Protein AF-A0A2D4YDV5-F1 (afdb_monomer_lite)

Structure (mmCIF, N/CA/C/O backbone):
data_AF-A0A2D4YDV5-F1
#
_entry.id   AF-A0A2D4YDV5-F1
#
loop_
_atom_site.group_PDB
_atom_site.id
_atom_site.type_symbol
_atom_site.label_atom_id
_atom_site.label_alt_id
_atom_site.label_comp_id
_atom_site.label_asym_id
_atom_site.label_entity_id
_atom_site.label_seq_id
_atom_site.pdbx_PDB_ins_code
_atom_site.Cartn_x
_atom_site.Cartn_y
_atom_site.Cartn_z
_atom_site.occupancy
_atom_site.B_iso_or_equiv
_atom_site.auth_seq_id
_atom_site.auth_comp_id
_atom_site.auth_asym_id
_atom_site.auth_atom_id
_atom_site.pdbx_PDB_model_num
ATOM 1 N N . MET A 1 1 ? -32.578 -22.324 31.054 1.00 43.78 1 MET A N 1
ATOM 2 C CA . MET A 1 1 ? -33.499 -21.439 31.799 1.00 43.78 1 MET A CA 1
ATOM 3 C C . MET A 1 1 ? -32.667 -20.318 32.400 1.00 43.78 1 MET A C 1
ATOM 5 O O . MET A 1 1 ? -31.998 -20.534 33.400 1.00 43.78 1 MET A O 1
ATOM 9 N N . TYR A 1 2 ? -32.593 -19.170 31.729 1.00 44.31 2 TYR A N 1
ATOM 10 C CA . TYR A 1 2 ? -31.848 -18.022 32.245 1.00 44.31 2 TYR A CA 1
ATOM 11 C C . TYR A 1 2 ? -32.750 -17.286 33.237 1.00 44.31 2 TYR A C 1
ATOM 13 O O . TYR A 1 2 ? -33.765 -16.715 32.847 1.00 44.31 2 TYR A O 1
ATOM 21 N N . PHE A 1 3 ? -32.418 -17.356 34.528 1.00 60.69 3 PHE A N 1
ATOM 22 C CA . PHE A 1 3 ? -33.075 -16.550 35.550 1.00 60.69 3 PHE A CA 1
ATOM 23 C C . PHE A 1 3 ? -32.698 -15.090 35.322 1.00 60.69 3 PHE A C 1
ATOM 25 O O . PHE A 1 3 ? -31.585 -14.657 35.616 1.00 60.69 3 PHE A O 1
ATOM 32 N N . VAL A 1 4 ? -33.633 -14.323 34.783 1.00 53.03 4 VAL A N 1
ATOM 33 C CA . VAL A 1 4 ? -33.529 -12.872 34.771 1.00 53.03 4 VAL A CA 1
ATOM 34 C C . VAL A 1 4 ? -33.969 -12.388 36.156 1.00 53.03 4 VAL A C 1
ATOM 36 O O . VAL A 1 4 ? -35.156 -12.362 36.458 1.00 53.03 4 VAL A O 1
ATOM 39 N N . ILE A 1 5 ? -33.010 -12.079 37.035 1.00 76.69 5 ILE A N 1
ATOM 40 C CA . ILE A 1 5 ? -33.262 -11.679 38.433 1.00 76.69 5 ILE A CA 1
ATOM 41 C C . ILE A 1 5 ? -33.090 -10.154 38.555 1.00 76.69 5 ILE A C 1
ATOM 43 O O . ILE A 1 5 ? -32.149 -9.674 39.184 1.00 76.69 5 ILE A O 1
ATOM 47 N N . PHE A 1 6 ? -33.948 -9.361 37.911 1.00 90.56 6 PHE A N 1
ATOM 48 C CA . PHE A 1 6 ? -34.054 -7.929 38.227 1.00 90.56 6 PHE A CA 1
ATOM 49 C C . PHE A 1 6 ? -35.304 -7.660 39.059 1.00 90.56 6 PHE A C 1
ATOM 51 O O . PHE A 1 6 ? -36.301 -8.370 38.942 1.00 90.56 6 PHE A O 1
ATOM 58 N N . GLY A 1 7 ? -35.258 -6.642 39.912 1.00 92.06 7 GLY A N 1
ATOM 59 C CA . GLY A 1 7 ? -36.384 -6.321 40.781 1.00 92.06 7 GLY A CA 1
ATOM 60 C C . GLY A 1 7 ? -36.075 -5.230 41.793 1.00 92.06 7 GLY A C 1
ATOM 61 O O . GLY A 1 7 ? -35.000 -4.629 41.790 1.00 92.06 7 GLY A O 1
ATOM 62 N N . VAL A 1 8 ? -37.046 -4.969 42.664 1.00 94.12 8 VAL A N 1
ATOM 63 C CA . VAL A 1 8 ? -36.885 -4.088 43.821 1.00 94.12 8 VAL A CA 1
ATOM 64 C C . VAL A 1 8 ? -36.701 -4.954 45.055 1.00 94.12 8 VAL A C 1
ATOM 66 O O . VAL A 1 8 ? -37.497 -5.856 45.307 1.00 94.12 8 VAL A O 1
ATOM 69 N N . ARG A 1 9 ? -35.655 -4.674 45.831 1.00 92.56 9 ARG A N 1
ATOM 70 C CA . ARG A 1 9 ? -35.383 -5.360 47.092 1.00 92.56 9 ARG A CA 1
ATOM 71 C C . ARG A 1 9 ? -35.180 -4.358 48.210 1.00 92.56 9 ARG A C 1
ATOM 73 O O . ARG A 1 9 ? -34.666 -3.260 48.007 1.00 92.56 9 ARG A O 1
ATOM 80 N N . ASP A 1 10 ? -35.548 -4.789 49.405 1.00 94.31 10 ASP A N 1
ATOM 81 C CA . ASP A 1 10 ? -35.408 -4.021 50.625 1.00 94.31 10 ASP A CA 1
ATOM 82 C C . ASP A 1 10 ? -34.201 -4.481 51.443 1.00 94.31 10 ASP A C 1
ATOM 84 O O . ASP A 1 10 ? -33.944 -5.674 51.626 1.00 94.31 10 ASP A O 1
ATOM 88 N N . SER A 1 11 ? -33.455 -3.512 51.968 1.00 92.88 11 SER A N 1
ATOM 89 C CA . SER A 1 11 ? -32.411 -3.724 52.972 1.00 92.88 11 SER A CA 1
ATOM 90 C C . SER A 1 11 ? -32.833 -3.104 54.296 1.00 92.88 11 SER A C 1
ATOM 92 O O . SER A 1 11 ? -33.281 -1.955 54.353 1.00 92.88 11 SER A O 1
ATOM 94 N N . LYS A 1 12 ? -32.667 -3.859 55.383 1.00 95.62 12 LYS A N 1
ATOM 95 C CA . LYS A 1 12 ? -32.884 -3.339 56.734 1.00 95.62 12 LYS A CA 1
ATOM 96 C C . LYS A 1 12 ? -31.719 -2.425 57.109 1.00 95.62 12 LYS A C 1
ATOM 98 O O . LYS A 1 12 ? -30.560 -2.834 57.082 1.00 95.62 12 LYS A O 1
ATOM 103 N N . LEU A 1 13 ? -32.029 -1.187 57.473 1.00 95.19 13 LEU A N 1
ATOM 104 C CA . LEU A 1 13 ? -31.080 -0.254 58.068 1.00 95.19 13 LEU A CA 1
ATOM 105 C C . LEU A 1 13 ? -30.858 -0.621 59.541 1.00 95.19 13 LEU A C 1
ATOM 107 O O . LEU A 1 13 ? -31.752 -1.145 60.205 1.00 95.19 13 LEU A O 1
ATOM 111 N N . LYS A 1 14 ? -29.666 -0.324 60.070 1.00 93.44 14 LYS A N 1
ATOM 112 C CA . LYS A 1 14 ? -29.325 -0.594 61.475 1.00 93.44 14 LYS A CA 1
ATOM 113 C C . LYS A 1 14 ? -30.295 0.148 62.405 1.00 93.44 14 LYS A C 1
ATOM 115 O O . LYS A 1 14 ? -30.303 1.377 62.402 1.00 93.44 14 LYS A O 1
ATOM 120 N N . SER A 1 15 ? -31.078 -0.600 63.185 1.00 94.88 15 SER A N 1
ATOM 121 C CA . SER A 1 15 ? -31.997 -0.048 64.190 1.00 94.88 15 SER A CA 1
ATOM 122 C C . SER A 1 15 ? -31.229 0.729 65.259 1.00 94.88 15 SER A C 1
ATOM 124 O O . SER A 1 15 ? -30.109 0.345 65.615 1.00 94.88 15 SER A O 1
ATOM 126 N N . LYS A 1 16 ? -31.814 1.815 65.767 1.00 94.56 16 LYS A N 1
ATOM 127 C CA . LYS A 1 16 ? -31.230 2.623 66.847 1.00 94.56 16 LYS A CA 1
ATOM 128 C C . LYS A 1 16 ? -32.310 3.097 67.822 1.00 94.56 16 LYS A C 1
ATOM 130 O O . LYS A 1 16 ? -33.402 3.425 67.363 1.00 94.56 16 LYS A O 1
ATOM 135 N N . PRO A 1 17 ? -32.012 3.208 69.126 1.00 94.25 17 PRO A N 1
ATOM 136 C CA . PRO A 1 17 ? -32.917 3.865 70.059 1.00 94.25 17 PRO A CA 1
ATOM 137 C C . PRO A 1 17 ? -33.034 5.355 69.718 1.00 94.25 17 PRO A C 1
ATOM 139 O O . PRO A 1 17 ? -32.053 5.995 69.327 1.00 94.25 17 PRO A O 1
ATOM 142 N N . VAL A 1 18 ? -34.234 5.913 69.858 1.00 91.94 18 VAL A N 1
ATOM 143 C CA . VAL A 1 18 ? -34.476 7.347 69.675 1.00 91.94 18 VAL A CA 1
ATOM 144 C C . VAL A 1 18 ? -34.142 8.075 70.974 1.00 91.94 18 VAL A C 1
ATOM 146 O O . V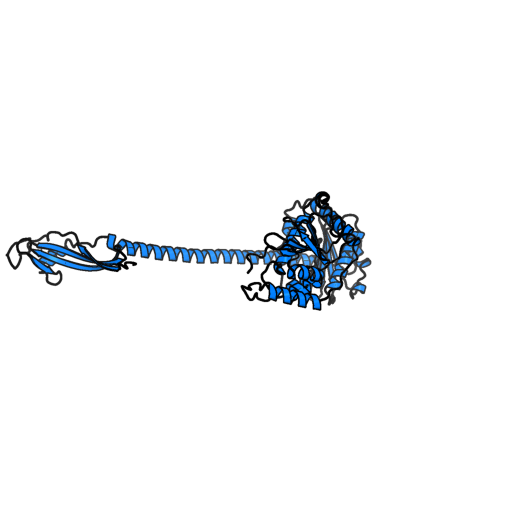AL A 1 18 ? -34.756 7.823 72.008 1.00 91.94 18 VAL A O 1
ATOM 149 N N . ALA A 1 19 ? -33.173 8.988 70.928 1.00 80.50 19 ALA A N 1
ATOM 150 C CA . ALA A 1 19 ? -32.785 9.784 72.088 1.00 80.50 19 ALA A CA 1
ATOM 151 C C . ALA A 1 19 ? -33.844 10.859 72.392 1.00 80.50 19 ALA A C 1
ATOM 153 O O . ALA A 1 19 ? -34.105 11.719 71.554 1.00 80.50 19 ALA A O 1
ATOM 154 N N . GLY A 1 20 ? -34.451 10.839 73.582 1.00 78.81 20 GLY A N 1
ATOM 155 C CA . GLY A 1 20 ? -35.326 11.917 74.062 1.00 78.81 20 GLY A CA 1
ATOM 156 C C . GLY A 1 20 ? -36.478 11.466 74.964 1.00 78.81 20 GLY A C 1
ATOM 157 O O . GLY A 1 20 ? -36.806 10.285 75.046 1.00 78.81 20 GLY A O 1
ATOM 158 N N . ASN A 1 21 ? -37.147 12.438 75.592 1.00 86.00 21 ASN A N 1
ATOM 159 C CA . ASN A 1 21 ? -38.252 12.230 76.540 1.00 86.00 21 ASN A CA 1
ATOM 160 C C . ASN A 1 21 ? -39.617 12.088 75.843 1.00 86.00 21 ASN A C 1
ATOM 162 O O . ASN A 1 21 ? -40.619 12.648 76.285 1.00 86.00 21 ASN A O 1
ATOM 166 N N . THR A 1 22 ? -39.673 11.373 74.717 1.00 88.25 22 THR A N 1
ATOM 167 C CA . THR A 1 22 ? -40.958 11.140 74.043 1.00 88.25 22 THR A CA 1
ATOM 168 C C . THR A 1 22 ? -41.736 10.062 74.791 1.00 88.25 22 THR A C 1
ATOM 170 O O . THR A 1 22 ? -41.231 8.956 74.995 1.00 88.25 22 THR A O 1
ATOM 173 N N . THR A 1 23 ? -42.970 10.384 75.170 1.00 93.00 23 THR A N 1
ATOM 174 C CA . THR A 1 23 ? -43.885 9.471 75.863 1.00 93.00 23 THR A CA 1
ATOM 175 C C . THR A 1 23 ? -44.745 8.724 74.847 1.00 93.00 23 THR A C 1
ATOM 177 O O . THR A 1 23 ? -45.310 9.328 73.934 1.00 93.00 23 THR A O 1
ATOM 180 N N . CYS A 1 24 ? -44.834 7.399 74.968 1.00 94.25 24 CYS A N 1
ATOM 181 C CA . CYS A 1 24 ? -45.680 6.582 74.100 1.00 94.25 24 CYS A CA 1
ATOM 182 C C . CYS A 1 24 ? -47.164 6.790 74.428 1.00 94.25 24 CYS A C 1
ATOM 184 O O . CYS A 1 24 ? -47.596 6.475 75.531 1.00 94.25 24 CYS A O 1
ATOM 186 N N . SER A 1 25 ? -47.956 7.232 73.447 1.00 93.69 25 SER A N 1
ATOM 187 C CA . SER A 1 25 ? -49.397 7.490 73.622 1.00 93.69 25 SER A CA 1
ATOM 188 C C . SER A 1 25 ? -50.230 6.270 74.045 1.00 93.69 25 SER A C 1
ATOM 190 O O . SER A 1 25 ? -51.303 6.439 74.608 1.00 93.69 25 SER A O 1
ATOM 192 N N . LYS A 1 26 ? -49.754 5.045 73.778 1.00 96.12 26 LYS A N 1
ATOM 193 C CA . LYS A 1 26 ? -50.478 3.804 74.095 1.00 96.12 26 LYS A CA 1
ATOM 194 C C . LYS A 1 26 ? -50.196 3.263 75.500 1.00 96.12 26 LYS A C 1
ATOM 196 O O . LYS A 1 26 ? -51.077 2.658 76.095 1.00 96.12 26 LYS A O 1
ATOM 201 N N . CYS A 1 27 ? -48.971 3.413 76.011 1.00 95.38 27 CYS A N 1
ATOM 202 C CA . CYS A 1 27 ? -48.549 2.768 77.267 1.00 95.38 27 CYS A CA 1
ATOM 203 C C . CYS A 1 27 ? -47.793 3.683 78.237 1.00 95.38 27 CYS A C 1
ATOM 205 O O . CYS A 1 27 ? -47.295 3.210 79.253 1.00 95.38 27 CYS A O 1
ATOM 207 N N . ASN A 1 28 ? -47.666 4.973 77.918 1.00 94.88 28 ASN A N 1
ATOM 208 C CA . ASN A 1 28 ? -47.009 6.001 78.729 1.00 94.88 28 ASN A CA 1
ATOM 209 C C . ASN A 1 28 ? -45.525 5.759 79.061 1.00 94.88 28 ASN A C 1
ATOM 211 O O . ASN A 1 28 ? -44.936 6.495 79.846 1.00 94.88 28 ASN A O 1
ATOM 215 N N . SER A 1 29 ? -44.873 4.782 78.426 1.00 93.44 29 SER A N 1
ATOM 216 C CA . SER A 1 29 ? -43.431 4.577 78.569 1.00 93.44 29 SER A CA 1
ATOM 217 C C . SER A 1 29 ? -42.651 5.744 77.945 1.00 93.44 29 SER A C 1
ATOM 219 O O . SER A 1 29 ? -42.880 6.078 76.774 1.00 93.44 29 SER A O 1
ATOM 221 N N . VAL A 1 30 ? -41.709 6.325 78.686 1.00 92.69 30 VAL A N 1
ATOM 222 C CA . VAL A 1 30 ? -40.835 7.422 78.232 1.00 92.69 30 VAL A CA 1
ATOM 223 C C . VAL A 1 30 ? -39.586 6.854 77.547 1.00 92.69 30 VAL A C 1
ATOM 225 O O . VAL A 1 30 ? -39.075 5.810 77.953 1.00 92.69 30 VAL A O 1
ATOM 228 N N . GLY A 1 31 ? -39.109 7.486 76.468 1.00 89.25 31 GLY A N 1
ATOM 229 C CA . GLY A 1 31 ? -37.828 7.138 75.820 1.00 89.25 31 GLY A CA 1
ATOM 230 C C . GLY A 1 31 ? -37.760 5.707 75.264 1.00 89.25 31 GLY A C 1
ATOM 231 O O . GLY A 1 31 ? -36.692 5.118 75.087 1.00 89.25 31 GLY A O 1
ATOM 232 N N . SER A 1 32 ? -38.920 5.106 75.013 1.00 93.81 32 SER A N 1
ATOM 233 C CA . SER A 1 32 ? -39.034 3.679 74.721 1.00 93.81 32 SER A CA 1
ATOM 234 C C . SER A 1 32 ? -39.160 3.374 73.22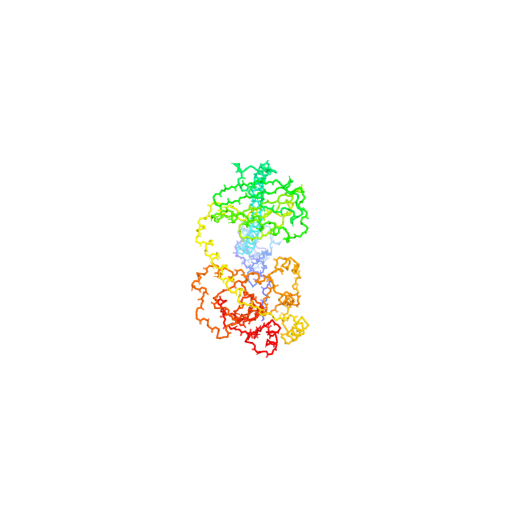8 1.00 93.81 32 SER A C 1
ATOM 236 O O . SER A 1 32 ? -39.568 2.276 72.889 1.00 93.81 32 SER A O 1
ATOM 238 N N . PHE A 1 33 ? -38.821 4.294 72.322 1.00 96.69 33 PHE A N 1
ATOM 239 C CA . PHE A 1 33 ? -38.922 4.067 70.874 1.00 96.69 33 PHE A CA 1
ATOM 240 C C . PHE A 1 33 ? -37.585 3.665 70.246 1.00 96.69 33 PHE A C 1
ATOM 242 O O . PHE A 1 33 ? -36.571 4.328 70.462 1.00 96.69 33 PHE A O 1
ATOM 249 N N . ASP A 1 34 ? -37.617 2.639 69.402 1.00 97.06 34 ASP A N 1
ATOM 250 C CA . ASP A 1 34 ? -36.562 2.330 68.440 1.00 97.06 34 ASP A CA 1
ATOM 251 C C . ASP A 1 34 ? -36.955 2.858 67.062 1.00 97.06 34 ASP A C 1
ATOM 253 O O . ASP A 1 34 ? -38.109 2.732 66.647 1.00 97.06 34 ASP A O 1
ATOM 257 N N . VAL A 1 35 ? -35.998 3.421 66.326 1.00 96.75 35 VAL A N 1
ATOM 258 C CA . VAL A 1 35 ? -36.179 3.750 64.914 1.00 96.75 35 VAL A CA 1
ATOM 259 C C . VAL A 1 35 ? -35.633 2.619 64.053 1.00 96.75 35 VAL A C 1
ATOM 261 O O . VAL A 1 35 ? -34.451 2.267 64.122 1.00 96.75 35 VAL A O 1
ATOM 264 N N . LYS A 1 36 ? -36.502 2.059 63.216 1.00 97.06 36 LYS A N 1
ATOM 265 C CA . LYS A 1 36 ? -36.150 1.082 62.188 1.00 97.06 36 LYS A CA 1
ATOM 266 C C . LYS A 1 36 ? -36.299 1.746 60.827 1.00 97.06 36 LYS A C 1
ATOM 268 O O . LYS A 1 36 ? -37.101 2.660 60.634 1.00 97.06 36 LYS A O 1
ATOM 273 N N . GLY A 1 37 ? -35.477 1.324 59.879 1.00 96.44 37 GLY A N 1
ATOM 274 C CA . GLY A 1 37 ? -35.547 1.844 58.525 1.00 96.44 37 GLY A CA 1
ATOM 275 C C . GLY A 1 37 ? -35.388 0.738 57.508 1.00 96.44 37 GLY A C 1
ATOM 276 O O . GLY A 1 37 ? -34.611 -0.192 57.715 1.00 96.44 37 GLY A O 1
ATOM 277 N N . THR A 1 38 ? -36.084 0.892 56.395 1.00 96.50 38 THR A N 1
ATOM 278 C CA . THR A 1 38 ? -35.998 0.003 55.242 1.00 96.50 38 THR A CA 1
ATOM 279 C C . THR A 1 38 ? -35.570 0.844 54.050 1.00 96.50 38 THR A C 1
ATOM 281 O O . THR A 1 38 ? -36.135 1.907 53.795 1.00 96.50 38 THR A O 1
ATOM 284 N N . ALA A 1 39 ? -34.515 0.435 53.354 1.00 95.94 39 ALA A N 1
ATOM 285 C CA . ALA A 1 39 ? -34.063 1.094 52.136 1.00 95.94 39 ALA A CA 1
ATOM 286 C C . ALA A 1 39 ? -34.279 0.167 50.943 1.00 95.94 39 ALA A C 1
ATOM 288 O O . ALA A 1 39 ? -33.626 -0.876 50.849 1.00 95.94 39 ALA A O 1
ATOM 289 N N . SER A 1 40 ? -35.155 0.594 50.038 1.00 94.94 40 SER A N 1
ATOM 290 C CA . SER A 1 40 ? -35.460 -0.099 48.792 1.00 94.94 40 SER A CA 1
ATOM 291 C C . SER A 1 40 ? -34.456 0.297 47.714 1.00 94.94 40 SER A C 1
ATOM 293 O O . SER A 1 40 ? -34.067 1.467 47.601 1.00 94.94 40 SER A O 1
ATOM 295 N N . TYR A 1 41 ? -34.040 -0.663 46.902 1.00 93.69 41 TYR A N 1
ATOM 296 C CA . TYR A 1 41 ? -33.156 -0.453 45.763 1.00 93.69 41 TYR A CA 1
ATOM 297 C C . TYR A 1 41 ? -33.566 -1.352 44.601 1.00 93.69 41 TYR A C 1
ATOM 299 O O . TYR A 1 41 ? -34.024 -2.477 44.797 1.00 93.69 41 TYR A O 1
ATOM 307 N N . PHE A 1 42 ? -33.383 -0.850 43.387 1.00 94.12 42 PHE A N 1
ATOM 308 C CA . PHE A 1 42 ? -33.428 -1.674 42.193 1.00 94.12 42 PHE A CA 1
ATOM 309 C C . PHE A 1 42 ? -32.145 -2.499 42.118 1.00 94.12 42 PHE A C 1
ATOM 311 O O . PHE A 1 42 ? -31.055 -1.953 42.320 1.00 94.12 42 PHE A O 1
ATOM 318 N N . HIS A 1 43 ? -32.259 -3.791 41.830 1.00 90.25 43 HIS A N 1
ATOM 319 C CA . HIS A 1 43 ? -31.117 -4.678 41.645 1.00 90.25 43 HIS A CA 1
ATOM 320 C C . HIS A 1 43 ? -31.166 -5.405 40.307 1.00 90.25 43 HIS A C 1
ATOM 322 O O . HIS A 1 43 ? -32.238 -5.675 39.766 1.00 90.25 43 HIS A O 1
ATOM 328 N N . LEU A 1 44 ? -29.984 -5.795 39.836 1.00 90.25 44 LEU A N 1
ATOM 329 C CA . LEU A 1 44 ? -29.793 -6.800 38.795 1.00 90.25 44 LEU A CA 1
ATOM 330 C C . LEU A 1 44 ? -28.985 -7.950 39.401 1.00 90.25 44 LEU A C 1
ATOM 332 O O . LEU A 1 44 ? -27.958 -7.728 40.048 1.00 90.25 44 LEU A O 1
ATOM 336 N N . PHE A 1 45 ? -29.486 -9.169 39.243 1.00 84.19 45 PHE A N 1
ATOM 337 C CA . PHE A 1 45 ? -29.055 -10.395 39.918 1.00 84.19 45 PHE A CA 1
ATOM 338 C C . PHE A 1 45 ? -29.247 -10.357 41.444 1.00 84.19 45 PHE A C 1
ATOM 340 O O . PHE A 1 45 ? -30.143 -10.996 41.985 1.00 84.19 45 PHE A O 1
ATOM 347 N N . TRP A 1 46 ? -28.476 -9.538 42.144 1.00 84.75 46 TRP A N 1
ATOM 348 C CA . TRP A 1 46 ? -28.597 -9.233 43.582 1.00 84.75 46 TRP A CA 1
ATOM 349 C C . TRP A 1 46 ? -27.818 -7.962 43.954 1.00 84.75 46 TRP A C 1
ATOM 351 O O . TRP A 1 46 ? -27.721 -7.607 45.128 1.00 84.75 46 TRP A O 1
ATOM 361 N N . ILE A 1 47 ? -27.236 -7.284 42.960 1.00 87.75 47 ILE A N 1
ATOM 362 C CA . ILE A 1 47 ? -26.380 -6.117 43.138 1.00 87.75 47 ILE A CA 1
ATOM 363 C C . ILE A 1 47 ? -27.276 -4.873 43.069 1.00 87.75 47 ILE A C 1
ATOM 365 O O . ILE A 1 47 ? -27.950 -4.688 42.053 1.00 87.75 47 ILE A O 1
ATOM 369 N N . PRO A 1 48 ? -27.313 -4.015 44.104 1.00 88.12 48 PRO A N 1
ATOM 370 C CA . PRO A 1 48 ? -28.047 -2.757 44.051 1.00 88.12 48 PRO A CA 1
ATOM 371 C C . PRO A 1 48 ? -27.465 -1.842 42.988 1.00 88.12 48 PRO A C 1
ATOM 373 O O . PRO A 1 48 ? -26.282 -1.511 43.029 1.00 88.12 48 PRO A O 1
ATOM 376 N N . ILE A 1 49 ? -28.317 -1.395 42.078 1.00 90.19 49 ILE A N 1
ATOM 377 C CA . ILE A 1 49 ? -27.949 -0.456 41.023 1.00 90.19 49 ILE A CA 1
ATOM 378 C C . ILE A 1 49 ? -28.429 0.943 41.388 1.00 90.19 49 ILE A C 1
ATOM 380 O O . ILE A 1 49 ? -27.649 1.888 41.348 1.00 90.19 49 ILE A O 1
ATOM 384 N N . ILE A 1 50 ? -29.708 1.081 41.751 1.00 92.75 50 ILE A N 1
ATOM 385 C CA . ILE A 1 50 ? -30.341 2.388 41.954 1.00 92.75 50 ILE A CA 1
ATOM 386 C C . ILE A 1 50 ? -31.056 2.391 43.304 1.00 92.75 50 ILE A C 1
ATOM 388 O O . ILE A 1 50 ? -31.995 1.615 43.498 1.00 92.75 50 ILE A O 1
ATOM 392 N N . PRO A 1 51 ? -30.663 3.248 44.257 1.00 92.88 51 PRO A N 1
ATOM 393 C CA . PRO A 1 51 ? -31.401 3.384 45.499 1.00 92.88 51 PRO A CA 1
ATOM 394 C C . PRO A 1 51 ? -32.726 4.114 45.229 1.00 92.88 51 PRO A C 1
ATOM 396 O O . PRO A 1 51 ? -32.728 5.253 44.772 1.00 92.88 51 PRO A O 1
ATOM 399 N N . LEU A 1 52 ? -33.851 3.472 45.544 1.00 94.19 52 LEU A N 1
ATOM 400 C CA . LEU A 1 52 ? -35.193 3.974 45.243 1.00 94.19 52 LEU A CA 1
ATOM 401 C C . LEU A 1 52 ? -35.747 4.750 46.443 1.00 94.19 52 LEU A C 1
ATOM 403 O O . LEU A 1 52 ? -35.454 5.932 46.633 1.00 94.19 52 LEU A O 1
ATOM 407 N N . MET A 1 53 ? -36.470 4.070 47.333 1.00 94.88 53 MET A N 1
ATOM 408 C CA . MET A 1 53 ? -37.149 4.680 48.476 1.00 94.88 53 MET A CA 1
ATOM 409 C C . MET A 1 53 ? -36.451 4.365 49.805 1.00 94.88 53 MET A C 1
ATOM 411 O O . MET A 1 53 ? -35.566 3.512 49.899 1.00 94.88 53 MET A O 1
ATOM 415 N N . LYS A 1 54 ? -36.733 5.161 50.836 1.00 95.12 54 LYS A N 1
ATOM 416 C CA . LYS A 1 54 ? -36.314 4.890 52.210 1.00 95.12 54 LYS A CA 1
ATOM 417 C C . LYS A 1 54 ? -37.505 5.121 53.125 1.00 95.12 54 LYS A C 1
ATOM 419 O O . LYS A 1 54 ? -37.967 6.254 53.259 1.00 95.12 54 LYS A O 1
ATOM 424 N N . GLU A 1 55 ? -37.938 4.063 53.783 1.00 96.62 55 GLU A N 1
ATOM 425 C CA . GLU A 1 55 ? -38.994 4.091 54.781 1.00 96.62 55 GLU A CA 1
ATOM 426 C C . GLU A 1 55 ? -38.393 4.102 56.181 1.00 96.62 55 GLU A C 1
ATOM 428 O O . GLU A 1 55 ? -37.335 3.523 56.434 1.00 96.62 55 GLU A O 1
ATOM 433 N N . ILE A 1 56 ? -39.051 4.820 57.084 1.00 97.44 56 ILE A N 1
ATOM 434 C CA . ILE A 1 56 ? -38.648 4.952 58.479 1.00 97.44 56 ILE A CA 1
ATOM 435 C C . ILE A 1 56 ? -39.886 4.730 59.335 1.00 97.44 56 ILE A C 1
ATOM 437 O O . ILE A 1 56 ? -40.901 5.411 59.146 1.00 97.44 56 ILE A O 1
ATOM 441 N N . GLU A 1 57 ? -39.768 3.807 60.279 1.00 97.31 57 GLU A N 1
ATOM 442 C CA . GLU A 1 57 ? -40.775 3.511 61.287 1.00 97.31 57 GLU A CA 1
ATOM 443 C C . GLU A 1 57 ? -40.180 3.669 62.691 1.00 97.31 57 GLU A C 1
ATOM 445 O O . GLU A 1 57 ? -38.996 3.426 62.932 1.00 97.31 57 GLU A O 1
ATOM 450 N N . PHE A 1 58 ? -41.020 4.077 63.627 1.00 97.12 58 PHE A N 1
ATOM 451 C CA . PHE A 1 58 ? -40.715 4.163 65.043 1.00 97.12 58 PHE A CA 1
ATOM 452 C C . PHE A 1 58 ? -41.532 3.113 65.774 1.00 97.12 58 PHE A C 1
ATOM 454 O O . PHE A 1 58 ? -42.753 3.112 65.645 1.00 97.12 58 PHE A O 1
ATOM 461 N N . VAL A 1 59 ? -40.882 2.252 66.551 1.00 97.31 59 VAL A N 1
ATOM 462 C CA . VAL A 1 59 ? -41.529 1.142 67.257 1.00 97.31 59 VAL A CA 1
ATOM 463 C C . VAL A 1 59 ? -41.282 1.280 68.751 1.00 97.31 59 VAL A C 1
ATOM 465 O O . VAL A 1 59 ? -40.136 1.329 69.193 1.00 97.31 59 VAL A O 1
ATOM 468 N N . CYS A 1 60 ? -42.346 1.350 69.546 1.00 96.56 60 CYS A N 1
ATOM 469 C CA . CYS A 1 60 ? -42.227 1.335 71.001 1.00 96.56 60 CYS A CA 1
ATOM 470 C C . CYS A 1 60 ? -41.766 -0.052 71.480 1.00 96.56 60 CYS A C 1
ATOM 472 O O . CYS A 1 60 ? -42.452 -1.045 71.249 1.00 96.56 60 CYS A O 1
ATOM 474 N N . ARG A 1 61 ? -40.645 -0.113 72.200 1.00 96.06 61 ARG A N 1
ATOM 475 C CA . ARG A 1 61 ? -40.071 -1.318 72.816 1.00 96.06 61 ARG A CA 1
ATOM 476 C C . ARG A 1 61 ? -40.995 -1.969 73.845 1.00 96.06 61 ARG A C 1
ATOM 478 O O . ARG A 1 61 ? -40.928 -3.176 74.016 1.00 96.06 61 ARG A O 1
ATOM 485 N N . ASN A 1 62 ? -41.848 -1.182 74.508 1.00 96.62 62 ASN A N 1
ATOM 486 C CA . ASN A 1 62 ? -42.721 -1.677 75.573 1.00 96.62 62 ASN A CA 1
ATOM 487 C C . ASN A 1 62 ? -44.033 -2.279 75.038 1.00 96.62 62 ASN A C 1
ATOM 489 O O . ASN A 1 62 ? -44.401 -3.387 75.401 1.00 96.62 62 ASN A O 1
ATOM 493 N N . CYS A 1 63 ? -44.749 -1.558 74.164 1.00 95.94 63 CYS A N 1
ATOM 494 C CA . CYS A 1 63 ? -46.097 -1.955 73.720 1.00 95.94 63 CYS A CA 1
ATOM 495 C C . CYS A 1 63 ? -46.235 -2.240 72.216 1.00 95.94 63 CYS A C 1
ATOM 497 O O . CYS A 1 63 ? -47.348 -2.497 71.742 1.00 95.94 63 CYS A O 1
ATOM 499 N N . GLY A 1 64 ? -45.146 -2.110 71.452 1.00 96.00 64 GLY A N 1
ATOM 500 C CA . GLY A 1 64 ? -45.131 -2.332 70.007 1.00 96.00 64 GLY A CA 1
ATOM 501 C C . GLY A 1 64 ? -45.886 -1.286 69.185 1.00 96.00 64 GLY A C 1
ATOM 502 O O . GLY A 1 64 ? -46.218 -1.562 68.045 1.00 96.00 64 GLY A O 1
ATOM 503 N N . GLN A 1 65 ? -46.217 -0.101 69.717 1.00 96.19 65 GLN A N 1
ATOM 504 C CA . GLN A 1 65 ? -46.862 0.950 68.913 1.00 96.19 65 GLN A CA 1
ATOM 505 C C . GLN A 1 65 ? -45.936 1.409 67.772 1.00 96.19 65 GLN A C 1
ATOM 507 O O . GLN A 1 65 ? -44.791 1.781 68.036 1.00 96.19 65 GLN A O 1
ATOM 512 N N . HIS A 1 66 ? -46.453 1.419 66.536 1.00 96.94 66 HIS A N 1
ATOM 513 C CA . HIS A 1 66 ? -45.741 1.864 65.336 1.00 96.94 66 HIS A CA 1
ATOM 514 C C . HIS A 1 66 ? -46.169 3.280 64.924 1.00 96.94 66 HIS A C 1
ATOM 516 O O . HIS A 1 66 ? -47.360 3.585 64.870 1.00 96.94 66 HIS A O 1
ATOM 522 N N . HIS A 1 67 ? -45.203 4.124 64.564 1.00 96.25 67 HIS A N 1
ATOM 523 C CA . HIS A 1 67 ? -45.440 5.375 63.842 1.00 96.25 67 HIS A CA 1
ATOM 524 C C . HIS A 1 67 ? -44.560 5.425 62.595 1.00 96.25 67 HIS A C 1
ATOM 526 O O . HIS A 1 67 ? -43.352 5.219 62.680 1.00 96.25 67 HIS A O 1
ATOM 532 N N . TYR A 1 68 ? -45.126 5.757 61.439 1.00 96.88 68 TYR A N 1
ATOM 533 C CA . TYR A 1 68 ? -44.332 6.029 60.240 1.00 96.88 68 TYR A CA 1
ATOM 534 C C . TYR A 1 68 ? -43.785 7.452 60.294 1.00 96.88 68 TYR A C 1
ATOM 536 O O . TYR A 1 68 ? -44.397 8.329 60.900 1.00 96.88 68 TYR A O 1
ATOM 544 N N . LYS A 1 69 ? -42.673 7.741 59.607 1.00 95.50 69 LYS A N 1
ATOM 545 C CA . LYS A 1 69 ? -42.091 9.100 59.586 1.00 95.50 69 LYS A CA 1
ATOM 546 C C . LYS A 1 69 ? -43.105 10.204 59.255 1.00 95.50 69 LYS A C 1
ATOM 548 O O . LYS A 1 69 ? -43.017 11.286 59.818 1.00 95.50 69 LYS A O 1
ATOM 553 N N . LYS A 1 70 ? -44.068 9.941 58.366 1.00 94.50 70 LYS A N 1
ATOM 554 C CA . LYS A 1 70 ? -45.109 10.913 57.985 1.00 94.50 70 LYS A CA 1
ATOM 555 C C . LYS A 1 70 ? -46.155 11.160 59.085 1.00 94.50 70 LYS A C 1
ATOM 557 O O . LYS A 1 70 ? -46.767 12.217 59.090 1.00 94.50 70 LYS A O 1
ATOM 562 N N . THR A 1 71 ? -46.358 10.204 59.993 1.00 95.44 71 THR A N 1
ATOM 563 C CA . THR A 1 71 ? -47.389 10.232 61.050 1.00 95.44 71 THR A CA 1
ATOM 564 C C . THR A 1 71 ? -46.804 10.300 62.465 1.00 95.44 71 THR A C 1
ATOM 566 O O . THR A 1 71 ? -47.537 10.243 63.452 1.00 95.44 71 THR A O 1
ATOM 569 N N . ALA A 1 72 ? -45.480 10.405 62.585 1.00 94.56 72 ALA A N 1
ATOM 570 C CA . ALA A 1 72 ? -44.784 10.448 63.859 1.00 94.56 72 ALA A CA 1
ATOM 571 C C . ALA A 1 72 ? -45.014 11.786 64.592 1.00 94.56 72 ALA A C 1
ATOM 573 O O . ALA A 1 72 ? -44.982 12.846 63.960 1.00 94.56 72 ALA A O 1
ATOM 574 N N . PRO A 1 73 ? -45.191 11.773 65.929 1.00 93.62 73 PRO A N 1
ATOM 575 C CA . PRO A 1 73 ? -45.291 12.995 66.722 1.00 93.62 73 PRO A CA 1
ATOM 576 C C . PRO A 1 73 ? -44.071 13.910 66.539 1.00 93.62 73 PRO A C 1
ATOM 578 O O . PRO A 1 73 ? -42.938 13.432 66.453 1.00 93.62 73 PRO A O 1
ATOM 581 N N . LYS A 1 74 ? -44.281 15.235 66.550 1.00 94.12 74 LYS A N 1
ATOM 582 C CA . LYS A 1 74 ? -43.204 16.235 66.387 1.00 94.12 74 LYS A CA 1
ATOM 583 C C . LYS A 1 74 ? -41.994 16.008 67.318 1.00 94.12 74 LYS A C 1
ATOM 585 O O . LYS A 1 74 ? -40.877 16.089 66.809 1.00 94.12 74 LYS A O 1
ATOM 590 N N . PRO A 1 75 ? -42.160 15.669 68.616 1.00 92.00 75 PRO A N 1
ATOM 591 C CA . PRO A 1 75 ? -41.021 15.385 69.497 1.00 92.00 75 PRO A CA 1
ATOM 592 C C . PRO A 1 75 ? -40.182 14.189 69.027 1.00 92.00 75 PRO A C 1
ATOM 594 O O . PRO A 1 75 ? -38.956 14.242 69.047 1.00 92.00 75 PRO A O 1
ATOM 597 N N . LEU A 1 76 ? -40.837 13.143 68.515 1.00 93.25 76 LEU A N 1
ATOM 598 C CA . LEU A 1 76 ? -40.178 11.939 68.012 1.00 93.25 76 LEU A CA 1
ATOM 599 C C . LEU A 1 76 ? -39.390 12.222 66.725 1.00 93.25 76 LEU A C 1
ATOM 601 O O . LEU A 1 76 ? -38.269 11.741 66.551 1.00 93.25 76 LEU A O 1
ATOM 605 N N . LEU A 1 77 ? -39.954 13.049 65.838 1.00 94.56 77 LEU A N 1
ATOM 606 C CA . LEU A 1 77 ? -39.277 13.516 64.626 1.00 94.56 77 LEU A CA 1
ATOM 607 C C . LEU A 1 77 ? -38.075 14.410 64.941 1.00 94.56 77 LEU A C 1
ATOM 609 O O . LEU A 1 77 ? -37.028 14.251 64.312 1.00 94.56 77 LEU A O 1
ATOM 613 N N . ALA A 1 78 ? -38.203 15.314 65.915 1.00 93.81 78 ALA A N 1
ATOM 614 C CA . ALA A 1 78 ? -37.102 16.160 66.369 1.00 93.81 78 ALA A CA 1
ATOM 615 C C . ALA A 1 78 ? -35.935 15.307 66.889 1.00 93.81 78 ALA A C 1
ATOM 617 O O . ALA A 1 78 ? -34.803 15.477 66.438 1.00 93.81 78 ALA A O 1
ATOM 618 N N . SER A 1 79 ? -36.229 14.316 67.735 1.00 91.88 79 SER A N 1
ATOM 619 C CA . SER A 1 79 ? -35.246 13.348 68.227 1.00 91.88 79 SER A CA 1
ATOM 620 C C . SER A 1 79 ? -34.601 12.503 67.123 1.00 91.88 79 SER A C 1
ATOM 622 O O . SER A 1 79 ? -33.413 12.211 67.195 1.00 91.88 79 SER A O 1
ATOM 624 N N . TYR A 1 80 ? -35.339 12.114 66.080 1.00 94.38 80 TYR A N 1
ATOM 625 C CA . TYR A 1 80 ? -34.772 11.387 64.935 1.00 94.38 80 TYR A CA 1
ATOM 626 C C . TYR A 1 80 ? -33.811 12.240 64.098 1.00 94.38 80 TYR A C 1
ATOM 628 O O . TYR A 1 80 ? -32.794 11.740 63.614 1.00 94.38 80 TYR A O 1
ATOM 636 N N . ASN A 1 81 ? -34.129 13.520 63.904 1.00 94.00 81 ASN A N 1
ATOM 637 C CA . ASN A 1 81 ? -33.360 14.400 63.026 1.00 94.00 81 ASN A CA 1
ATOM 638 C C . ASN A 1 81 ? -31.953 14.717 63.563 1.00 94.00 81 ASN A C 1
ATOM 640 O O . ASN A 1 81 ? -31.094 15.097 62.771 1.00 94.00 81 ASN A O 1
ATOM 644 N N . THR A 1 82 ? -31.684 14.509 64.857 1.00 92.56 82 THR A N 1
ATOM 645 C CA . THR A 1 82 ? -30.333 14.654 65.433 1.00 92.56 82 THR A CA 1
ATOM 646 C C . THR A 1 82 ? -29.395 13.515 65.021 1.00 92.56 82 THR A C 1
ATOM 648 O O . THR A 1 82 ? -28.192 13.725 64.876 1.00 92.56 82 THR A O 1
ATOM 651 N N . MET A 1 83 ? -29.927 12.312 64.773 1.00 89.31 83 MET A N 1
ATOM 652 C CA . MET A 1 83 ? -29.153 11.163 64.299 1.00 89.31 83 MET A CA 1
ATOM 653 C C . MET A 1 83 ? -29.955 10.321 63.289 1.00 89.31 83 MET A C 1
ATOM 655 O O . MET A 1 83 ? -30.377 9.198 63.592 1.00 89.31 83 MET A O 1
ATOM 659 N N . PRO A 1 84 ? -30.141 10.808 62.049 1.00 93.31 84 PRO A N 1
ATOM 660 C CA . PRO A 1 84 ? -30.914 10.092 61.047 1.00 93.31 84 PRO A CA 1
ATOM 661 C C . PRO A 1 84 ? -30.224 8.783 60.640 1.00 93.31 84 PRO A C 1
ATOM 663 O O . PRO A 1 84 ? -28.995 8.690 60.550 1.00 93.31 84 PRO A O 1
ATOM 666 N N . LEU A 1 85 ? -31.017 7.758 60.317 1.00 94.75 85 LEU A N 1
ATOM 667 C CA . LEU A 1 85 ? -30.477 6.530 59.727 1.00 94.75 85 LEU A CA 1
ATOM 668 C C . LEU A 1 85 ? -29.842 6.854 58.364 1.00 94.75 85 LEU A C 1
ATOM 670 O O . LEU A 1 85 ? -30.479 7.479 57.520 1.00 94.75 85 LEU A O 1
ATOM 674 N N . LYS A 1 86 ? -28.600 6.441 58.110 1.00 93.44 86 LYS A N 1
ATOM 675 C CA . LYS A 1 86 ? -27.949 6.640 56.802 1.00 93.44 86 LYS A CA 1
ATOM 676 C C . LYS A 1 86 ? -28.209 5.433 55.898 1.00 93.44 86 LYS A C 1
ATOM 678 O O . LYS A 1 86 ? -28.302 4.309 56.389 1.00 93.44 86 LYS A O 1
ATOM 683 N N . ARG A 1 87 ? -28.342 5.665 54.586 1.00 92.31 87 ARG A N 1
ATOM 684 C CA . ARG A 1 87 ? -28.295 4.569 53.605 1.00 92.31 87 ARG A CA 1
ATOM 685 C C . ARG A 1 87 ? -26.877 3.984 53.602 1.00 92.31 87 ARG A C 1
ATOM 687 O O . ARG A 1 87 ? -25.927 4.753 53.772 1.00 92.31 87 ARG A O 1
ATOM 694 N N . PRO A 1 88 ? -26.709 2.668 53.421 1.00 89.69 88 PRO A N 1
ATOM 695 C CA . PRO A 1 88 ? -25.384 2.097 53.274 1.00 89.69 88 PRO A CA 1
ATOM 696 C C . PRO A 1 88 ? -24.703 2.643 52.016 1.00 89.69 88 PRO A C 1
ATOM 698 O O . PRO A 1 88 ? -25.332 2.755 50.965 1.00 89.69 88 PRO A O 1
ATOM 701 N N . TRP A 1 89 ? -23.419 2.981 52.115 1.00 90.69 89 TRP A N 1
ATOM 702 C CA . TRP A 1 89 ? -22.668 3.587 51.011 1.00 90.69 89 TRP A CA 1
ATOM 703 C C . TRP A 1 89 ? -22.544 2.653 49.792 1.00 90.69 89 TRP A C 1
ATOM 705 O O . TRP A 1 89 ? -22.501 3.127 48.660 1.00 90.69 89 TRP A O 1
ATOM 715 N N . TRP A 1 90 ? -22.590 1.330 49.999 1.00 85.88 90 TRP A N 1
ATOM 716 C CA . TRP A 1 90 ? -22.529 0.331 48.926 1.00 85.88 90 TRP A CA 1
ATOM 717 C C . TRP A 1 90 ? -23.728 0.373 47.967 1.00 85.88 90 TRP A C 1
ATOM 719 O O . TRP A 1 90 ? -23.621 -0.130 46.854 1.00 85.88 90 TRP A O 1
ATOM 729 N N . HIS A 1 91 ? -24.832 1.043 48.327 1.00 85.75 91 HIS A N 1
ATOM 730 C CA . HIS A 1 91 ? -25.944 1.297 47.399 1.00 85.75 91 HIS A CA 1
ATOM 731 C C . HIS A 1 91 ? -25.559 2.223 46.230 1.00 85.75 91 HIS A C 1
ATOM 733 O O . HIS A 1 91 ? -26.311 2.315 45.265 1.00 85.75 91 HIS A O 1
ATOM 739 N N . PHE A 1 92 ? -24.426 2.926 46.319 1.00 89.44 92 PHE A N 1
ATOM 740 C CA . PHE A 1 92 ? -23.954 3.859 45.292 1.00 89.44 92 PHE A CA 1
ATOM 741 C C . PHE A 1 92 ? -22.772 3.320 44.476 1.00 89.44 92 PHE A C 1
ATOM 743 O O . PHE A 1 92 ? -22.334 3.992 43.547 1.00 89.44 92 PHE A O 1
ATOM 750 N N . LEU A 1 93 ? -22.264 2.118 44.783 1.00 90.12 93 LEU A N 1
ATOM 751 C CA . LEU A 1 93 ? -21.087 1.551 44.112 1.00 90.12 93 LEU A CA 1
ATOM 752 C C . LEU A 1 93 ? -21.286 1.402 42.601 1.00 90.12 93 LEU A C 1
ATOM 754 O O . LEU A 1 93 ? -20.401 1.761 41.830 1.00 90.12 93 LEU A O 1
ATOM 758 N N . VAL A 1 94 ? -22.456 0.926 42.170 1.00 89.06 94 VAL A N 1
ATOM 759 C CA . VAL A 1 94 ? -22.744 0.745 40.740 1.00 89.06 94 VAL A CA 1
ATOM 760 C C . VAL A 1 94 ? -22.874 2.084 40.018 1.00 89.06 94 VAL A C 1
ATOM 762 O O . VAL A 1 94 ? -22.338 2.230 38.925 1.00 89.06 94 VAL A O 1
ATOM 765 N N . LEU A 1 95 ? -23.517 3.084 40.631 1.00 88.44 95 LEU A N 1
ATOM 766 C CA . LEU A 1 95 ? -23.607 4.432 40.055 1.00 88.44 95 LEU A CA 1
ATOM 767 C C . LEU A 1 95 ? -22.231 5.091 39.941 1.00 88.44 95 LEU A C 1
ATOM 769 O O . LEU 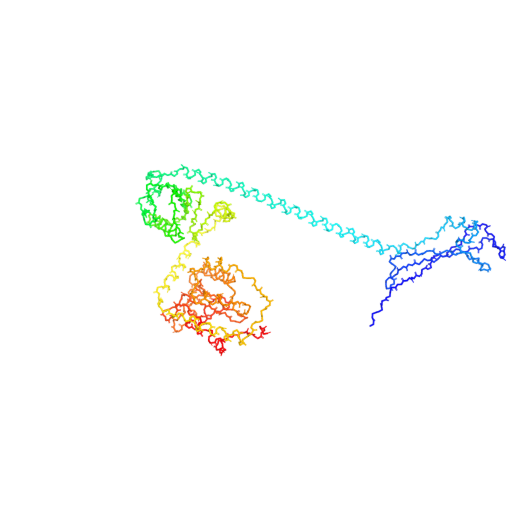A 1 95 ? -21.929 5.692 38.915 1.00 88.44 95 LEU A O 1
ATOM 773 N N . ALA A 1 96 ? -21.383 4.943 40.961 1.00 91.56 96 ALA A N 1
ATOM 774 C CA . ALA A 1 96 ? -20.013 5.442 40.928 1.00 91.56 96 ALA A CA 1
ATOM 775 C C . ALA A 1 96 ? -19.193 4.759 39.822 1.00 91.56 96 ALA A C 1
ATOM 777 O O . ALA A 1 96 ? -18.496 5.434 39.068 1.00 91.56 96 ALA A O 1
ATOM 778 N N . PHE A 1 97 ? -19.321 3.437 39.674 1.00 92.94 97 PHE A N 1
ATOM 779 C CA . PHE A 1 97 ? -18.666 2.696 38.597 1.00 92.94 97 PHE A CA 1
ATOM 780 C C . PHE A 1 97 ? -19.175 3.109 37.209 1.00 92.94 97 PHE A C 1
ATOM 782 O O . PHE A 1 97 ? -18.378 3.274 36.288 1.00 92.94 97 PHE A O 1
ATOM 789 N N . LEU A 1 98 ? -20.484 3.322 37.054 1.00 92.75 98 LEU A N 1
ATOM 790 C CA . LEU A 1 98 ? -21.073 3.795 35.803 1.00 92.75 98 LEU A CA 1
ATOM 791 C C . LEU A 1 98 ? -20.569 5.199 35.447 1.00 92.75 98 LEU A C 1
ATOM 793 O O . LEU A 1 98 ? -20.143 5.421 34.317 1.00 92.75 98 LEU A O 1
ATOM 797 N N . ALA A 1 99 ? -20.549 6.121 36.413 1.00 95.75 99 ALA A N 1
ATOM 798 C CA . ALA A 1 99 ? -19.994 7.459 36.227 1.00 95.75 99 ALA A CA 1
ATOM 799 C C . ALA A 1 99 ? -18.513 7.397 35.826 1.00 95.75 99 ALA A C 1
ATOM 801 O O . ALA A 1 99 ? -18.110 8.049 34.866 1.00 95.75 99 ALA A O 1
ATOM 802 N N . TYR A 1 100 ? -17.724 6.549 36.490 1.00 97.06 100 TYR A N 1
ATOM 803 C CA . TYR A 1 100 ? -16.333 6.295 36.117 1.00 97.06 100 TYR A CA 1
ATOM 804 C C . TYR A 1 100 ? -16.203 5.796 34.672 1.00 97.06 100 TYR A C 1
ATOM 806 O O . TYR A 1 100 ? -15.362 6.298 33.930 1.00 97.06 100 TYR A O 1
ATOM 814 N N . LYS A 1 101 ? -17.046 4.851 34.235 1.00 97.31 101 LYS A N 1
ATOM 815 C CA . LYS A 1 101 ? -17.020 4.343 32.855 1.00 97.31 101 LYS A CA 1
ATOM 816 C C . LYS A 1 101 ? -17.390 5.405 31.827 1.00 97.31 101 LYS A C 1
ATOM 818 O O . LYS A 1 101 ? -16.738 5.469 30.792 1.00 97.31 101 LYS A O 1
ATOM 823 N N . ILE A 1 102 ? -18.375 6.250 32.121 1.00 97.69 102 ILE A N 1
ATOM 824 C CA . ILE A 1 102 ? -18.755 7.366 31.247 1.00 97.69 102 ILE A CA 1
ATOM 825 C C . ILE A 1 102 ? -17.599 8.364 31.131 1.00 97.69 102 ILE A C 1
ATOM 827 O O . ILE A 1 102 ? -17.200 8.704 30.024 1.00 97.69 102 ILE A O 1
ATOM 831 N N . VAL A 1 103 ? -17.008 8.781 32.254 1.00 98.31 103 VAL A N 1
ATOM 832 C CA . VAL A 1 103 ? -15.861 9.705 32.252 1.00 98.31 103 VAL A CA 1
ATOM 833 C C . VAL A 1 103 ? -14.666 9.096 31.516 1.00 98.31 103 VAL A C 1
ATOM 835 O O . VAL A 1 103 ? -14.065 9.756 30.675 1.00 98.31 103 VAL A O 1
ATOM 838 N N . SER A 1 104 ? -14.353 7.824 31.768 1.00 97.19 104 SER A N 1
ATOM 839 C CA . SER A 1 104 ? -13.283 7.110 31.066 1.00 97.19 104 SER A CA 1
ATOM 840 C C . SER A 1 104 ? -13.527 7.044 29.559 1.00 97.19 104 SER A C 1
ATOM 842 O O . SER A 1 104 ? -12.577 7.202 28.799 1.00 97.19 104 SER A O 1
ATOM 844 N N . LEU A 1 105 ? -14.770 6.823 29.121 1.00 97.69 105 LEU A N 1
ATOM 845 C CA . LEU A 1 105 ? -15.122 6.816 27.703 1.00 97.69 105 LEU A CA 1
ATOM 846 C C . LEU A 1 105 ? -14.921 8.200 27.077 1.00 97.69 105 LEU A C 1
ATOM 848 O O . LEU A 1 105 ? -14.322 8.297 26.014 1.00 97.69 105 LEU A O 1
ATOM 852 N N . LEU A 1 106 ? -15.365 9.266 27.748 1.00 98.19 106 LEU A N 1
ATOM 853 C CA . LEU A 1 106 ? -15.182 10.638 27.267 1.00 98.19 106 LEU A CA 1
ATOM 854 C C . LEU A 1 106 ? -13.700 11.010 27.130 1.00 98.19 106 LEU A C 1
ATOM 856 O O . LEU A 1 106 ? -13.325 11.637 26.146 1.00 98.19 106 LEU A O 1
ATOM 860 N N . ILE A 1 107 ? -12.850 10.577 28.068 1.00 98.38 107 ILE A N 1
ATOM 861 C CA . ILE A 1 107 ? -11.394 10.783 27.988 1.00 98.38 107 ILE A CA 1
ATOM 862 C C . ILE A 1 107 ? -10.805 10.069 26.767 1.00 98.38 107 ILE A C 1
ATOM 864 O O . ILE A 1 107 ? -9.992 10.651 26.055 1.00 98.38 107 ILE A O 1
ATOM 868 N N . VAL A 1 108 ? -11.223 8.828 26.503 1.00 97.81 108 VAL A N 1
ATOM 869 C CA . VAL A 1 108 ? -10.760 8.068 25.332 1.00 97.81 108 VAL A CA 1
ATOM 870 C C . VAL A 1 108 ? -11.200 8.742 24.030 1.00 97.81 108 VAL A C 1
ATOM 872 O O . VAL A 1 108 ? -10.396 8.864 23.112 1.00 97.81 108 VAL A O 1
ATOM 875 N N . LEU A 1 109 ? -12.443 9.224 23.949 1.00 97.31 109 LEU A N 1
ATOM 876 C CA . LEU A 1 109 ? -12.933 9.949 22.772 1.00 97.31 109 LEU A CA 1
ATOM 877 C C . LEU A 1 109 ? -12.155 11.252 22.539 1.00 97.31 109 LEU A C 1
ATOM 879 O O . LEU A 1 109 ? -11.705 11.494 21.424 1.00 97.31 109 LEU A O 1
ATOM 883 N N . ALA A 1 110 ? -11.917 12.038 23.593 1.00 97.75 110 ALA A N 1
ATOM 884 C CA . ALA A 1 110 ? -11.108 13.253 23.505 1.00 97.75 110 ALA A CA 1
ATOM 885 C C . ALA A 1 110 ? -9.660 12.960 23.073 1.00 97.75 110 ALA A C 1
ATOM 887 O O . ALA A 1 110 ? -9.082 13.709 22.291 1.00 97.75 110 ALA A O 1
ATOM 888 N N . TYR A 1 111 ? -9.081 11.850 23.543 1.00 97.81 111 TYR A N 1
ATOM 889 C CA . TYR A 1 111 ? -7.751 11.413 23.120 1.00 97.81 111 TYR A CA 1
ATOM 890 C C . TYR A 1 111 ? -7.695 11.122 21.612 1.00 97.81 111 TYR A C 1
ATOM 892 O O . TYR A 1 111 ? -6.773 11.589 20.947 1.00 97.81 111 TYR A O 1
ATOM 900 N N . TYR A 1 112 ? -8.695 10.427 21.056 1.00 96.88 112 TYR A N 1
ATOM 901 C CA . TYR A 1 112 ? -8.767 10.171 19.612 1.00 96.88 112 TYR A CA 1
ATOM 902 C C . TYR A 1 112 ? -8.907 11.455 18.783 1.00 96.88 112 TYR A C 1
ATOM 904 O O . TYR A 1 112 ? -8.301 11.558 17.717 1.00 96.88 112 TYR A O 1
ATOM 912 N N . GLU A 1 113 ? -9.668 12.445 19.258 1.00 96.06 113 GLU A N 1
ATOM 913 C CA . GLU A 1 113 ? -9.780 13.739 18.571 1.00 96.06 113 GLU A CA 1
ATOM 914 C C . GLU A 1 113 ? -8.435 14.475 18.537 1.00 96.06 113 GLU A C 1
ATOM 916 O O . GLU A 1 113 ? -8.012 14.921 17.470 1.00 96.06 113 GLU A O 1
ATOM 921 N N . VAL A 1 114 ? -7.724 14.540 19.667 1.00 96.88 114 VAL A N 1
ATOM 922 C CA . VAL A 1 114 ? -6.398 15.176 19.746 1.00 96.88 114 VAL A CA 1
ATOM 923 C C . VAL A 1 114 ? -5.381 14.466 18.850 1.00 96.88 114 VAL A C 1
ATOM 925 O O . VAL A 1 114 ? -4.671 15.134 18.102 1.00 96.88 114 VAL A O 1
ATOM 928 N N . ASP A 1 115 ? -5.338 13.132 18.868 1.00 93.94 115 ASP A N 1
ATOM 929 C CA . ASP A 1 115 ? -4.444 12.348 18.005 1.00 93.94 115 ASP A CA 1
ATOM 930 C C . ASP A 1 115 ? -4.716 12.616 16.515 1.00 93.94 115 ASP A C 1
ATOM 932 O O . ASP A 1 115 ? -3.794 12.875 15.741 1.00 93.94 115 ASP A O 1
ATOM 936 N N . SER A 1 116 ? -5.993 12.680 16.121 1.00 94.50 116 SER A N 1
ATOM 937 C CA . SER A 1 116 ? -6.374 13.000 14.740 1.00 94.50 116 SER A CA 1
ATOM 938 C C . SER A 1 116 ? -5.932 14.406 14.304 1.00 94.50 116 SER A C 1
ATOM 940 O O . SER A 1 116 ? -5.532 14.601 13.154 1.00 94.50 116 SER A O 1
ATOM 942 N N . MET A 1 117 ? -5.953 15.384 15.219 1.00 95.06 117 MET A N 1
ATOM 943 C CA . MET A 1 117 ? -5.473 16.745 14.955 1.00 95.06 117 MET A CA 1
ATOM 944 C C . MET A 1 117 ? -3.950 16.788 14.802 1.00 95.06 117 MET A C 1
ATOM 946 O O . MET A 1 117 ? -3.457 17.464 13.899 1.00 95.06 117 MET A O 1
ATOM 950 N N . ILE A 1 118 ? -3.214 16.041 15.633 1.00 95.19 118 ILE A N 1
ATOM 951 C CA . ILE A 1 118 ? -1.752 15.929 15.540 1.00 95.19 118 ILE A CA 1
ATOM 952 C C . ILE A 1 118 ? -1.368 15.330 14.186 1.00 95.19 118 ILE A C 1
ATOM 954 O O . ILE A 1 118 ? -0.636 15.970 13.431 1.00 95.19 118 ILE A O 1
ATOM 958 N N . GLN A 1 119 ? -1.949 14.185 13.816 1.00 92.75 119 GLN A N 1
ATOM 959 C CA . GLN A 1 119 ? -1.675 13.543 12.525 1.00 92.75 119 GLN A CA 1
ATOM 960 C C . GLN A 1 119 ? -2.016 14.450 11.338 1.00 92.75 119 GLN A C 1
ATOM 962 O O . GLN A 1 119 ? -1.284 14.494 10.348 1.00 92.75 119 GLN A O 1
ATOM 967 N N . LYS A 1 120 ? -3.118 15.206 11.422 1.00 94.94 120 LYS A N 1
ATOM 968 C CA . LYS A 1 120 ? -3.476 16.184 10.389 1.00 94.94 120 LYS A CA 1
ATOM 969 C C . LYS A 1 120 ? -2.413 17.283 10.264 1.00 94.94 120 LYS A C 1
ATOM 971 O O . LYS A 1 120 ? -1.989 17.566 9.148 1.00 94.94 120 LYS A O 1
ATOM 976 N N . SER A 1 121 ? -1.945 17.842 11.380 1.00 95.38 121 SER A N 1
ATOM 977 C CA . SER A 1 121 ? -0.918 18.895 11.384 1.00 95.38 121 SER A CA 1
ATOM 978 C C . SER A 1 121 ? 0.447 18.415 10.871 1.00 95.38 121 SER A C 1
ATOM 980 O O . SER A 1 121 ? 1.121 19.133 10.128 1.00 95.38 121 SER A O 1
ATOM 982 N N . GLU A 1 122 ? 0.838 17.178 11.191 1.00 94.00 122 GLU A N 1
ATOM 983 C CA . GLU A 1 122 ? 2.068 16.562 10.683 1.00 94.00 122 GLU A CA 1
ATOM 984 C C . GLU A 1 122 ? 1.993 16.345 9.168 1.00 94.00 122 GLU A C 1
ATOM 986 O O . GLU A 1 122 ? 2.948 16.640 8.447 1.00 94.00 122 GLU A O 1
ATOM 991 N N . ASN A 1 123 ? 0.841 15.888 8.667 1.00 89.81 123 ASN A N 1
ATOM 992 C CA . ASN A 1 123 ? 0.615 15.716 7.235 1.00 89.81 123 ASN A CA 1
ATOM 993 C C . ASN A 1 123 ? 0.620 17.056 6.486 1.00 89.81 123 ASN A C 1
ATOM 995 O O . ASN A 1 123 ? 1.243 17.147 5.430 1.00 89.81 123 ASN A O 1
ATOM 999 N N . GLU A 1 124 ? -0.020 18.096 7.025 1.00 93.44 124 GLU A N 1
ATOM 1000 C CA . GLU A 1 124 ? 0.002 19.449 6.447 1.00 93.44 124 GLU A CA 1
ATOM 1001 C C . GLU A 1 124 ? 1.432 20.006 6.385 1.00 93.44 124 GLU A C 1
ATOM 1003 O O . GLU A 1 124 ? 1.870 20.449 5.324 1.00 93.44 124 GLU A O 1
ATOM 1008 N N . THR A 1 125 ? 2.201 19.870 7.469 1.00 94.38 125 THR A N 1
ATOM 1009 C CA . THR A 1 125 ? 3.619 20.273 7.519 1.00 94.38 125 THR A CA 1
ATOM 1010 C C . THR A 1 125 ? 4.462 19.501 6.501 1.00 94.38 125 THR A C 1
ATOM 1012 O O . THR A 1 125 ? 5.308 20.071 5.811 1.00 94.38 125 THR A O 1
ATOM 1015 N N . LYS A 1 126 ? 4.229 18.190 6.362 1.00 90.94 126 LYS A N 1
ATOM 1016 C CA . LYS A 1 126 ? 4.921 17.360 5.370 1.00 90.94 126 LYS A CA 1
ATOM 1017 C C . LYS A 1 126 ? 4.603 17.815 3.945 1.00 90.94 126 LYS A C 1
ATOM 1019 O O . LYS A 1 126 ? 5.524 17.931 3.144 1.00 90.94 126 LYS A O 1
ATOM 1024 N N . ILE A 1 127 ? 3.336 18.099 3.641 1.00 87.69 127 ILE A N 1
ATOM 1025 C CA . ILE A 1 127 ? 2.904 18.606 2.330 1.00 87.69 127 ILE A CA 1
ATOM 1026 C C . ILE A 1 127 ? 3.546 19.967 2.040 1.00 87.69 127 ILE A C 1
ATOM 1028 O O . ILE A 1 127 ? 4.029 20.190 0.931 1.00 87.69 127 ILE A O 1
ATOM 1032 N N . GLU A 1 128 ? 3.588 20.868 3.021 1.00 93.81 128 GLU A N 1
ATOM 1033 C CA . GLU A 1 128 ? 4.217 22.181 2.867 1.00 93.81 128 GLU A CA 1
ATOM 1034 C C . GLU A 1 128 ? 5.717 22.062 2.574 1.00 93.81 128 GLU A C 1
ATOM 1036 O O . GLU A 1 128 ? 6.188 22.620 1.582 1.00 93.81 128 GLU A O 1
ATOM 1041 N N . ASN A 1 129 ? 6.448 21.263 3.355 1.00 90.56 129 ASN A N 1
ATOM 1042 C CA . ASN A 1 129 ? 7.875 21.017 3.132 1.00 90.56 129 ASN A CA 1
ATOM 1043 C C . ASN A 1 129 ? 8.139 20.410 1.745 1.00 90.56 129 ASN A C 1
ATOM 1045 O O . ASN A 1 129 ? 9.045 20.845 1.037 1.00 90.56 129 ASN A O 1
ATOM 1049 N N . GLN A 1 130 ? 7.312 19.450 1.320 1.00 86.81 130 GLN A N 1
ATOM 1050 C CA . GLN A 1 130 ? 7.402 18.848 -0.013 1.00 86.81 130 GLN A CA 1
ATOM 1051 C C . GLN A 1 130 ? 7.126 19.857 -1.134 1.00 86.81 130 GLN A C 1
ATOM 1053 O O . GLN A 1 130 ? 7.745 19.790 -2.196 1.00 86.81 130 GLN A O 1
ATOM 1058 N N . ASN A 1 131 ? 6.203 20.797 -0.924 1.00 85.06 131 ASN A N 1
ATOM 1059 C CA . ASN A 1 131 ? 5.925 21.860 -1.885 1.00 85.06 131 ASN A CA 1
ATOM 1060 C C . ASN A 1 131 ? 7.071 22.876 -1.954 1.00 85.06 131 ASN A C 1
ATOM 1062 O O . ASN A 1 131 ? 7.415 23.307 -3.052 1.00 85.06 131 ASN A O 1
ATOM 1066 N N . GLN A 1 132 ? 7.684 23.231 -0.824 1.00 90.50 132 GLN A N 1
ATOM 1067 C CA . GLN A 1 132 ? 8.858 24.109 -0.792 1.00 90.50 132 GLN A CA 1
ATOM 1068 C C . GLN A 1 132 ? 10.061 23.466 -1.497 1.00 90.50 132 GLN A C 1
ATOM 1070 O O . GLN A 1 132 ? 10.672 24.096 -2.359 1.00 90.50 132 GLN A O 1
ATOM 1075 N N . GLU A 1 133 ? 10.354 22.194 -1.205 1.00 83.56 133 GLU A N 1
ATOM 1076 C CA . GLU A 1 133 ? 11.411 21.426 -1.882 1.00 83.56 133 GLU A CA 1
ATOM 1077 C C . GLU A 1 133 ? 11.147 21.336 -3.391 1.00 83.56 133 GLU A C 1
ATOM 1079 O O . GLU A 1 133 ? 12.043 21.557 -4.206 1.00 83.56 133 GLU A O 1
ATOM 1084 N N . ARG A 1 134 ? 9.888 21.117 -3.786 1.00 77.75 134 ARG A N 1
ATOM 1085 C CA . ARG A 1 134 ? 9.487 21.139 -5.196 1.00 77.75 134 ARG A CA 1
ATOM 1086 C C . ARG A 1 134 ? 9.755 22.489 -5.851 1.00 77.75 134 ARG A C 1
ATOM 1088 O O . ARG A 1 134 ? 10.333 22.509 -6.930 1.00 77.75 134 ARG A O 1
ATOM 1095 N N . GLN A 1 135 ? 9.332 23.594 -5.239 1.00 85.19 135 GLN A N 1
ATOM 1096 C CA . GLN A 1 135 ? 9.553 24.930 -5.805 1.00 85.19 135 GLN A CA 1
ATOM 1097 C C . GLN A 1 135 ? 11.045 25.209 -5.988 1.00 85.19 135 GLN A C 1
ATOM 1099 O O . GLN A 1 135 ? 11.458 25.615 -7.070 1.00 85.19 135 GLN A O 1
ATOM 1104 N N . PHE A 1 136 ? 11.861 24.868 -4.991 1.00 87.56 136 PHE A N 1
ATOM 1105 C CA . PHE A 1 136 ? 13.313 24.985 -5.078 1.00 87.56 136 PHE A CA 1
ATOM 1106 C C . PHE A 1 136 ? 13.900 24.200 -6.267 1.00 87.56 136 PHE A C 1
ATOM 1108 O O . PHE A 1 136 ? 14.704 24.731 -7.034 1.00 87.56 136 PHE A O 1
ATOM 1115 N N . HIS A 1 137 ? 13.473 22.953 -6.478 1.00 82.19 137 HIS A N 1
ATOM 1116 C CA . HIS A 1 137 ? 13.935 22.159 -7.620 1.00 82.19 137 HIS A CA 1
ATOM 1117 C C . HIS A 1 137 ? 13.445 22.693 -8.968 1.00 82.19 137 HIS A C 1
ATOM 1119 O O . HIS A 1 137 ? 14.182 22.633 -9.952 1.00 82.19 137 HIS A O 1
ATOM 1125 N N . LEU A 1 138 ? 12.229 23.237 -9.026 1.00 82.75 138 LEU A N 1
ATOM 1126 C CA . LEU A 1 138 ? 11.707 23.870 -10.236 1.00 82.75 138 LEU A CA 1
ATOM 1127 C C . LEU A 1 138 ? 12.486 25.132 -10.603 1.00 82.75 138 LEU A C 1
ATOM 1129 O O . LEU A 1 138 ? 12.754 25.361 -11.781 1.00 82.75 138 LEU A O 1
ATOM 1133 N N . GLU A 1 139 ? 12.872 25.934 -9.616 1.00 88.56 139 GLU A N 1
ATOM 1134 C CA . GLU A 1 139 ? 13.726 27.103 -9.822 1.00 88.56 139 GLU A CA 1
ATOM 1135 C C . GLU A 1 139 ? 15.095 26.700 -10.380 1.00 88.56 139 GLU A C 1
ATOM 1137 O O . GLU A 1 139 ? 15.539 27.280 -11.372 1.00 88.56 139 GLU A O 1
ATOM 1142 N N . GLN A 1 140 ? 15.724 25.659 -9.821 1.00 87.50 140 GLN A N 1
ATOM 1143 C CA . GLN A 1 140 ? 16.988 25.120 -10.338 1.00 87.50 140 GLN A CA 1
ATOM 1144 C C . GLN A 1 140 ? 16.856 24.606 -11.773 1.00 87.50 140 GLN A C 1
ATOM 1146 O O . GLN A 1 140 ? 17.643 24.979 -12.637 1.00 87.50 140 GLN A O 1
ATOM 1151 N N . LEU A 1 141 ? 15.827 23.805 -12.051 1.00 86.31 141 LEU A N 1
ATOM 1152 C CA . LEU A 1 141 ? 15.586 23.269 -13.387 1.00 86.31 141 LEU A CA 1
ATOM 1153 C C . LEU A 1 141 ? 15.337 24.385 -14.412 1.00 86.31 141 LEU A C 1
ATOM 1155 O O . LEU A 1 141 ? 15.841 24.331 -15.531 1.00 86.31 141 LEU A O 1
ATOM 1159 N N . ASN A 1 142 ? 14.570 25.414 -14.045 1.00 88.25 142 ASN A N 1
ATOM 1160 C CA . ASN A 1 142 ? 14.341 26.564 -14.917 1.00 88.25 142 ASN A CA 1
ATOM 1161 C C . ASN A 1 142 ? 15.624 27.371 -15.153 1.00 88.25 142 ASN A C 1
ATOM 1163 O O . ASN A 1 142 ? 15.822 27.857 -16.266 1.00 88.25 142 ASN A O 1
ATOM 1167 N N . ALA A 1 143 ? 16.502 27.485 -14.153 1.00 90.88 143 ALA A N 1
ATOM 1168 C CA . ALA A 1 143 ? 17.821 28.083 -14.328 1.00 90.88 143 ALA A CA 1
ATOM 1169 C C . ALA A 1 143 ? 18.698 27.255 -15.285 1.00 90.88 143 ALA A C 1
ATOM 1171 O O . ALA A 1 143 ? 19.358 27.824 -16.153 1.00 90.88 143 ALA A O 1
ATOM 1172 N N . ASP A 1 144 ? 18.647 25.924 -15.204 1.00 90.62 144 ASP A N 1
ATOM 1173 C CA . ASP A 1 144 ? 19.360 25.045 -16.135 1.00 90.62 144 ASP A CA 1
ATOM 1174 C C . ASP A 1 144 ? 18.804 25.144 -17.565 1.00 90.62 144 ASP A C 1
ATOM 1176 O O . ASP A 1 144 ? 19.581 25.180 -18.521 1.00 90.62 144 ASP A O 1
ATOM 1180 N N . PHE A 1 145 ? 17.483 25.257 -17.739 1.00 91.56 145 PHE A N 1
ATOM 1181 C CA . PHE A 1 145 ? 16.878 25.530 -19.050 1.00 91.56 145 PHE A CA 1
ATOM 1182 C C . PHE A 1 145 ? 17.253 26.910 -19.595 1.00 91.56 145 PHE A C 1
ATOM 1184 O O . PHE A 1 145 ? 17.435 27.054 -20.802 1.00 91.56 145 PHE A O 1
ATOM 1191 N N . ALA A 1 146 ? 17.415 27.921 -18.737 1.00 93.25 146 ALA A N 1
ATOM 1192 C CA . ALA A 1 146 ? 17.858 29.248 -19.164 1.00 93.25 146 ALA A CA 1
ATOM 1193 C C . ALA A 1 146 ? 19.279 29.238 -19.761 1.00 93.25 146 ALA A C 1
ATOM 1195 O O . ALA A 1 146 ? 19.610 30.118 -20.554 1.00 93.25 146 ALA A O 1
ATOM 1196 N N . ASN A 1 147 ? 20.092 28.230 -19.424 1.00 94.31 147 ASN A N 1
ATOM 1197 C CA . ASN A 1 147 ? 21.427 28.025 -19.986 1.00 94.31 147 ASN A CA 1
ATOM 1198 C C . ASN A 1 147 ? 21.433 27.198 -21.288 1.00 94.31 147 ASN A C 1
ATOM 1200 O O . ASN A 1 147 ? 22.493 27.038 -21.893 1.00 94.31 147 ASN A O 1
ATOM 1204 N N . ALA A 1 148 ? 20.286 26.678 -21.739 1.00 95.38 148 ALA A N 1
ATOM 1205 C CA . ALA A 1 148 ? 20.203 25.892 -22.967 1.00 95.38 148 ALA A CA 1
ATOM 1206 C C . ALA A 1 148 ? 20.440 26.746 -24.220 1.00 95.38 148 ALA A C 1
ATOM 1208 O O . ALA A 1 148 ? 19.927 27.860 -24.350 1.00 95.38 148 ALA A O 1
ATOM 1209 N N . SER A 1 149 ? 21.192 26.194 -25.173 1.00 95.94 149 SER A N 1
ATOM 1210 C CA . SER A 1 149 ? 21.577 26.870 -26.416 1.00 95.94 149 SER A CA 1
ATOM 1211 C C . SER A 1 149 ? 21.131 26.068 -27.635 1.00 95.94 149 SER A C 1
ATOM 1213 O O . SER A 1 149 ? 21.234 24.844 -27.636 1.00 95.94 149 SER A O 1
ATOM 1215 N N . ASN A 1 150 ? 20.682 26.759 -28.684 1.00 95.81 150 ASN A N 1
ATOM 1216 C CA . ASN A 1 150 ? 20.433 26.187 -30.017 1.00 95.81 150 ASN A CA 1
ATOM 1217 C C . ASN A 1 150 ? 21.706 26.117 -30.880 1.00 95.81 150 ASN A C 1
ATOM 1219 O O . ASN A 1 150 ? 21.673 25.803 -32.060 1.00 95.81 150 ASN A O 1
ATOM 1223 N N . SER A 1 151 ? 22.849 26.503 -30.323 1.00 95.12 151 SER A N 1
ATOM 1224 C CA . SER A 1 151 ? 24.158 26.383 -30.959 1.00 95.12 151 SER A CA 1
ATOM 1225 C C . SER A 1 151 ? 25.191 26.123 -29.864 1.00 95.12 151 SER A C 1
ATOM 1227 O O . SER A 1 151 ? 25.983 27.012 -29.527 1.00 95.12 151 SER A O 1
ATOM 1229 N N . PRO A 1 152 ? 25.127 24.954 -29.195 1.00 94.19 152 PRO A N 1
ATOM 1230 C CA . PRO A 1 152 ? 26.109 24.592 -28.180 1.00 94.19 152 PRO A CA 1
ATOM 1231 C C . PRO A 1 152 ? 27.511 24.591 -28.799 1.00 94.19 152 PRO A C 1
ATOM 1233 O O . PRO A 1 152 ? 27.694 24.187 -29.942 1.00 94.19 152 PRO A O 1
ATOM 1236 N N . LEU A 1 153 ? 28.507 25.066 -28.051 1.00 94.12 153 LEU A N 1
ATOM 1237 C CA . LEU A 1 153 ? 29.912 25.043 -28.467 1.00 94.12 153 LEU A CA 1
ATOM 1238 C C . LEU A 1 153 ? 30.602 23.861 -27.795 1.00 94.12 153 LEU A C 1
ATOM 1240 O O . LEU A 1 153 ? 30.432 23.672 -26.589 1.00 94.12 153 LEU A O 1
ATOM 1244 N N . PHE A 1 154 ? 31.406 23.105 -28.545 1.00 93.44 154 PHE A N 1
ATOM 1245 C CA . PHE A 1 154 ? 32.079 21.907 -28.037 1.00 93.44 154 PHE A CA 1
ATOM 1246 C C . PHE A 1 154 ? 32.931 22.192 -26.789 1.00 93.44 154 PHE A C 1
ATOM 1248 O O . PHE A 1 154 ? 32.944 21.395 -25.853 1.00 93.44 154 PHE A O 1
ATOM 1255 N N . GLU A 1 155 ? 33.591 23.351 -26.741 1.00 92.38 155 GLU A N 1
ATOM 1256 C CA . GLU A 1 155 ? 34.463 23.766 -25.637 1.00 92.38 155 GLU A CA 1
ATOM 1257 C C . GLU A 1 155 ? 33.694 24.094 -24.353 1.00 92.38 155 GLU A C 1
ATOM 1259 O O . GLU A 1 155 ? 34.261 24.020 -23.264 1.00 92.38 155 GLU A O 1
ATOM 1264 N N . LYS A 1 156 ? 32.420 24.487 -24.471 1.00 92.56 156 LYS A N 1
ATOM 1265 C CA . LYS A 1 156 ? 31.565 24.830 -23.325 1.00 92.56 156 LYS A CA 1
ATOM 1266 C C . LYS A 1 156 ? 30.744 23.638 -22.856 1.00 92.56 156 LYS A C 1
ATOM 1268 O O . LYS A 1 156 ? 30.613 23.430 -21.656 1.00 92.56 156 LYS A O 1
ATOM 1273 N N . ASP A 1 157 ? 30.198 22.881 -23.801 1.00 96.00 157 ASP A N 1
ATOM 1274 C CA . ASP A 1 157 ? 29.315 21.754 -23.537 1.00 96.00 157 ASP A CA 1
ATOM 1275 C C . ASP A 1 157 ? 29.441 20.712 -24.660 1.00 96.00 157 ASP A C 1
ATOM 1277 O O . ASP A 1 157 ? 28.696 20.699 -25.644 1.00 96.00 157 ASP A O 1
ATOM 1281 N N . SER A 1 158 ? 30.438 19.836 -24.512 1.00 95.69 158 SER A N 1
ATOM 1282 C CA . SER A 1 158 ? 30.758 18.807 -25.508 1.00 95.69 158 SER A CA 1
ATOM 1283 C C . SER A 1 158 ? 29.631 17.792 -25.731 1.00 95.69 158 SER A C 1
ATOM 1285 O O . SER A 1 158 ? 29.488 17.297 -26.848 1.00 95.69 158 SER A O 1
ATOM 1287 N N . ILE A 1 159 ? 28.810 17.506 -24.713 1.00 95.75 159 ILE A N 1
ATOM 1288 C CA . ILE A 1 159 ? 27.687 16.564 -24.820 1.00 95.75 159 ILE A CA 1
ATOM 1289 C C . ILE A 1 159 ? 26.535 17.224 -25.575 1.00 95.75 159 ILE A C 1
ATOM 1291 O O . ILE A 1 159 ? 26.019 16.623 -26.515 1.00 95.75 159 ILE A O 1
ATOM 1295 N N . SER A 1 160 ? 26.149 18.458 -25.231 1.00 97.19 160 SER A N 1
ATOM 1296 C CA . SER A 1 160 ? 25.106 19.169 -25.984 1.00 97.19 160 SER A CA 1
ATOM 1297 C C . SER A 1 160 ? 25.521 19.386 -27.434 1.00 97.19 160 SER A C 1
ATOM 1299 O O . SER A 1 160 ? 24.709 19.178 -28.330 1.00 97.19 160 SER A O 1
ATOM 1301 N N . TYR A 1 161 ? 26.792 19.719 -27.687 1.00 96.81 161 TYR A N 1
ATOM 1302 C CA . TYR A 1 161 ? 27.343 19.797 -29.044 1.00 96.81 161 TYR A CA 1
ATOM 1303 C C . TYR A 1 161 ? 27.241 18.463 -29.793 1.00 96.81 161 TYR A C 1
ATOM 1305 O O . TYR A 1 161 ? 26.774 18.410 -30.933 1.00 96.81 161 TYR A O 1
ATOM 1313 N N . LEU A 1 162 ? 27.648 17.363 -29.157 1.00 96.75 162 LEU A N 1
ATOM 1314 C CA . LEU A 1 162 ? 27.552 16.022 -29.731 1.00 96.75 162 LEU A CA 1
ATOM 1315 C C . LEU A 1 162 ? 26.102 15.661 -30.076 1.00 96.75 162 LEU A C 1
ATOM 1317 O O . LEU A 1 162 ? 25.835 15.140 -31.155 1.00 96.75 162 LEU A O 1
ATOM 1321 N N . LEU A 1 163 ? 25.164 15.929 -29.171 1.00 96.81 163 LEU A N 1
ATOM 1322 C CA . LEU A 1 163 ? 23.753 15.620 -29.380 1.00 96.81 163 LEU A CA 1
ATOM 1323 C C . LEU A 1 163 ? 23.151 16.481 -30.486 1.00 96.81 163 LEU A C 1
ATOM 1325 O O . LEU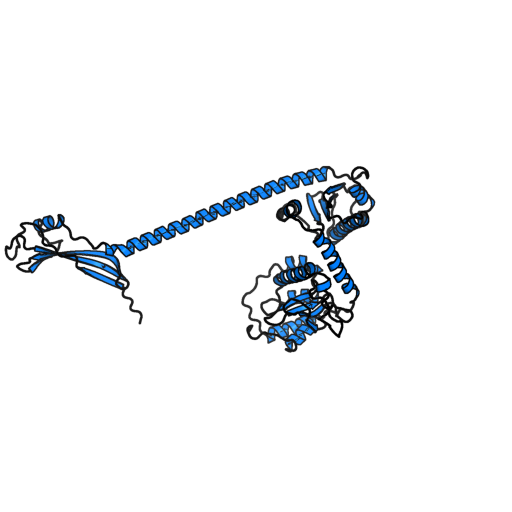 A 1 163 ? 22.491 15.945 -31.367 1.00 96.81 163 LEU A O 1
ATOM 1329 N N . HIS A 1 164 ? 23.456 17.777 -30.501 1.00 96.69 164 HIS A N 1
ATOM 1330 C CA . HIS A 1 164 ? 23.019 18.686 -31.558 1.00 96.69 164 HIS A CA 1
ATOM 1331 C C . HIS A 1 164 ? 23.530 18.263 -32.945 1.00 96.69 164 HIS A C 1
ATOM 1333 O O . HIS A 1 164 ? 22.870 18.496 -33.950 1.00 96.69 164 HIS A O 1
ATOM 1339 N N . THR A 1 165 ? 24.714 17.650 -33.021 1.00 96.06 165 THR A N 1
ATOM 1340 C CA . THR A 1 165 ? 25.322 17.233 -34.297 1.00 96.06 165 THR A CA 1
ATOM 1341 C C . THR A 1 165 ? 24.930 15.828 -34.742 1.00 96.06 165 THR A C 1
ATOM 1343 O O . THR A 1 165 ? 24.953 15.553 -35.941 1.00 96.06 165 THR A O 1
ATOM 1346 N N . LYS A 1 166 ? 24.617 14.921 -33.809 1.00 96.94 166 LYS A N 1
ATOM 1347 C CA . LYS A 1 166 ? 24.386 13.500 -34.117 1.00 96.94 166 LYS A CA 1
ATOM 1348 C C . LYS A 1 166 ? 22.942 13.035 -34.010 1.00 96.94 166 LYS A C 1
ATOM 1350 O O . LYS A 1 166 ? 22.637 11.979 -34.561 1.00 96.94 166 LYS A O 1
ATOM 1355 N N . VAL A 1 167 ? 22.080 13.749 -33.292 1.00 96.00 167 VAL A N 1
ATOM 1356 C CA . VAL A 1 167 ? 20.655 13.413 -33.240 1.00 96.00 167 VAL A CA 1
ATOM 1357 C C . VAL A 1 167 ? 20.005 13.880 -34.540 1.00 96.00 167 VAL A C 1
ATOM 1359 O O . VAL A 1 167 ? 20.052 15.059 -34.879 1.00 96.00 167 VAL A O 1
ATOM 1362 N N . ASP A 1 168 ? 19.385 12.953 -35.265 1.00 95.38 168 ASP A N 1
ATOM 1363 C CA . ASP A 1 168 ? 18.598 13.275 -36.453 1.00 95.38 168 ASP A CA 1
ATOM 1364 C C . ASP A 1 168 ? 17.189 13.707 -36.032 1.00 95.38 168 ASP A C 1
ATOM 1366 O O . ASP A 1 168 ? 16.254 12.907 -35.977 1.00 95.38 168 ASP A O 1
ATOM 1370 N N . PHE A 1 169 ? 17.056 14.986 -35.674 1.00 94.00 169 PHE A N 1
ATOM 1371 C CA . PHE A 1 169 ? 15.789 15.579 -35.237 1.00 94.00 169 PHE A CA 1
ATOM 1372 C C . PHE A 1 169 ? 14.678 15.464 -36.297 1.00 94.00 169 PHE A C 1
ATOM 1374 O O . PHE A 1 169 ? 13.501 15.399 -35.939 1.00 94.00 169 PHE A O 1
ATOM 1381 N N . GLY A 1 170 ? 15.041 15.355 -37.582 1.00 92.44 170 GLY A N 1
ATOM 1382 C CA . GLY A 1 170 ? 14.094 15.200 -38.684 1.00 92.44 170 GLY A CA 1
ATOM 1383 C C . GLY A 1 170 ? 13.279 13.907 -38.607 1.00 92.44 170 GLY A C 1
ATOM 1384 O O . GLY A 1 170 ? 12.094 13.927 -38.934 1.00 92.44 170 GLY A O 1
ATOM 1385 N N . ASN A 1 171 ? 13.860 12.818 -38.085 1.00 91.94 171 ASN A N 1
ATOM 1386 C CA . ASN A 1 171 ? 13.153 11.541 -37.882 1.00 91.94 171 ASN A CA 1
ATOM 1387 C C . ASN A 1 171 ? 12.023 11.623 -36.848 1.00 91.94 171 ASN A C 1
ATOM 1389 O O . ASN A 1 171 ? 11.193 10.722 -36.776 1.00 91.94 171 ASN A O 1
ATOM 1393 N N . TYR A 1 172 ? 12.002 12.693 -36.054 1.00 89.62 172 TYR A N 1
ATOM 1394 C CA . TYR A 1 172 ? 11.042 12.928 -34.980 1.00 89.62 172 TYR A CA 1
ATOM 1395 C C . TYR A 1 172 ? 10.115 14.111 -35.270 1.00 89.62 172 TYR A C 1
ATOM 1397 O O . TYR A 1 172 ? 9.436 14.585 -34.363 1.00 89.62 172 TYR A O 1
ATOM 1405 N N . GLU A 1 173 ? 10.121 14.621 -36.508 1.00 90.69 173 GLU A N 1
ATOM 1406 C CA . GLU A 1 173 ? 9.389 15.828 -36.920 1.00 90.69 173 GLU A CA 1
ATOM 1407 C C . GLU A 1 173 ? 9.780 17.089 -36.118 1.00 90.69 173 GLU A C 1
ATOM 1409 O O . GLU A 1 173 ? 8.992 18.025 -35.965 1.00 90.69 173 GLU A O 1
ATOM 1414 N N . ILE A 1 174 ? 11.018 17.140 -35.614 1.00 91.56 174 ILE A N 1
ATOM 1415 C CA . ILE A 1 174 ? 11.551 18.259 -34.831 1.00 91.56 174 ILE A CA 1
ATOM 1416 C C . ILE A 1 174 ? 12.498 19.085 -35.707 1.00 91.56 174 ILE A C 1
ATOM 1418 O O . ILE A 1 174 ? 13.422 18.554 -36.323 1.00 91.56 174 ILE A O 1
ATOM 1422 N N . ASN A 1 175 ? 12.312 20.408 -35.730 1.00 93.50 175 ASN A N 1
ATOM 1423 C CA . ASN A 1 175 ? 13.268 21.312 -36.364 1.00 93.50 175 ASN A CA 1
ATOM 1424 C C . ASN A 1 175 ? 14.527 21.438 -35.488 1.00 93.50 175 ASN A C 1
ATOM 1426 O O . ASN A 1 175 ? 14.488 22.103 -34.455 1.00 93.50 175 ASN A O 1
ATOM 1430 N N . GLY A 1 176 ? 15.633 20.810 -35.899 1.00 93.00 176 GLY A N 1
ATOM 1431 C CA . GLY A 1 176 ? 16.892 20.803 -35.143 1.00 93.00 176 GLY A CA 1
ATOM 1432 C C . GLY A 1 176 ? 17.424 22.199 -34.795 1.00 93.00 176 GLY A C 1
ATOM 1433 O O . GLY A 1 176 ? 17.933 22.384 -33.695 1.00 93.00 176 GLY A O 1
ATOM 1434 N N . ASP A 1 177 ? 17.213 23.195 -35.663 1.00 94.75 177 ASP A N 1
ATOM 1435 C CA . ASP A 1 177 ? 17.675 24.579 -35.451 1.00 94.75 177 ASP A CA 1
ATOM 1436 C C . ASP A 1 177 ? 16.925 25.306 -34.312 1.00 94.75 177 ASP A C 1
ATOM 1438 O O . ASP A 1 177 ? 17.383 26.326 -33.784 1.00 94.75 177 ASP A O 1
ATOM 1442 N N . GLU A 1 178 ? 15.756 24.789 -33.925 1.00 94.12 178 GLU A N 1
ATOM 1443 C CA . GLU A 1 178 ? 14.926 25.314 -32.835 1.00 94.12 178 GLU A CA 1
ATOM 1444 C C . GLU A 1 178 ? 15.181 24.588 -31.503 1.00 94.12 178 GLU A C 1
ATOM 1446 O O . GLU A 1 178 ? 14.721 25.044 -30.454 1.00 94.12 178 GLU A O 1
ATOM 1451 N N . VAL A 1 179 ? 15.925 23.477 -31.509 1.00 95.38 179 VAL A N 1
ATOM 1452 C CA . VAL A 1 179 ? 16.180 22.680 -30.305 1.00 95.38 179 VAL A CA 1
ATOM 1453 C C . VAL A 1 179 ? 17.280 23.324 -29.476 1.00 95.38 179 VAL A C 1
ATOM 1455 O O . VAL A 1 179 ? 18.438 23.383 -29.886 1.00 95.38 179 VAL A O 1
ATOM 1458 N N . LYS A 1 180 ? 16.949 23.743 -28.252 1.00 97.12 180 LYS A N 1
ATOM 1459 C CA . LYS A 1 180 ? 17.969 24.174 -27.288 1.00 97.12 180 LYS A CA 1
ATOM 1460 C C . LYS A 1 180 ? 18.376 23.005 -26.413 1.00 97.12 180 LYS A C 1
ATOM 1462 O O . LYS A 1 180 ? 17.514 22.326 -25.858 1.00 97.12 180 LYS A O 1
ATOM 1467 N N . ILE A 1 181 ? 19.678 22.805 -26.256 1.00 97.19 181 ILE A N 1
ATOM 1468 C CA . ILE A 1 181 ? 20.235 21.724 -25.443 1.00 97.19 181 ILE A CA 1
ATOM 1469 C C . ILE A 1 181 ? 21.136 22.329 -24.366 1.00 97.19 181 ILE A C 1
ATOM 1471 O O . ILE A 1 181 ? 21.909 23.251 -24.637 1.00 97.19 181 ILE A O 1
ATOM 1475 N N . ASN A 1 182 ? 21.007 21.828 -23.142 1.00 97.12 182 ASN A N 1
ATOM 1476 C CA . ASN A 1 182 ? 21.971 22.029 -22.065 1.00 97.12 182 ASN A CA 1
ATOM 1477 C C . ASN A 1 182 ? 22.344 20.671 -21.480 1.00 97.12 182 ASN A C 1
ATOM 1479 O O . ASN A 1 182 ? 21.476 19.803 -21.342 1.00 97.12 182 ASN A O 1
ATOM 1483 N N . SER A 1 183 ? 23.595 20.488 -21.079 1.00 96.38 183 SER A N 1
ATOM 1484 C CA . SER A 1 183 ? 23.999 19.289 -20.373 1.00 96.38 183 SER A CA 1
ATOM 1485 C C . SER A 1 183 ? 24.925 19.577 -19.199 1.00 96.38 183 SER A C 1
ATOM 1487 O O . SER A 1 183 ? 25.763 20.477 -19.222 1.00 96.38 183 SER A O 1
ATOM 1489 N N . THR A 1 184 ? 24.781 18.758 -18.161 1.00 94.06 184 THR A N 1
ATOM 1490 C CA . THR A 1 184 ? 25.572 18.855 -16.938 1.00 94.06 184 THR A CA 1
ATOM 1491 C C . THR A 1 184 ? 26.073 17.474 -16.547 1.00 94.06 184 THR A C 1
ATOM 1493 O O . THR A 1 184 ? 25.301 16.518 -16.462 1.00 94.06 184 THR A O 1
ATOM 1496 N N . VAL A 1 185 ? 27.370 17.371 -16.255 1.00 92.31 185 VAL A N 1
ATOM 1497 C CA . VAL A 1 185 ? 27.997 16.138 -15.763 1.00 92.31 185 VAL A CA 1
ATOM 1498 C C . VAL A 1 185 ? 28.312 16.278 -14.281 1.00 92.31 185 VAL A C 1
ATOM 1500 O O . VAL A 1 185 ? 29.006 17.209 -13.873 1.00 92.31 185 VAL A O 1
ATOM 1503 N N . LYS A 1 186 ? 27.841 15.339 -13.457 1.00 91.44 186 LYS A N 1
ATOM 1504 C CA . LYS A 1 186 ? 28.165 15.291 -12.024 1.00 91.44 186 LYS A CA 1
ATOM 1505 C C . LYS A 1 186 ? 28.203 13.852 -11.533 1.00 91.44 186 LYS A C 1
ATOM 1507 O O . LYS A 1 186 ? 27.240 13.122 -11.714 1.00 91.44 186 LYS A O 1
ATOM 1512 N N . ASN A 1 187 ? 29.288 13.445 -10.874 1.00 89.44 187 ASN A N 1
ATOM 1513 C CA . ASN A 1 187 ? 29.411 12.135 -10.214 1.00 89.44 187 ASN A CA 1
ATOM 1514 C C . ASN A 1 187 ? 28.985 10.940 -11.102 1.00 89.44 187 ASN A C 1
ATOM 1516 O O . ASN A 1 187 ? 28.157 10.130 -10.695 1.00 89.44 187 ASN A O 1
ATOM 1520 N N . ASN A 1 188 ? 29.525 10.843 -12.325 1.00 89.12 188 ASN A N 1
ATOM 1521 C CA . ASN A 1 188 ? 29.178 9.798 -13.306 1.00 89.12 188 ASN A CA 1
ATOM 1522 C C . ASN A 1 188 ? 27.700 9.800 -13.766 1.00 89.12 188 ASN A C 1
ATOM 1524 O O . ASN A 1 188 ? 27.189 8.814 -14.302 1.00 89.12 188 ASN A O 1
ATOM 1528 N N . MET A 1 189 ? 27.002 10.919 -13.578 1.00 90.44 189 MET A N 1
ATOM 1529 C CA . MET A 1 189 ? 25.681 11.175 -14.140 1.00 90.44 189 MET A CA 1
ATOM 1530 C C . MET A 1 189 ? 25.778 12.263 -15.198 1.00 90.44 189 MET A C 1
ATOM 1532 O O . MET A 1 189 ? 26.521 13.232 -15.027 1.00 90.44 189 MET A O 1
ATOM 1536 N N . ILE A 1 190 ? 24.999 12.100 -16.260 1.00 93.38 190 ILE A N 1
ATOM 1537 C CA . ILE A 1 190 ? 24.789 13.112 -17.291 1.00 93.38 190 ILE A CA 1
ATOM 1538 C C . ILE A 1 190 ? 23.327 13.525 -17.200 1.00 93.38 190 ILE A C 1
ATOM 1540 O O . ILE A 1 190 ? 22.452 12.674 -17.333 1.00 93.38 190 ILE A O 1
ATOM 1544 N N . LEU A 1 191 ? 23.064 14.808 -16.971 1.00 94.00 191 LEU A N 1
ATOM 1545 C CA . LEU A 1 191 ? 21.756 15.413 -17.186 1.00 94.00 191 LEU A CA 1
ATOM 1546 C C . LEU A 1 191 ? 21.783 16.112 -18.539 1.00 94.00 191 LEU A C 1
ATOM 1548 O O . LEU A 1 191 ? 22.648 16.950 -18.766 1.00 94.00 191 LEU A O 1
ATOM 1552 N N . THR A 1 192 ? 20.839 15.794 -19.411 1.00 95.94 192 THR A N 1
ATOM 1553 C CA . THR A 1 192 ? 20.640 16.482 -20.685 1.00 95.94 192 THR A CA 1
ATOM 1554 C C . THR A 1 192 ? 19.238 17.062 -20.719 1.00 95.94 192 THR A C 1
ATOM 1556 O O . THR A 1 192 ? 18.264 16.340 -20.526 1.00 95.94 192 THR A O 1
ATOM 1559 N N . LEU A 1 193 ? 19.128 18.359 -20.971 1.00 95.88 193 LEU A N 1
ATOM 1560 C CA . LEU A 1 193 ? 17.874 19.091 -21.053 1.00 95.88 193 LEU A CA 1
ATOM 1561 C C . LEU A 1 193 ? 17.659 19.572 -22.485 1.00 95.88 193 LEU A C 1
ATOM 1563 O O . LEU A 1 193 ? 18.492 20.295 -23.023 1.00 95.88 193 LEU A O 1
ATOM 1567 N N . PHE A 1 194 ? 16.532 19.194 -23.074 1.00 95.88 194 PHE A N 1
ATOM 1568 C CA . PHE A 1 194 ? 16.067 19.649 -24.377 1.00 95.88 194 PHE A CA 1
ATOM 1569 C C . PHE A 1 194 ? 14.905 20.614 -24.182 1.00 95.88 194 PHE A C 1
ATOM 1571 O O . PHE A 1 194 ? 13.945 20.283 -23.491 1.00 95.88 194 PHE A O 1
ATOM 1578 N N . GLN A 1 195 ? 14.954 21.784 -24.803 1.00 95.44 195 GLN A N 1
ATOM 1579 C CA . GLN A 1 195 ? 13.798 22.663 -24.945 1.00 95.44 195 GLN A CA 1
ATOM 1580 C C . GLN A 1 195 ? 13.377 22.667 -26.413 1.00 95.44 195 GLN A C 1
ATOM 1582 O O . GLN A 1 195 ? 14.173 23.031 -27.280 1.00 95.44 195 GLN A O 1
ATOM 1587 N N . ILE A 1 196 ? 12.144 22.227 -26.674 1.00 93.19 196 ILE A N 1
ATOM 1588 C CA . ILE A 1 196 ? 11.631 21.984 -28.025 1.00 93.19 196 ILE A CA 1
ATOM 1589 C C . ILE A 1 196 ? 10.279 22.677 -28.174 1.00 93.19 196 ILE A C 1
ATOM 1591 O O . ILE A 1 196 ? 9.301 22.300 -27.530 1.00 93.19 196 ILE A O 1
ATOM 1595 N N . ASP A 1 197 ? 10.209 23.692 -29.033 1.00 85.69 197 ASP A N 1
ATOM 1596 C CA . ASP A 1 197 ? 9.024 24.547 -29.119 1.00 85.69 197 ASP A CA 1
ATOM 1597 C C . ASP A 1 197 ? 7.786 23.795 -29.625 1.00 85.69 197 ASP A C 1
ATOM 1599 O O . ASP A 1 197 ? 6.680 24.018 -29.141 1.00 85.69 197 ASP A O 1
ATOM 1603 N N . LYS A 1 198 ? 7.950 22.850 -30.552 1.00 81.31 198 LYS A N 1
ATOM 1604 C CA . LYS A 1 198 ? 6.866 21.984 -31.033 1.00 81.31 198 LYS A CA 1
ATOM 1605 C C . LYS A 1 198 ? 7.244 20.527 -30.857 1.00 81.31 198 LYS A C 1
ATOM 1607 O O . LYS A 1 198 ? 7.568 19.838 -31.816 1.00 81.31 198 LYS A O 1
ATOM 1612 N N . PHE A 1 199 ? 7.183 20.046 -29.622 1.00 74.31 199 PHE A N 1
ATOM 1613 C CA . PHE A 1 199 ? 7.292 18.615 -29.351 1.00 74.31 199 PHE A CA 1
ATOM 1614 C C . PHE A 1 199 ? 5.930 17.939 -29.567 1.00 74.31 199 PHE A C 1
ATOM 1616 O O . PHE A 1 199 ? 5.303 17.435 -28.642 1.00 74.31 199 PHE A O 1
ATOM 1623 N N . ASN A 1 200 ? 5.447 17.985 -30.810 1.00 65.19 200 ASN A N 1
ATOM 1624 C CA . ASN A 1 200 ? 4.152 17.449 -31.238 1.00 65.19 200 ASN A CA 1
ATOM 1625 C C . ASN A 1 200 ? 4.227 15.946 -31.539 1.00 65.19 200 ASN A C 1
ATOM 1627 O O . ASN A 1 200 ? 3.545 15.450 -32.429 1.00 65.19 200 ASN A O 1
ATOM 1631 N N . ILE A 1 201 ? 5.057 15.206 -30.805 1.00 61.78 201 ILE A N 1
ATOM 1632 C CA . ILE A 1 201 ? 5.071 13.757 -30.932 1.00 61.78 201 ILE A CA 1
ATOM 1633 C C . ILE A 1 201 ? 3.788 13.232 -30.280 1.00 61.78 201 ILE A C 1
ATOM 1635 O O . ILE A 1 201 ? 3.696 13.107 -29.057 1.00 61.78 201 ILE A O 1
ATOM 1639 N N . VAL A 1 202 ? 2.788 12.973 -31.124 1.00 53.38 202 VAL A N 1
ATOM 1640 C CA . VAL A 1 202 ? 1.437 12.527 -30.754 1.00 53.38 202 VAL A CA 1
ATOM 1641 C C . VAL A 1 202 ? 1.453 11.112 -30.150 1.00 53.38 202 VAL A C 1
ATOM 1643 O O . VAL A 1 202 ? 0.529 10.752 -29.421 1.00 53.38 202 VAL A O 1
ATOM 1646 N N . GLU A 1 203 ? 2.511 10.322 -30.378 1.00 62.06 203 GLU A N 1
ATOM 1647 C CA . GLU A 1 203 ? 2.609 8.933 -29.919 1.00 62.06 203 GLU A CA 1
ATOM 1648 C C . GLU A 1 203 ? 3.777 8.685 -28.949 1.00 62.06 203 GLU A C 1
ATOM 1650 O O . GLU A 1 203 ? 4.932 9.030 -29.191 1.00 62.06 203 GLU A O 1
ATOM 1655 N N . THR A 1 204 ? 3.506 7.978 -27.848 1.00 68.31 204 THR A N 1
ATOM 1656 C CA . THR A 1 204 ? 4.514 7.559 -26.851 1.00 68.31 204 THR A CA 1
ATOM 1657 C C . THR A 1 204 ? 5.695 6.776 -27.448 1.00 68.31 204 THR A C 1
ATOM 1659 O O . THR A 1 204 ? 6.736 6.648 -26.802 1.00 68.31 204 THR A O 1
ATOM 1662 N N . ALA A 1 205 ? 5.539 6.231 -28.660 1.00 70.69 205 ALA A N 1
ATOM 1663 C CA . ALA A 1 205 ? 6.558 5.464 -29.364 1.00 70.69 205 ALA A CA 1
ATOM 1664 C C . ALA A 1 205 ? 7.714 6.340 -29.874 1.00 70.69 205 ALA A C 1
ATOM 1666 O O . ALA A 1 205 ? 8.867 6.009 -29.591 1.00 70.69 205 ALA A O 1
ATOM 1667 N N . ASP A 1 206 ? 7.453 7.472 -30.536 1.00 78.06 206 ASP A N 1
ATOM 1668 C CA . ASP A 1 206 ? 8.556 8.279 -31.086 1.00 78.06 206 ASP A CA 1
ATOM 1669 C C . ASP A 1 206 ? 9.273 9.064 -29.987 1.00 78.06 206 ASP A C 1
ATOM 1671 O O . ASP A 1 206 ? 10.487 9.236 -30.048 1.00 78.06 206 ASP A O 1
ATOM 1675 N N . GLN A 1 207 ? 8.572 9.421 -28.902 1.00 80.69 207 GLN A N 1
ATOM 1676 C CA . GLN A 1 207 ? 9.212 9.944 -27.687 1.00 80.69 207 GLN A CA 1
ATOM 1677 C C . GLN A 1 207 ? 10.201 8.918 -27.123 1.00 80.69 207 GLN A C 1
ATOM 1679 O O . GLN A 1 207 ? 11.279 9.269 -26.638 1.00 80.69 207 GLN A O 1
ATOM 1684 N N . TYR A 1 208 ? 9.844 7.633 -27.212 1.00 82.50 208 TYR A N 1
ATOM 1685 C CA . TYR A 1 208 ? 10.711 6.545 -26.797 1.00 82.50 208 TYR A CA 1
ATOM 1686 C C . TYR A 1 208 ? 11.915 6.336 -27.681 1.00 82.50 208 TYR A C 1
ATOM 1688 O O . TYR A 1 208 ? 13.027 6.209 -27.159 1.00 82.50 208 TYR A O 1
ATOM 1696 N N . LEU A 1 209 ? 11.714 6.348 -28.988 1.00 84.44 209 LEU A N 1
ATOM 1697 C CA . LEU A 1 209 ? 12.808 6.256 -29.939 1.00 84.44 209 LEU A CA 1
ATOM 1698 C C . LEU A 1 209 ? 13.761 7.449 -29.787 1.00 84.44 209 LEU A C 1
ATOM 1700 O O . LEU A 1 209 ? 14.957 7.226 -29.625 1.00 84.44 209 LEU A O 1
ATOM 1704 N N . PHE A 1 210 ? 13.239 8.672 -29.648 1.00 90.38 210 PHE A N 1
ATOM 1705 C CA . PHE A 1 210 ? 14.040 9.878 -29.424 1.00 90.38 210 PHE A CA 1
ATOM 1706 C C . PHE A 1 210 ? 14.923 9.765 -28.177 1.00 90.38 210 PHE A C 1
ATOM 1708 O O . PHE A 1 210 ? 16.146 9.900 -28.242 1.00 90.38 210 PHE A O 1
ATOM 1715 N N . LEU A 1 211 ? 14.321 9.461 -27.024 1.00 90.56 211 LEU A N 1
ATOM 1716 C CA . LEU A 1 211 ? 15.057 9.357 -25.761 1.00 90.56 211 LEU A CA 1
ATOM 1717 C C . LEU A 1 211 ? 16.043 8.181 -25.751 1.00 90.56 211 LEU A C 1
ATOM 1719 O O . LEU A 1 211 ? 17.070 8.232 -25.065 1.00 90.56 211 LEU A O 1
ATOM 1723 N N . LYS A 1 212 ? 15.745 7.112 -26.492 1.00 88.00 212 LYS A N 1
ATOM 1724 C CA . LYS A 1 212 ? 16.656 5.983 -26.679 1.00 88.00 212 LYS A CA 1
ATOM 1725 C C . LYS A 1 212 ? 17.850 6.377 -27.546 1.00 88.00 212 LYS A C 1
ATOM 1727 O O . LYS A 1 212 ? 18.975 6.127 -27.126 1.00 88.00 212 LYS A O 1
ATOM 1732 N N . ASP A 1 213 ? 17.626 7.034 -28.676 1.00 93.06 213 ASP A N 1
ATOM 1733 C CA . ASP A 1 213 ? 18.685 7.457 -29.594 1.00 93.06 213 ASP A CA 1
ATOM 1734 C C . ASP A 1 213 ? 19.647 8.442 -28.933 1.00 93.06 213 ASP A C 1
ATOM 1736 O O . ASP A 1 213 ? 20.863 8.259 -29.008 1.00 93.06 213 ASP A O 1
ATOM 1740 N N . VAL A 1 214 ? 19.123 9.427 -28.196 1.00 94.38 214 VAL A N 1
ATOM 1741 C CA . VAL A 1 214 ? 19.936 10.352 -27.387 1.00 94.38 214 VAL A CA 1
ATOM 1742 C C . VAL A 1 214 ? 20.844 9.577 -26.429 1.00 94.38 214 VAL A C 1
ATOM 1744 O O . VAL A 1 214 ? 22.053 9.820 -26.363 1.00 94.38 214 VAL A O 1
ATOM 1747 N N . ARG A 1 215 ? 20.284 8.604 -25.702 1.00 92.12 215 ARG A N 1
ATOM 1748 C CA . ARG A 1 215 ? 21.040 7.782 -24.750 1.00 92.12 215 ARG A CA 1
ATOM 1749 C C . ARG A 1 215 ? 22.087 6.918 -25.452 1.00 92.12 215 ARG A C 1
ATOM 1751 O O . ARG A 1 215 ? 23.212 6.814 -24.964 1.00 92.12 215 ARG A O 1
ATOM 1758 N N . ASP A 1 216 ? 21.740 6.313 -26.580 1.00 90.00 216 ASP A N 1
ATOM 1759 C CA . ASP A 1 216 ? 22.642 5.468 -27.360 1.00 90.00 216 ASP A CA 1
ATOM 1760 C C . ASP A 1 216 ? 23.802 6.284 -27.944 1.00 90.00 216 ASP A C 1
ATOM 1762 O O . ASP A 1 216 ? 24.937 5.806 -27.945 1.00 90.00 216 ASP A O 1
ATOM 1766 N N . ILE A 1 217 ? 23.557 7.523 -28.382 1.00 95.19 217 ILE A N 1
ATOM 1767 C CA . ILE A 1 217 ? 24.602 8.445 -28.848 1.00 95.19 217 ILE A CA 1
ATOM 1768 C C . ILE A 1 217 ? 25.582 8.766 -27.719 1.00 95.19 217 ILE A C 1
ATOM 1770 O O . ILE A 1 217 ? 26.794 8.670 -27.934 1.00 95.19 217 ILE A O 1
ATOM 1774 N N . ILE A 1 218 ? 25.088 9.092 -26.521 1.00 94.19 218 ILE A N 1
ATOM 1775 C CA . ILE A 1 218 ? 25.940 9.358 -25.352 1.00 94.19 218 ILE A CA 1
ATOM 1776 C C . ILE A 1 218 ? 26.751 8.103 -25.009 1.00 94.19 218 ILE A C 1
ATOM 1778 O O . ILE A 1 218 ? 27.978 8.144 -24.988 1.00 94.19 218 ILE A O 1
ATOM 1782 N N . ASN A 1 219 ? 26.094 6.958 -24.832 1.00 89.69 219 ASN A N 1
ATOM 1783 C CA . ASN A 1 219 ? 26.761 5.719 -24.425 1.00 89.69 219 ASN A CA 1
ATOM 1784 C C . ASN A 1 219 ? 27.793 5.214 -25.443 1.00 89.69 219 ASN A C 1
ATOM 1786 O O . ASN A 1 219 ? 28.776 4.596 -25.051 1.00 89.69 219 ASN A O 1
ATOM 1790 N N . LYS A 1 220 ? 27.585 5.450 -26.744 1.00 90.75 220 LYS A N 1
ATOM 1791 C CA . LYS A 1 220 ? 28.561 5.089 -27.787 1.00 90.75 220 LYS A CA 1
ATOM 1792 C C . LYS A 1 220 ? 29.739 6.056 -27.857 1.00 90.75 220 LYS A C 1
ATOM 1794 O O . LYS A 1 220 ? 30.799 5.667 -28.337 1.00 90.75 220 LYS A O 1
ATOM 1799 N N . SER A 1 221 ? 29.545 7.306 -27.443 1.00 93.12 221 SER A N 1
ATOM 1800 C CA . SER A 1 221 ? 30.558 8.358 -27.579 1.00 93.12 221 SER A CA 1
ATOM 1801 C C . SER A 1 221 ? 31.480 8.465 -26.367 1.00 93.12 221 SER A C 1
ATOM 1803 O O . SER A 1 221 ? 32.555 9.047 -26.486 1.00 93.12 221 SER A O 1
ATOM 1805 N N . TYR A 1 222 ? 31.096 7.889 -25.225 1.00 88.94 222 TYR A N 1
ATOM 1806 C CA . TYR A 1 222 ? 31.898 7.894 -24.006 1.00 88.94 222 TYR A CA 1
ATOM 1807 C C . TYR A 1 222 ? 32.186 6.466 -23.527 1.00 88.94 222 TYR A C 1
ATOM 1809 O O . TYR A 1 222 ? 31.279 5.657 -23.369 1.00 88.94 222 TYR A O 1
ATOM 1817 N N . GLU A 1 223 ? 33.461 6.159 -23.266 1.00 82.00 223 GLU A N 1
ATOM 1818 C CA . GLU A 1 223 ? 33.912 4.812 -22.871 1.00 82.00 223 GLU A CA 1
ATOM 1819 C C . GLU A 1 223 ? 33.406 4.378 -21.484 1.00 82.00 223 GLU A C 1
ATOM 1821 O O . GLU A 1 223 ? 33.288 3.184 -21.202 1.00 82.00 223 GLU A O 1
ATOM 1826 N N . GLN A 1 224 ? 33.104 5.339 -20.603 1.00 81.94 224 GLN A N 1
ATOM 1827 C CA . GLN A 1 224 ? 32.601 5.063 -19.260 1.00 81.94 224 GLN A CA 1
ATOM 1828 C C . GLN A 1 224 ? 31.068 5.034 -19.234 1.00 81.94 224 GLN A C 1
ATOM 1830 O O . GLN A 1 224 ? 30.422 5.889 -19.841 1.00 81.94 224 GLN A O 1
ATOM 1835 N N . PRO A 1 225 ? 30.456 4.078 -18.512 1.00 80.00 225 PRO A N 1
ATOM 1836 C CA . PRO A 1 225 ? 29.010 4.010 -18.407 1.00 80.00 225 PRO A CA 1
ATOM 1837 C C . PRO A 1 225 ? 28.486 5.141 -17.520 1.00 80.00 225 PRO A C 1
ATOM 1839 O O . PRO A 1 225 ? 28.605 5.078 -16.296 1.00 80.00 225 PRO A O 1
ATOM 1842 N N . PHE A 1 226 ? 27.861 6.141 -18.135 1.00 86.69 226 PHE A N 1
ATOM 1843 C CA . PHE A 1 226 ? 27.164 7.204 -17.420 1.00 86.69 226 PHE A CA 1
ATOM 1844 C C . PHE A 1 226 ? 25.721 6.817 -17.101 1.00 86.69 226 PHE A C 1
ATOM 1846 O O . PHE A 1 226 ? 25.030 6.160 -17.882 1.00 86.69 226 PHE A O 1
ATOM 1853 N N . ASN A 1 227 ? 25.235 7.299 -15.961 1.00 86.12 227 ASN A N 1
ATOM 1854 C CA . ASN A 1 227 ? 23.809 7.326 -15.668 1.00 86.12 227 ASN A CA 1
ATOM 1855 C C . ASN A 1 227 ? 23.196 8.542 -16.373 1.00 86.12 227 ASN A C 1
ATOM 1857 O O . ASN A 1 227 ? 23.368 9.675 -15.924 1.00 86.12 227 ASN A O 1
ATOM 1861 N N . VAL A 1 228 ? 22.527 8.304 -17.502 1.00 90.25 228 VAL A N 1
ATOM 1862 C CA . VAL A 1 228 ? 21.979 9.368 -18.354 1.00 90.25 228 VAL A CA 1
ATOM 1863 C C . VAL A 1 228 ? 20.537 9.690 -17.961 1.00 90.25 228 VAL A C 1
ATOM 1865 O O . VAL A 1 228 ? 19.659 8.824 -18.018 1.00 90.25 228 VAL A O 1
ATOM 1868 N N . PHE A 1 229 ? 20.310 10.951 -17.609 1.00 91.12 229 PHE A N 1
ATOM 1869 C CA . PHE A 1 229 ? 19.018 11.564 -17.338 1.00 91.12 229 PHE A CA 1
ATOM 1870 C C . PHE A 1 229 ? 18.690 12.540 -18.459 1.00 91.12 229 PHE A C 1
ATOM 1872 O O . PHE A 1 229 ? 19.518 13.377 -18.809 1.00 91.12 229 PHE A O 1
ATOM 1879 N N . ILE A 1 230 ? 17.490 12.438 -19.019 1.00 93.31 230 ILE A N 1
ATOM 1880 C CA . ILE A 1 230 ? 17.070 13.286 -20.135 1.00 93.31 230 ILE A CA 1
ATOM 1881 C C . ILE A 1 230 ? 15.778 13.993 -19.747 1.00 93.31 230 ILE A C 1
ATOM 1883 O O . ILE A 1 230 ? 14.799 13.319 -19.439 1.00 93.31 230 ILE A O 1
ATOM 1887 N N . GLY A 1 231 ? 15.780 15.322 -19.749 1.00 92.31 231 GLY A N 1
ATOM 1888 C CA . GLY A 1 231 ? 14.596 16.163 -19.609 1.00 92.31 231 GLY A CA 1
ATOM 1889 C C . GLY A 1 231 ? 14.229 16.786 -20.955 1.00 92.31 231 GLY A C 1
ATOM 1890 O O . GLY A 1 231 ? 15.110 17.293 -21.638 1.00 92.31 231 GLY A O 1
ATOM 1891 N N . VAL A 1 232 ? 12.957 16.778 -21.343 1.00 92.44 232 VAL A N 1
ATOM 1892 C CA . VAL A 1 232 ? 12.459 17.462 -22.548 1.00 92.44 232 VAL A CA 1
ATOM 1893 C C . VAL A 1 232 ? 11.331 18.396 -22.137 1.00 92.44 232 VAL A C 1
ATOM 1895 O O . VAL A 1 232 ? 10.308 17.928 -21.651 1.00 92.44 232 VAL A O 1
ATOM 1898 N N . LYS A 1 233 ? 11.519 19.705 -22.303 1.00 91.31 233 LYS A N 1
ATOM 1899 C CA . LYS A 1 233 ? 10.518 20.737 -22.032 1.00 91.31 233 LYS A CA 1
ATOM 1900 C C . LYS A 1 233 ? 9.918 21.233 -23.341 1.00 91.31 233 LYS A C 1
ATOM 1902 O O . LYS A 1 233 ? 10.645 21.719 -24.208 1.00 91.31 233 LYS A O 1
ATOM 1907 N N . SER A 1 234 ? 8.605 21.132 -23.469 1.00 89.00 234 SER A N 1
ATOM 1908 C CA . SER A 1 234 ? 7.849 21.696 -24.588 1.00 89.00 234 SER A CA 1
ATOM 1909 C C . SER A 1 234 ? 7.463 23.159 -24.334 1.00 89.00 234 SER A C 1
ATOM 1911 O O . SER A 1 234 ? 7.518 23.651 -23.202 1.00 89.00 234 SER A O 1
ATOM 1913 N N . SER A 1 235 ? 7.066 23.882 -25.388 1.00 81.62 235 SER A N 1
ATOM 1914 C CA . SER A 1 235 ? 6.641 25.292 -25.274 1.00 81.62 235 SER A CA 1
ATOM 1915 C C . SER A 1 235 ? 5.380 25.503 -24.431 1.00 81.62 235 SER A C 1
ATOM 1917 O O . SER A 1 235 ? 5.220 26.566 -23.833 1.00 81.62 235 SER A O 1
ATOM 1919 N N . ASP A 1 236 ? 4.508 24.498 -24.346 1.00 81.50 236 ASP A N 1
ATOM 1920 C CA . ASP A 1 236 ? 3.314 24.499 -23.492 1.00 81.50 236 ASP A CA 1
ATOM 1921 C C . ASP A 1 236 ? 3.633 24.215 -22.010 1.00 81.50 236 ASP A C 1
ATOM 1923 O O . ASP A 1 236 ? 2.749 24.277 -21.155 1.00 81.50 236 ASP A O 1
ATOM 1927 N N . GLY A 1 237 ? 4.907 23.962 -21.690 1.00 80.06 237 GLY A N 1
ATOM 1928 C CA . GLY A 1 237 ? 5.395 23.755 -20.333 1.00 80.06 237 GLY A CA 1
ATOM 1929 C C . GLY A 1 237 ? 5.332 22.310 -19.843 1.00 80.06 237 GLY A C 1
ATOM 1930 O O . GLY A 1 237 ? 5.640 22.081 -18.670 1.00 80.06 237 GLY A O 1
ATOM 1931 N N . GLN A 1 238 ? 4.973 21.337 -20.689 1.00 77.75 238 GLN A N 1
ATOM 1932 C CA . GLN A 1 238 ? 5.123 19.925 -20.326 1.00 77.75 238 GLN A CA 1
ATOM 1933 C C . GLN A 1 238 ? 6.608 19.556 -20.216 1.00 77.75 238 GLN A C 1
ATOM 1935 O O . GLN A 1 238 ? 7.465 20.093 -20.921 1.00 77.75 238 GLN A O 1
ATOM 1940 N N . LEU A 1 239 ? 6.917 18.651 -19.286 1.00 81.62 239 LEU A N 1
ATOM 1941 C CA . LEU A 1 239 ? 8.270 18.167 -19.032 1.00 81.62 239 LEU A CA 1
ATOM 1942 C C . LEU A 1 239 ? 8.269 16.641 -19.054 1.00 81.62 239 LEU A C 1
ATOM 1944 O O . LEU A 1 239 ? 7.652 15.998 -18.205 1.00 81.62 239 LEU A O 1
ATOM 1948 N N . PHE A 1 240 ? 9.012 16.065 -19.986 1.00 78.62 240 PHE A N 1
ATOM 1949 C CA . PHE A 1 240 ? 9.250 14.630 -20.079 1.00 78.62 240 PHE A CA 1
ATOM 1950 C C . PHE A 1 240 ? 10.587 14.307 -19.434 1.00 78.62 240 PHE A C 1
ATOM 1952 O O . PHE A 1 240 ? 11.576 14.979 -19.717 1.00 78.62 240 PHE A O 1
ATOM 1959 N N . VAL A 1 241 ? 10.639 13.282 -18.583 1.00 81.25 241 VAL A N 1
ATOM 1960 C CA . VAL A 1 241 ? 11.880 12.891 -17.905 1.00 81.25 241 VAL A CA 1
ATOM 1961 C C . VAL A 1 241 ? 12.159 11.411 -18.141 1.00 81.25 241 VAL A C 1
ATOM 1963 O O . VAL A 1 241 ? 11.292 10.557 -17.975 1.00 81.25 241 VAL A O 1
ATOM 1966 N N . SER A 1 242 ? 13.394 11.096 -18.524 1.00 82.00 242 SER A N 1
ATOM 1967 C CA . SER A 1 242 ? 13.902 9.734 -18.668 1.00 82.00 242 SER A CA 1
ATOM 1968 C C . SER A 1 242 ? 15.040 9.499 -17.682 1.00 82.00 242 SER A C 1
ATOM 1970 O O . SER A 1 242 ? 15.997 10.270 -17.653 1.00 82.00 242 SER A O 1
ATOM 1972 N N . SER A 1 243 ? 14.956 8.429 -16.888 1.00 80.81 243 SER A N 1
ATOM 1973 C CA . SER A 1 243 ? 15.997 8.033 -15.928 1.00 80.81 243 SER A CA 1
ATOM 1974 C C . SER A 1 243 ? 16.995 7.026 -16.518 1.00 80.81 243 SER A C 1
ATOM 1976 O O . SER A 1 243 ? 16.773 6.449 -17.587 1.00 80.81 243 SER A O 1
ATOM 1978 N N . ALA A 1 244 ? 18.090 6.768 -15.795 1.00 70.94 244 ALA A N 1
ATOM 1979 C CA . ALA A 1 244 ? 19.160 5.865 -16.228 1.00 70.94 244 ALA A CA 1
ATOM 1980 C C . ALA A 1 244 ? 18.729 4.390 -16.411 1.00 70.94 244 ALA A C 1
ATOM 1982 O O . ALA A 1 244 ? 19.341 3.678 -17.201 1.00 70.94 244 ALA A O 1
ATOM 1983 N N . ASN A 1 245 ? 17.670 3.932 -15.724 1.00 60.22 245 ASN A N 1
ATOM 1984 C CA . ASN A 1 245 ? 17.291 2.510 -15.620 1.00 60.22 245 ASN A CA 1
ATOM 1985 C C . ASN A 1 245 ? 15.912 2.150 -16.229 1.00 60.22 245 ASN A C 1
ATOM 1987 O O . ASN A 1 245 ? 15.416 1.054 -15.968 1.00 60.22 245 ASN A O 1
ATOM 1991 N N . SER A 1 246 ? 15.329 3.023 -17.068 1.00 52.78 246 SER A N 1
ATOM 1992 C CA . SER A 1 246 ? 14.079 2.867 -17.858 1.00 52.78 246 SER A CA 1
ATOM 1993 C C . SER A 1 246 ? 12.709 3.036 -17.156 1.00 52.78 246 SER A C 1
ATOM 1995 O O . SER A 1 246 ? 12.364 2.323 -16.222 1.00 52.78 246 SER A O 1
ATOM 1997 N N . LYS A 1 247 ? 11.918 3.999 -17.647 1.00 50.91 247 LYS A N 1
ATOM 1998 C CA . LYS A 1 247 ? 10.603 3.980 -18.340 1.00 50.91 247 LYS A CA 1
ATOM 1999 C C . LYS A 1 247 ? 10.381 5.447 -18.750 1.00 50.91 247 LYS A C 1
ATOM 2001 O O . LYS A 1 247 ? 10.884 6.341 -18.075 1.00 50.91 247 LYS A O 1
ATOM 2006 N N . ILE A 1 248 ? 9.754 5.706 -19.892 1.00 49.66 248 ILE A N 1
ATOM 2007 C CA . ILE A 1 248 ? 9.426 7.083 -20.288 1.00 49.66 248 ILE A CA 1
ATOM 2008 C C . ILE A 1 248 ? 8.087 7.395 -19.673 1.00 49.66 248 ILE A C 1
ATOM 2010 O O . ILE A 1 248 ? 7.123 6.666 -19.897 1.00 49.66 248 ILE A O 1
ATOM 2014 N N . GLU A 1 249 ? 8.066 8.426 -18.848 1.00 49.25 249 GLU A N 1
ATOM 2015 C CA . GLU A 1 249 ? 6.875 8.861 -18.145 1.00 49.25 249 GLU A CA 1
ATOM 2016 C C . GLU A 1 249 ? 6.526 10.258 -18.671 1.00 49.25 249 GLU A C 1
ATOM 2018 O O . GLU A 1 249 ? 7.352 11.174 -18.656 1.00 49.25 249 GLU A O 1
ATOM 2023 N N . THR A 1 250 ? 5.328 10.382 -19.243 1.00 44.75 250 THR A N 1
ATOM 2024 C CA . THR A 1 250 ? 4.751 11.645 -19.705 1.00 44.75 250 THR A CA 1
ATOM 2025 C C . THR A 1 250 ? 4.061 12.336 -18.529 1.00 44.75 250 THR A C 1
ATOM 2027 O O . THR A 1 250 ? 3.236 11.722 -17.849 1.00 44.75 250 THR A O 1
ATOM 2030 N N . TYR A 1 251 ? 4.388 13.606 -18.266 1.00 49.97 251 TYR A N 1
ATOM 2031 C CA . TYR A 1 251 ? 3.823 14.350 -17.137 1.00 49.97 251 TYR A CA 1
ATOM 2032 C C . TYR A 1 251 ? 3.128 15.634 -17.594 1.00 49.97 251 TYR A C 1
ATOM 2034 O O . TYR A 1 251 ? 3.753 16.537 -18.149 1.00 49.97 251 TYR A O 1
ATOM 2042 N N . ASP A 1 252 ? 1.843 15.754 -17.255 1.00 42.25 252 ASP A N 1
ATOM 2043 C CA . ASP A 1 252 ? 1.176 17.052 -17.192 1.00 42.25 252 ASP A CA 1
ATOM 2044 C C . ASP A 1 252 ? 1.614 17.753 -15.903 1.00 42.25 252 ASP A C 1
ATOM 2046 O O . ASP A 1 252 ? 1.209 17.383 -14.794 1.00 42.25 252 ASP A O 1
ATOM 2050 N N . PHE A 1 253 ? 2.422 18.801 -16.059 1.00 43.03 253 PHE A N 1
ATOM 2051 C CA . PHE A 1 253 ? 3.016 19.598 -14.978 1.00 43.03 253 PHE A CA 1
ATOM 2052 C C . PHE A 1 253 ? 1.989 20.130 -13.956 1.00 43.03 253 PHE A C 1
ATOM 2054 O O . PHE A 1 253 ? 2.330 20.477 -12.828 1.00 43.03 253 PHE A O 1
ATOM 2061 N N . VAL A 1 254 ? 0.710 20.175 -14.339 1.00 38.06 254 VAL A N 1
ATOM 2062 C CA . VAL A 1 254 ? -0.387 20.757 -13.558 1.00 38.06 254 VAL A CA 1
ATOM 2063 C C . VAL A 1 254 ? -1.028 19.763 -12.573 1.00 38.06 254 VAL A C 1
ATOM 2065 O O . VAL A 1 254 ? -1.734 20.208 -11.669 1.00 38.06 254 VAL A O 1
ATOM 2068 N N . LYS A 1 255 ? -0.822 18.436 -12.691 1.00 36.47 255 LYS A N 1
ATOM 2069 C CA . LYS A 1 255 ? -1.652 17.467 -11.932 1.00 36.47 255 LYS A CA 1
ATOM 2070 C C . LYS A 1 255 ? -0.972 16.336 -11.164 1.00 36.47 255 LYS A C 1
ATOM 2072 O O . LYS A 1 255 ? -1.634 15.816 -10.275 1.00 36.47 255 LYS A O 1
ATOM 2077 N N . ASN A 1 256 ? 0.275 15.947 -11.428 1.00 35.69 256 ASN A N 1
ATOM 2078 C CA . ASN A 1 256 ? 0.904 14.850 -10.675 1.00 35.69 256 ASN A CA 1
ATOM 2079 C C . ASN A 1 256 ? 2.408 15.062 -10.503 1.00 35.69 256 ASN A C 1
ATOM 2081 O O . ASN A 1 256 ? 3.187 14.956 -11.441 1.00 35.69 256 ASN A O 1
ATOM 2085 N N . SER A 1 257 ? 2.802 15.343 -9.268 1.00 41.88 257 SER A N 1
ATOM 2086 C CA . SER A 1 257 ? 4.136 15.800 -8.862 1.00 41.88 257 SER A CA 1
ATOM 2087 C C . SER A 1 257 ? 4.817 14.869 -7.852 1.00 41.88 257 SER A C 1
ATOM 2089 O O . SER A 1 257 ? 5.813 15.238 -7.230 1.00 41.88 257 SER A O 1
ATOM 2091 N N . ASP A 1 258 ? 4.263 13.677 -7.638 1.00 36.28 258 ASP A N 1
ATOM 2092 C CA . ASP A 1 258 ? 4.673 12.781 -6.551 1.00 36.28 258 ASP A CA 1
ATOM 2093 C C . ASP A 1 258 ? 6.028 12.093 -6.786 1.00 36.28 258 ASP A C 1
ATOM 2095 O O . ASP A 1 258 ? 6.574 11.489 -5.865 1.00 36.28 258 ASP A O 1
ATOM 2099 N N . TYR A 1 259 ? 6.640 12.249 -7.965 1.00 39.22 259 TYR A N 1
ATOM 2100 C CA . TYR A 1 259 ? 7.940 11.640 -8.269 1.00 39.22 259 TYR A CA 1
ATOM 2101 C C . TYR A 1 259 ? 9.170 12.455 -7.843 1.00 39.22 259 TYR A C 1
ATOM 2103 O O . TYR A 1 259 ? 10.264 11.901 -7.787 1.00 39.22 259 TYR A O 1
ATOM 2111 N N . TYR A 1 260 ? 9.018 13.716 -7.414 1.00 41.66 260 TYR A N 1
ATOM 2112 C CA . TYR A 1 260 ? 10.112 14.388 -6.691 1.00 41.66 260 TYR A CA 1
ATOM 2113 C C . TYR A 1 260 ? 10.250 13.898 -5.236 1.00 41.66 260 TYR A C 1
ATOM 2115 O O . TYR A 1 260 ? 11.282 14.128 -4.615 1.00 41.66 260 TYR A O 1
ATOM 2123 N N . ASN A 1 261 ? 9.273 13.135 -4.721 1.00 36.56 261 ASN A N 1
ATOM 2124 C CA . ASN A 1 261 ? 9.311 12.520 -3.388 1.00 36.56 261 ASN A CA 1
ATOM 2125 C C . ASN A 1 261 ? 9.781 11.047 -3.365 1.00 36.56 261 ASN A C 1
ATOM 2127 O O . ASN A 1 261 ? 9.728 10.417 -2.308 1.00 36.56 261 ASN A O 1
ATOM 2131 N N . TYR A 1 262 ? 10.275 10.483 -4.479 1.00 35.59 262 TYR A N 1
ATOM 2132 C CA . TYR A 1 262 ? 10.902 9.149 -4.496 1.00 35.59 262 TYR A CA 1
ATOM 2133 C C . TYR A 1 262 ? 11.874 8.966 -5.684 1.00 35.59 262 TYR A C 1
ATOM 2135 O O . TYR A 1 262 ? 11.438 8.997 -6.829 1.00 35.59 262 TYR A O 1
ATOM 2143 N N . PRO A 1 263 ? 13.159 8.618 -5.485 1.00 40.16 263 PRO A N 1
ATOM 2144 C CA . PRO A 1 263 ? 14.132 9.111 -4.528 1.00 40.16 263 PRO A CA 1
ATOM 2145 C C . PRO A 1 263 ? 15.344 9.688 -5.294 1.00 40.16 263 PRO A C 1
ATOM 2147 O O . PRO A 1 263 ? 16.336 8.989 -5.495 1.00 40.16 263 PRO A O 1
ATOM 2150 N N . PHE A 1 264 ? 15.326 10.960 -5.702 1.00 37.44 264 PHE A N 1
ATOM 2151 C CA . PHE A 1 264 ? 16.591 11.596 -6.099 1.00 37.44 264 PHE A CA 1
ATOM 2152 C C . PHE A 1 264 ? 17.485 11.766 -4.855 1.00 37.44 264 PHE A C 1
ATOM 2154 O O . PHE A 1 264 ? 18.648 11.381 -4.871 1.00 37.44 264 PHE A O 1
ATOM 2161 N N . LYS A 1 265 ? 16.926 12.174 -3.707 1.00 35.59 265 LYS A N 1
ATOM 2162 C CA . LYS A 1 265 ? 17.685 12.384 -2.460 1.00 35.59 265 LYS A CA 1
ATOM 2163 C C . LYS A 1 265 ? 18.281 11.113 -1.834 1.00 35.59 265 LYS A C 1
ATOM 2165 O O . LYS A 1 265 ? 19.407 11.151 -1.350 1.00 35.59 265 LYS A O 1
ATOM 2170 N N . HIS A 1 266 ? 17.591 9.969 -1.899 1.00 37.50 266 HIS A N 1
ATOM 2171 C CA . HIS A 1 266 ? 18.137 8.714 -1.355 1.00 37.50 266 HIS A CA 1
ATOM 2172 C C . HIS A 1 266 ? 19.318 8.187 -2.192 1.00 37.50 266 HIS A C 1
ATOM 2174 O O . HIS A 1 266 ? 20.253 7.641 -1.621 1.00 37.50 266 HIS A O 1
ATOM 2180 N N . TYR A 1 267 ? 19.343 8.459 -3.504 1.00 41.00 267 TYR A N 1
ATOM 2181 C CA . TYR A 1 267 ? 20.505 8.191 -4.363 1.00 41.00 267 TYR A CA 1
ATOM 2182 C C . TYR A 1 267 ? 21.637 9.221 -4.214 1.00 41.00 267 TYR A C 1
ATOM 2184 O O . TYR A 1 267 ? 22.791 8.890 -4.481 1.00 41.00 267 TYR A O 1
ATOM 2192 N N . TYR A 1 268 ? 21.333 10.458 -3.806 1.00 39.34 268 TYR A N 1
ATOM 2193 C CA . TYR A 1 268 ? 22.339 11.512 -3.633 1.00 39.34 268 TYR A CA 1
ATOM 2194 C C . TYR A 1 268 ? 23.029 11.505 -2.260 1.00 39.34 268 TYR A C 1
ATOM 2196 O O . TYR A 1 268 ? 24.169 11.962 -2.186 1.00 39.34 268 TYR A O 1
ATOM 2204 N N . GLU A 1 269 ? 22.390 11.004 -1.194 1.00 35.53 269 GLU A N 1
ATOM 2205 C CA . GLU A 1 269 ? 22.919 11.153 0.177 1.00 35.53 269 GLU A CA 1
ATOM 2206 C C . GLU A 1 269 ? 23.117 9.841 0.954 1.00 35.53 269 GLU A C 1
ATOM 2208 O O . GLU A 1 269 ? 23.914 9.827 1.887 1.00 35.53 269 GLU A O 1
ATOM 2213 N N . ASN A 1 270 ? 22.471 8.730 0.577 1.00 39.31 270 ASN A N 1
ATOM 2214 C CA . ASN A 1 270 ? 22.590 7.456 1.296 1.00 39.31 270 ASN A CA 1
ATOM 2215 C C . ASN A 1 270 ? 22.558 6.267 0.336 1.00 39.31 270 ASN A C 1
ATOM 2217 O O . ASN A 1 270 ? 21.538 5.592 0.260 1.00 39.31 270 ASN A O 1
ATOM 2221 N N . ASP A 1 271 ? 23.660 6.021 -0.377 1.00 38.47 271 ASP A N 1
ATOM 2222 C CA . ASP A 1 271 ? 24.074 4.668 -0.769 1.00 38.47 271 ASP A CA 1
ATOM 2223 C C . ASP A 1 271 ? 25.379 4.739 -1.594 1.00 38.47 271 ASP A C 1
ATOM 2225 O O . ASP A 1 271 ? 25.426 5.344 -2.656 1.00 38.47 271 ASP A O 1
ATOM 2229 N N . SER A 1 272 ? 26.517 4.139 -1.244 1.00 37.09 272 SER A N 1
ATOM 2230 C CA . SER A 1 272 ? 26.727 2.704 -1.005 1.00 37.09 272 SER A CA 1
ATOM 2231 C C . SER A 1 272 ? 25.881 1.731 -1.833 1.00 37.09 272 SER A C 1
ATOM 2233 O O . SER A 1 272 ? 25.917 0.533 -1.553 1.00 37.09 272 SER A O 1
ATOM 2235 N N . VAL A 1 273 ? 25.251 2.164 -2.937 1.00 42.78 273 VAL A N 1
ATOM 2236 C CA . VAL A 1 273 ? 24.902 1.248 -4.025 1.00 42.78 273 VAL A CA 1
ATOM 2237 C C . VAL A 1 273 ? 26.244 0.957 -4.662 1.00 42.78 273 VAL A C 1
ATOM 2239 O O . VAL A 1 273 ? 26.692 1.637 -5.584 1.00 42.78 273 VAL A O 1
ATOM 2242 N N . SER A 1 274 ? 26.947 0.003 -4.056 1.00 40.41 274 SER A N 1
ATOM 2243 C CA . SER A 1 274 ? 28.213 -0.492 -4.550 1.00 40.41 274 SER A CA 1
ATOM 2244 C C . SER A 1 274 ? 28.068 -0.710 -6.054 1.00 40.41 274 SER A C 1
ATOM 2246 O O . SER A 1 274 ? 27.081 -1.272 -6.535 1.00 40.41 274 SER A O 1
ATOM 2248 N N . THR A 1 275 ? 29.058 -0.253 -6.807 1.00 41.97 275 THR A N 1
ATOM 2249 C CA . THR A 1 275 ? 29.249 -0.523 -8.240 1.00 41.97 275 THR A CA 1
ATOM 2250 C C . THR A 1 275 ? 29.010 -1.996 -8.623 1.00 41.97 275 THR A C 1
ATOM 2252 O O . THR A 1 275 ? 28.723 -2.296 -9.781 1.00 41.97 275 THR A O 1
ATOM 2255 N N . TYR A 1 276 ? 29.028 -2.897 -7.634 1.00 39.12 276 TYR A N 1
ATOM 2256 C CA . TYR A 1 276 ? 28.564 -4.280 -7.674 1.00 39.12 276 TYR A CA 1
ATOM 2257 C C . TYR A 1 276 ? 27.160 -4.488 -8.287 1.00 39.12 276 TYR A C 1
ATOM 2259 O O . TYR A 1 276 ? 26.955 -5.514 -8.925 1.00 39.12 276 TYR A O 1
ATOM 2267 N N . ASN A 1 277 ? 26.209 -3.548 -8.165 1.00 56.31 277 ASN A N 1
ATOM 2268 C CA . ASN A 1 277 ? 24.815 -3.775 -8.600 1.00 56.31 277 ASN A CA 1
ATOM 2269 C C . ASN A 1 277 ? 24.532 -3.435 -10.085 1.00 56.31 277 ASN A C 1
ATOM 2271 O O . ASN A 1 277 ? 23.580 -3.934 -10.678 1.00 56.31 277 ASN A O 1
ATOM 2275 N N . ILE A 1 278 ? 25.355 -2.597 -10.729 1.00 55.47 278 ILE A N 1
ATOM 2276 C CA . ILE A 1 278 ? 25.150 -2.235 -12.150 1.00 55.47 278 ILE A CA 1
ATOM 2277 C C . ILE A 1 278 ? 25.801 -3.267 -13.078 1.00 55.47 278 ILE A C 1
ATOM 2279 O O . ILE A 1 278 ? 25.205 -3.666 -14.080 1.00 55.47 278 ILE A O 1
ATOM 2283 N N . ILE A 1 279 ? 27.018 -3.713 -12.744 1.00 64.25 279 ILE A N 1
ATOM 2284 C CA . ILE A 1 279 ? 27.738 -4.727 -13.527 1.00 64.25 279 ILE A CA 1
ATOM 2285 C C . ILE A 1 279 ? 26.976 -6.051 -13.482 1.00 64.25 279 ILE A C 1
ATOM 2287 O O . ILE A 1 279 ? 26.712 -6.623 -14.537 1.00 64.25 279 ILE A O 1
ATOM 2291 N N . SER A 1 280 ? 26.534 -6.479 -12.293 1.00 76.31 280 SER A N 1
ATOM 2292 C CA . SER A 1 280 ? 25.739 -7.699 -12.146 1.00 76.31 280 SER A CA 1
ATOM 2293 C C . SER A 1 280 ? 24.479 -7.638 -13.009 1.00 76.31 280 SER A C 1
ATOM 2295 O O . SER A 1 280 ? 24.234 -8.556 -13.786 1.00 76.31 280 SER A O 1
ATOM 2297 N N . ARG A 1 281 ? 23.715 -6.540 -12.969 1.00 78.12 281 ARG A N 1
ATOM 2298 C CA . ARG A 1 281 ? 22.483 -6.399 -13.757 1.00 78.12 281 ARG A CA 1
ATOM 2299 C C . ARG A 1 281 ? 22.721 -6.508 -15.266 1.00 78.12 281 ARG A C 1
ATOM 2301 O O . ARG A 1 281 ? 21.964 -7.199 -15.938 1.00 78.12 281 ARG A O 1
ATOM 2308 N N . ARG A 1 282 ? 23.801 -5.917 -15.792 1.00 79.50 282 ARG A N 1
ATOM 2309 C CA . ARG A 1 282 ? 24.174 -6.066 -17.213 1.00 79.50 282 ARG A CA 1
ATOM 2310 C C . ARG A 1 282 ? 24.468 -7.511 -17.590 1.00 79.50 282 ARG A C 1
ATOM 2312 O O . ARG A 1 282 ? 24.074 -7.950 -18.666 1.00 79.50 282 ARG A O 1
ATOM 2319 N N . GLU A 1 283 ? 25.161 -8.244 -16.729 1.00 87.12 283 GLU A N 1
ATOM 2320 C CA . GLU A 1 283 ? 25.445 -9.656 -16.977 1.00 87.12 283 GLU A CA 1
ATOM 2321 C C . GLU A 1 283 ? 24.163 -10.512 -16.928 1.00 87.12 283 GLU A C 1
ATOM 2323 O O . GLU A 1 283 ? 24.020 -11.442 -17.719 1.00 87.12 283 GLU A O 1
ATOM 2328 N N . HIS A 1 284 ? 23.197 -10.165 -16.068 1.00 90.75 284 HIS A N 1
ATOM 2329 C CA . HIS A 1 284 ? 21.875 -10.802 -16.034 1.00 90.75 284 HIS A CA 1
ATOM 2330 C C . HIS A 1 284 ? 21.069 -10.524 -17.305 1.00 90.75 284 HIS A C 1
ATOM 2332 O O . HIS A 1 284 ? 20.488 -11.440 -17.883 1.00 90.75 284 HIS A O 1
ATOM 2338 N N . ASP A 1 285 ? 21.051 -9.274 -17.765 1.00 86.19 285 ASP A N 1
ATOM 2339 C CA . ASP A 1 285 ? 20.362 -8.909 -19.002 1.00 86.19 285 ASP A CA 1
ATOM 2340 C C . ASP A 1 285 ? 21.024 -9.598 -20.205 1.00 86.19 285 ASP A C 1
ATOM 2342 O O . ASP A 1 285 ? 20.333 -10.155 -21.056 1.00 86.19 285 ASP A O 1
ATOM 2346 N N . LYS A 1 286 ? 22.364 -9.664 -20.240 1.00 90.44 286 LYS A N 1
ATOM 2347 C CA . LYS A 1 286 ? 23.111 -10.433 -21.247 1.00 90.44 286 LYS A CA 1
ATOM 2348 C C . LYS A 1 286 ? 22.705 -11.909 -21.245 1.00 90.44 286 LYS A C 1
ATOM 2350 O O . LYS A 1 286 ? 22.485 -12.467 -22.316 1.00 90.44 286 LYS A O 1
ATOM 2355 N N . LEU A 1 287 ? 22.558 -12.516 -20.066 1.00 91.25 287 LEU A N 1
ATOM 2356 C CA . LEU A 1 287 ? 22.089 -13.895 -19.938 1.00 91.25 287 LEU A CA 1
ATOM 2357 C C . LEU A 1 287 ? 20.687 -14.076 -20.543 1.00 91.25 287 LEU A C 1
ATOM 2359 O O . LEU A 1 287 ? 20.468 -15.055 -21.250 1.00 91.25 287 LEU A O 1
ATOM 2363 N N . LEU A 1 288 ? 19.752 -13.144 -20.320 1.00 90.31 288 LEU A N 1
ATOM 2364 C CA . LEU A 1 288 ? 18.427 -13.191 -20.959 1.00 90.31 288 LEU A CA 1
ATOM 2365 C C . LEU A 1 288 ? 18.540 -13.101 -22.488 1.00 90.31 288 LEU A C 1
ATOM 2367 O O . LEU A 1 288 ? 17.960 -13.935 -23.183 1.00 90.31 288 LEU A O 1
ATOM 2371 N N . TYR A 1 289 ? 19.334 -12.161 -23.010 1.00 88.38 289 TYR A N 1
ATOM 2372 C CA . TYR A 1 289 ? 19.540 -12.000 -24.455 1.00 88.38 289 TYR A CA 1
ATOM 2373 C C . TYR A 1 289 ? 20.142 -13.247 -25.122 1.00 88.38 289 TYR A C 1
ATOM 2375 O O . TYR A 1 289 ? 19.745 -13.604 -26.232 1.00 88.38 289 TYR A O 1
ATOM 2383 N N . GLU A 1 290 ? 21.066 -13.941 -24.451 1.00 90.12 290 GLU A N 1
ATOM 2384 C CA . GLU A 1 290 ? 21.656 -15.192 -24.950 1.00 90.12 290 GLU A CA 1
ATOM 2385 C C . GLU A 1 290 ? 20.614 -16.308 -25.144 1.00 90.12 290 GLU A C 1
ATOM 2387 O O . GLU A 1 290 ? 20.785 -17.161 -26.019 1.00 90.12 290 GLU A O 1
ATOM 2392 N N . TYR A 1 291 ? 19.531 -16.306 -24.361 1.00 86.56 291 TYR A N 1
ATOM 2393 C CA . TYR A 1 291 ? 18.422 -17.250 -24.514 1.00 86.56 291 TYR A CA 1
ATOM 2394 C C . TYR A 1 291 ? 17.352 -16.763 -25.496 1.00 86.56 291 TYR A C 1
ATOM 2396 O O . TYR A 1 291 ? 16.841 -17.575 -26.268 1.00 86.56 291 TYR A O 1
ATOM 2404 N N . GLU A 1 292 ? 17.046 -15.461 -25.535 1.00 83.94 292 GLU A N 1
ATOM 2405 C CA . GLU A 1 292 ? 16.062 -14.894 -26.476 1.00 83.94 292 GLU A CA 1
ATOM 2406 C C . GLU A 1 292 ? 16.436 -15.193 -27.941 1.00 83.94 292 GLU A C 1
ATOM 2408 O O . GLU A 1 292 ? 15.560 -15.440 -28.767 1.00 83.94 292 GLU A O 1
ATOM 2413 N N . GLY A 1 293 ? 17.733 -15.277 -28.262 1.00 76.06 293 GLY A N 1
ATOM 2414 C CA . GLY A 1 293 ? 18.214 -15.621 -29.605 1.00 76.06 293 GLY A CA 1
ATOM 2415 C C . GLY A 1 293 ? 18.025 -17.085 -30.038 1.00 76.06 293 GLY A C 1
ATOM 2416 O O . GLY A 1 293 ? 18.252 -17.392 -31.209 1.00 76.06 293 GLY A O 1
ATOM 2417 N N . LYS A 1 294 ? 17.638 -18.000 -29.137 1.00 79.50 294 LYS A N 1
ATOM 2418 C CA . LYS A 1 294 ? 17.578 -19.451 -29.418 1.00 79.50 294 LYS A CA 1
ATOM 2419 C C . LYS A 1 294 ? 16.202 -19.967 -29.830 1.00 79.50 294 LYS A C 1
ATOM 2421 O O . LYS A 1 294 ? 16.120 -21.045 -30.417 1.00 79.50 294 LYS A O 1
ATOM 2426 N N . SER A 1 295 ? 15.130 -19.236 -29.534 1.00 65.31 295 SER A N 1
ATOM 2427 C CA . SER A 1 295 ? 13.761 -19.707 -29.763 1.00 65.31 295 SER A CA 1
ATOM 2428 C C . SER A 1 295 ? 13.053 -18.939 -30.871 1.00 65.31 295 SER A C 1
ATOM 2430 O O . SER A 1 295 ? 13.103 -17.715 -30.928 1.00 65.31 295 SER A O 1
ATOM 2432 N N . GLN A 1 296 ? 12.349 -19.668 -31.742 1.00 68.50 296 GLN A N 1
ATOM 2433 C CA . GLN A 1 296 ? 11.561 -19.079 -32.833 1.00 68.50 296 GLN A CA 1
ATOM 2434 C C . GLN A 1 296 ? 10.171 -19.703 -33.019 1.00 68.50 296 GLN A C 1
ATOM 2436 O O . GLN A 1 296 ? 9.413 -19.265 -33.885 1.00 68.50 296 GLN A O 1
ATOM 2441 N N . LYS A 1 297 ? 9.788 -20.722 -32.237 1.00 91.81 297 LYS A N 1
ATOM 2442 C CA . LYS A 1 297 ? 8.477 -21.362 -32.415 1.00 91.81 297 LYS A CA 1
ATOM 2443 C C . LYS A 1 297 ? 7.428 -20.606 -31.616 1.00 91.81 297 LYS A C 1
ATOM 2445 O O . LYS A 1 297 ? 7.471 -20.580 -30.390 1.00 91.81 297 LYS A O 1
ATOM 2450 N N . ARG A 1 298 ? 6.454 -20.031 -32.310 1.00 90.81 298 ARG A N 1
ATOM 2451 C CA . ARG A 1 298 ? 5.252 -19.453 -31.710 1.00 90.81 298 ARG A CA 1
ATOM 2452 C C . ARG A 1 298 ? 4.047 -20.256 -32.170 1.00 90.81 298 ARG A C 1
ATOM 2454 O O . ARG A 1 298 ? 3.962 -20.605 -33.346 1.00 90.81 298 ARG A O 1
ATOM 2461 N N . VAL A 1 299 ? 3.144 -20.577 -31.250 1.00 91.81 299 VAL A N 1
ATOM 2462 C CA . VAL A 1 299 ? 1.845 -21.143 -31.621 1.00 91.81 299 VAL A CA 1
ATOM 2463 C C . VAL A 1 299 ? 0.898 -19.989 -31.935 1.00 91.81 299 VAL A C 1
ATOM 2465 O O . VAL A 1 299 ? 0.882 -18.991 -31.219 1.00 91.81 299 VAL A O 1
ATOM 2468 N N . GLU A 1 300 ? 0.153 -20.100 -33.030 1.00 94.25 300 GLU A N 1
ATOM 2469 C CA . GLU A 1 300 ? -0.866 -19.117 -33.388 1.00 94.25 300 GLU A CA 1
ATOM 2470 C C . GLU A 1 300 ? -2.029 -19.163 -32.386 1.00 94.25 300 GLU A C 1
ATOM 2472 O O . GLU A 1 300 ? -2.489 -20.241 -31.996 1.00 94.25 300 GLU A O 1
ATOM 2477 N N . LEU A 1 301 ? -2.488 -17.989 -31.952 1.00 92.31 301 LEU A N 1
ATOM 2478 C CA . LEU A 1 301 ? -3.547 -17.865 -30.960 1.00 92.31 301 LEU A CA 1
ATOM 2479 C C . LEU A 1 301 ? -4.919 -18.165 -31.580 1.00 92.31 301 LEU A C 1
ATOM 2481 O O . LEU A 1 301 ? -5.462 -17.371 -32.344 1.00 92.31 301 LEU A O 1
ATOM 2485 N N . ASP A 1 302 ? -5.537 -19.266 -31.155 1.00 94.75 302 ASP A N 1
ATOM 2486 C CA . ASP A 1 302 ? -6.941 -19.567 -31.449 1.00 94.75 302 ASP A CA 1
ATOM 2487 C C . ASP A 1 302 ? -7.850 -19.007 -30.342 1.00 94.75 302 ASP A C 1
ATOM 2489 O O . ASP A 1 302 ? -8.165 -19.670 -29.346 1.00 94.75 302 ASP A O 1
ATOM 2493 N N . THR A 1 303 ? -8.262 -17.748 -30.505 1.00 92.69 303 THR A N 1
ATOM 2494 C CA . THR A 1 303 ? -9.130 -17.048 -29.540 1.00 92.69 303 THR A CA 1
ATOM 2495 C C . THR A 1 303 ? -10.502 -17.707 -29.378 1.00 92.69 303 THR A C 1
ATOM 2497 O O . THR A 1 303 ? -11.068 -17.681 -28.283 1.00 92.69 303 THR A O 1
ATOM 2500 N N . THR A 1 304 ? -11.031 -18.333 -30.434 1.00 95.19 304 THR A N 1
ATOM 2501 C CA . THR A 1 304 ? -12.342 -19.000 -30.405 1.00 95.19 304 THR A CA 1
ATOM 2502 C C . THR A 1 304 ? -12.276 -20.239 -29.526 1.00 95.19 304 THR A C 1
ATOM 2504 O O . THR A 1 304 ? -13.100 -20.414 -28.624 1.00 95.19 304 THR A O 1
ATOM 2507 N N . ARG A 1 305 ? -11.248 -21.067 -29.726 1.00 96.56 305 ARG A N 1
ATOM 2508 C CA . ARG A 1 305 ? -11.011 -22.256 -28.906 1.00 96.56 305 ARG A CA 1
ATOM 2509 C C . ARG A 1 305 ? -10.674 -21.899 -27.462 1.00 96.56 305 ARG A C 1
ATOM 2511 O O . ARG A 1 305 ? -11.169 -22.559 -26.551 1.00 96.56 305 ARG A O 1
ATOM 2518 N N . LEU A 1 306 ? -9.903 -20.833 -27.234 1.00 94.50 306 LEU A N 1
ATOM 2519 C CA . LEU A 1 306 ? -9.615 -20.332 -25.887 1.00 94.50 306 LEU A CA 1
ATOM 2520 C C . LEU A 1 306 ? -10.908 -19.997 -25.119 1.00 94.50 306 LEU A C 1
ATOM 2522 O O . LEU A 1 306 ? -11.065 -20.426 -23.974 1.00 94.50 306 LEU A O 1
ATOM 2526 N N . LEU A 1 307 ? -11.848 -19.273 -25.745 1.00 92.31 307 LEU A N 1
ATOM 2527 C CA . LEU A 1 307 ? -13.141 -18.934 -25.134 1.00 92.31 307 LEU A CA 1
ATOM 2528 C C . LEU A 1 307 ? -14.004 -20.163 -24.859 1.00 92.31 307 LEU A C 1
ATOM 2530 O O . LEU A 1 307 ? -14.592 -20.258 -23.781 1.00 92.31 307 LEU A O 1
ATOM 2534 N N . ASP A 1 308 ? -14.081 -21.091 -25.811 1.00 95.44 308 ASP A N 1
ATOM 2535 C CA . ASP A 1 308 ? -14.863 -22.320 -25.662 1.00 95.44 308 ASP A CA 1
ATOM 2536 C C . ASP A 1 308 ? -14.361 -23.167 -24.480 1.00 95.44 308 ASP A C 1
ATOM 2538 O O . ASP A 1 308 ? -15.138 -23.543 -23.595 1.00 95.44 308 ASP A O 1
ATOM 2542 N N . VAL A 1 309 ? -13.048 -23.403 -24.403 1.00 95.62 309 VAL A N 1
ATOM 2543 C CA . VAL A 1 309 ? -12.434 -24.168 -23.307 1.00 95.62 309 VAL A CA 1
ATOM 2544 C C . VAL A 1 309 ? -12.632 -23.453 -21.969 1.00 95.62 309 VAL A C 1
ATOM 2546 O O . VAL A 1 309 ? -13.015 -24.090 -20.985 1.00 95.62 309 VAL A O 1
ATOM 2549 N N . TRP A 1 310 ? -12.446 -22.132 -21.920 1.00 93.25 310 TRP A N 1
ATOM 2550 C CA . TRP A 1 310 ? -12.667 -21.354 -20.699 1.00 93.25 310 TRP A CA 1
ATOM 2551 C C . TRP A 1 310 ? -14.127 -21.399 -20.225 1.00 93.25 310 TRP A C 1
ATOM 2553 O O . TRP A 1 310 ? -14.393 -21.577 -19.033 1.00 93.25 310 TRP A O 1
ATOM 2563 N N . GLY A 1 311 ? -15.090 -21.314 -21.147 1.00 91.81 311 GLY A N 1
ATOM 2564 C CA . GLY A 1 311 ? -16.515 -21.465 -20.840 1.00 91.81 311 GLY A CA 1
ATOM 2565 C C . GLY A 1 311 ? -16.839 -22.827 -20.219 1.00 91.81 311 GLY A C 1
ATOM 2566 O O . GLY A 1 311 ? -17.568 -22.905 -19.223 1.00 91.81 311 GLY A O 1
ATOM 2567 N N . LYS A 1 312 ? -16.237 -23.900 -20.747 1.00 94.94 312 LYS A N 1
ATOM 2568 C CA . LYS A 1 312 ? -16.366 -25.261 -20.200 1.00 94.94 312 LYS A CA 1
ATOM 2569 C C . LYS A 1 312 ? -15.751 -25.384 -18.804 1.00 94.94 312 LYS A C 1
ATOM 2571 O O . LYS A 1 312 ? -16.381 -25.978 -17.931 1.00 94.94 312 LYS A O 1
ATOM 2576 N N . ILE A 1 313 ? -14.582 -24.784 -18.563 1.00 92.31 313 ILE A N 1
ATOM 2577 C CA . ILE A 1 313 ? -13.928 -24.756 -17.240 1.00 92.31 313 ILE A CA 1
ATOM 2578 C C . ILE A 1 313 ? -14.824 -24.062 -16.213 1.00 92.31 313 ILE A C 1
ATOM 2580 O O . ILE A 1 313 ? -15.132 -24.650 -15.176 1.00 92.31 313 ILE A O 1
ATOM 2584 N N . ASN A 1 314 ? -15.303 -22.854 -16.517 1.00 88.56 314 ASN A N 1
ATOM 2585 C CA . ASN A 1 314 ? -16.179 -22.111 -15.607 1.00 88.56 314 ASN A CA 1
ATOM 2586 C C . ASN A 1 314 ? -17.457 -22.890 -15.277 1.00 88.56 314 ASN A C 1
ATOM 2588 O O . ASN A 1 314 ? -17.906 -22.898 -14.131 1.00 88.56 314 ASN A O 1
ATOM 2592 N N . THR A 1 315 ? -18.017 -23.587 -16.268 1.00 91.00 315 THR A N 1
ATOM 2593 C CA . THR A 1 315 ? -19.208 -24.424 -16.085 1.00 91.00 315 THR A CA 1
ATOM 2594 C C . THR A 1 315 ? -18.921 -25.643 -15.205 1.00 91.00 315 THR A C 1
ATOM 2596 O O . THR A 1 315 ? -19.727 -25.968 -14.331 1.00 91.00 315 THR A O 1
ATOM 2599 N N . LYS A 1 316 ? -17.781 -26.315 -15.420 1.00 92.81 316 LYS A N 1
ATOM 2600 C CA . LYS A 1 316 ? -17.396 -27.539 -14.706 1.00 92.81 316 LYS A CA 1
ATOM 2601 C C . LYS A 1 316 ? -17.046 -27.269 -13.242 1.00 92.81 316 LYS A C 1
ATOM 2603 O O . LYS A 1 316 ? -17.577 -27.945 -12.367 1.00 92.81 316 LYS A O 1
ATOM 2608 N N . PHE A 1 317 ? -16.182 -26.289 -12.981 1.00 88.31 317 PHE A N 1
ATOM 2609 C CA . PHE A 1 317 ? -15.620 -26.052 -11.646 1.00 88.31 317 PHE A CA 1
ATOM 2610 C C . PHE A 1 317 ? -16.417 -25.055 -10.800 1.00 88.31 317 PHE A C 1
ATOM 2612 O O . PHE A 1 317 ? -16.177 -24.962 -9.604 1.00 88.31 317 PHE A O 1
ATOM 2619 N N .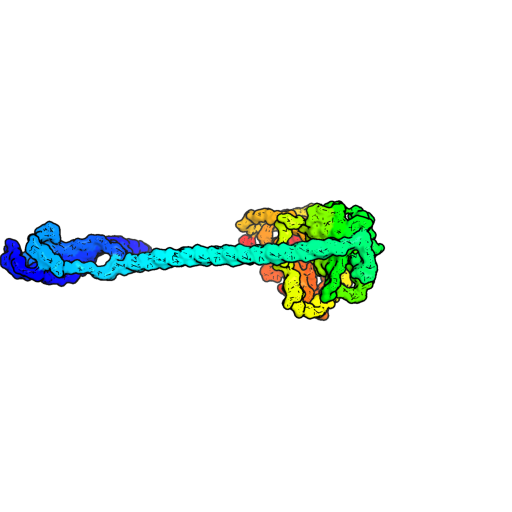 LYS A 1 318 ? -17.377 -24.323 -11.390 1.00 85.25 318 LYS A N 1
ATOM 2620 C CA . LYS A 1 318 ? -18.320 -23.439 -10.676 1.00 85.25 318 LYS A CA 1
ATOM 2621 C C . LYS A 1 318 ? -17.664 -22.564 -9.598 1.00 85.25 318 LYS A C 1
ATOM 2623 O O . LYS A 1 318 ? -18.188 -22.460 -8.489 1.00 85.25 318 LYS A O 1
ATOM 2628 N N . PHE A 1 319 ? -16.533 -21.936 -9.918 1.00 80.69 319 PHE A N 1
ATOM 2629 C CA . PHE A 1 319 ? -15.782 -21.120 -8.964 1.00 80.69 319 PHE A CA 1
ATOM 2630 C C . PHE A 1 319 ? -16.718 -20.150 -8.212 1.00 80.69 319 PHE A C 1
ATOM 2632 O O . PHE A 1 319 ? -17.422 -19.343 -8.823 1.00 80.69 319 PHE A O 1
ATOM 2639 N N . LYS A 1 320 ? -16.796 -20.256 -6.876 1.00 67.62 320 LYS A N 1
ATOM 2640 C CA . LYS A 1 320 ? -17.722 -19.443 -6.069 1.00 67.62 320 LYS A CA 1
ATOM 2641 C C . LYS A 1 320 ? -17.253 -17.990 -6.000 1.00 67.62 320 LYS A C 1
ATOM 2643 O O . LYS A 1 320 ? -16.263 -17.633 -5.359 1.00 67.62 320 LYS A O 1
ATOM 2648 N N . TYR A 1 321 ? -18.024 -17.113 -6.623 1.00 60.78 321 TYR A N 1
ATOM 2649 C CA . TYR A 1 321 ? -17.719 -15.694 -6.741 1.00 60.78 321 TYR A CA 1
ATOM 2650 C C . TYR A 1 321 ? -18.259 -14.899 -5.547 1.00 60.78 321 TYR A C 1
ATOM 2652 O O . TYR A 1 321 ? -19.417 -14.495 -5.525 1.00 60.78 321 TYR A O 1
ATOM 2660 N N . LYS A 1 322 ? -17.417 -14.682 -4.526 1.00 48.00 322 LYS A N 1
ATOM 2661 C CA . LYS A 1 322 ? -17.804 -13.973 -3.287 1.00 48.00 322 LYS A CA 1
ATOM 2662 C C . LYS A 1 322 ? -18.026 -12.462 -3.440 1.00 48.00 322 LYS A C 1
ATOM 2664 O O . LYS A 1 322 ? -18.614 -11.860 -2.549 1.00 48.00 322 LYS A O 1
ATOM 2669 N N . SER A 1 323 ? -17.612 -1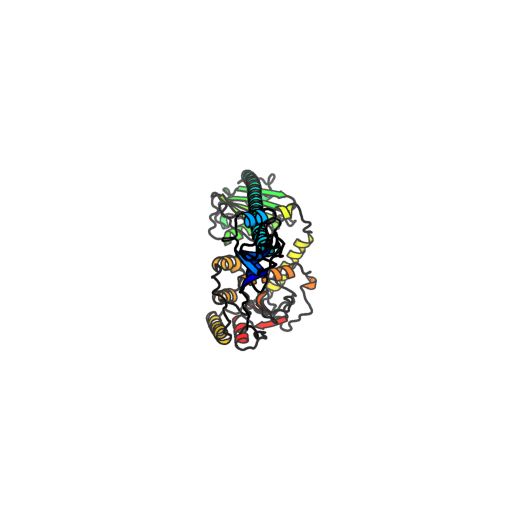1.841 -4.542 1.00 51.31 323 SER A N 1
ATOM 2670 C CA . SER A 1 323 ? -17.909 -10.431 -4.809 1.00 51.31 323 SER A CA 1
ATOM 2671 C C . SER A 1 323 ? -17.958 -10.149 -6.308 1.00 51.31 323 SER A C 1
ATOM 2673 O O . SER A 1 323 ? -17.137 -10.653 -7.076 1.00 51.31 323 SER A O 1
ATOM 2675 N N . LYS A 1 324 ? -18.913 -9.307 -6.730 1.00 48.94 324 LYS A N 1
ATOM 2676 C CA . LYS A 1 324 ? -18.753 -8.521 -7.957 1.00 48.94 324 LYS A CA 1
ATOM 2677 C C . LYS A 1 324 ? -17.585 -7.580 -7.679 1.00 48.94 324 LYS A C 1
ATOM 2679 O O . LYS A 1 324 ? -17.758 -6.591 -6.977 1.00 48.94 324 LYS A O 1
ATOM 2684 N N . ILE A 1 325 ? -16.386 -7.957 -8.107 1.00 48.88 325 ILE A N 1
ATOM 2685 C CA . ILE A 1 325 ? -15.240 -7.055 -8.047 1.00 48.88 325 ILE A CA 1
ATOM 2686 C C . ILE A 1 325 ? -15.593 -5.890 -8.971 1.00 48.88 325 ILE A C 1
ATOM 2688 O O . ILE A 1 325 ? -16.000 -6.123 -10.114 1.00 48.88 325 ILE A O 1
ATOM 2692 N N . ASP A 1 326 ? -15.488 -4.665 -8.454 1.00 47.78 326 ASP A N 1
ATOM 2693 C CA . ASP A 1 326 ? -15.510 -3.470 -9.289 1.00 47.78 326 ASP A CA 1
ATOM 2694 C C . ASP A 1 326 ? -14.546 -3.706 -10.452 1.00 47.78 326 ASP A C 1
ATOM 2696 O O . ASP A 1 326 ? -13.451 -4.229 -10.219 1.00 47.78 326 ASP A O 1
ATOM 2700 N N . PRO A 1 327 ? -14.905 -3.387 -11.702 1.00 52.78 327 PRO A N 1
ATOM 2701 C CA . PRO A 1 327 ? -13.928 -3.369 -12.768 1.00 52.78 327 PRO A CA 1
ATOM 2702 C C . PRO A 1 327 ? -12.874 -2.330 -12.375 1.00 52.78 327 PRO A C 1
ATOM 2704 O O . PRO A 1 327 ? -13.012 -1.151 -12.686 1.00 52.78 327 PRO A O 1
ATOM 2707 N N . LEU A 1 328 ? -11.819 -2.768 -11.672 1.00 50.50 328 LEU A N 1
ATOM 2708 C CA . LEU A 1 328 ? -10.540 -2.074 -11.571 1.00 50.50 328 LEU A CA 1
ATOM 2709 C C . LEU A 1 328 ? -10.318 -1.507 -12.964 1.00 50.50 328 LEU A C 1
ATOM 2711 O O . LEU A 1 328 ? -10.469 -2.308 -13.893 1.00 50.50 328 LEU A O 1
ATOM 2715 N N . PRO A 1 329 ? -10.093 -0.191 -13.139 1.00 53.69 329 PRO A N 1
ATOM 2716 C CA . PRO A 1 329 ? -10.164 0.441 -14.447 1.00 53.69 329 PRO A CA 1
ATOM 2717 C C . PRO A 1 329 ? -9.179 -0.279 -15.358 1.00 53.69 329 PRO A C 1
ATOM 2719 O O . PRO A 1 329 ? -7.976 -0.031 -15.329 1.00 53.69 329 PRO A O 1
ATOM 2722 N N . LYS A 1 330 ? -9.716 -1.249 -16.112 1.00 54.59 330 LYS A N 1
ATOM 2723 C CA . LYS A 1 330 ? -8.969 -2.312 -16.800 1.00 54.59 330 LYS A CA 1
ATOM 2724 C C . LYS A 1 330 ? -7.945 -1.678 -17.736 1.00 54.59 330 LYS A C 1
ATOM 2726 O O . LYS A 1 330 ? -6.848 -2.186 -17.910 1.00 54.59 330 LYS A O 1
ATOM 2731 N N . LYS A 1 331 ? -8.334 -0.498 -18.214 1.00 55.41 331 LYS A N 1
ATOM 2732 C CA . LYS A 1 331 ? -7.610 0.476 -19.002 1.00 55.41 331 LYS A CA 1
ATOM 2733 C C . LYS A 1 331 ? -6.238 0.857 -18.417 1.00 55.41 331 LYS A C 1
ATOM 2735 O O . LYS A 1 331 ? -5.251 0.642 -19.092 1.00 55.41 331 LYS A O 1
ATOM 2740 N N . VAL A 1 332 ? -6.121 1.258 -17.146 1.00 55.22 332 VAL A N 1
ATOM 2741 C CA . VAL A 1 332 ? -4.848 1.790 -16.592 1.00 55.22 332 VAL A CA 1
ATOM 2742 C C . VAL A 1 332 ? -3.758 0.716 -16.458 1.00 55.22 332 VAL A C 1
ATOM 2744 O O . VAL A 1 332 ? -2.575 0.964 -16.707 1.00 55.22 332 VAL A O 1
ATOM 2747 N N . PHE A 1 333 ? -4.132 -0.503 -16.057 1.00 53.25 333 PHE A N 1
ATOM 2748 C CA . PHE A 1 333 ? -3.162 -1.594 -15.945 1.00 53.25 333 PHE A CA 1
ATOM 2749 C C . PHE A 1 333 ? -2.828 -2.189 -17.312 1.00 53.25 333 PHE A C 1
ATOM 2751 O O . PHE A 1 333 ? -1.658 -2.461 -17.569 1.00 53.25 333 PHE A O 1
ATOM 2758 N N . LEU A 1 334 ? -3.826 -2.384 -18.183 1.00 55.66 334 LEU A N 1
ATOM 2759 C CA . LEU A 1 334 ? -3.581 -2.881 -19.535 1.00 55.66 334 LEU A CA 1
ATOM 2760 C C . LEU A 1 334 ? -2.702 -1.890 -20.304 1.00 55.66 334 LEU A C 1
ATOM 2762 O O . LEU A 1 334 ? -1.631 -2.298 -20.714 1.00 55.66 334 LEU A O 1
ATOM 2766 N N . GLU A 1 335 ? -3.002 -0.592 -20.333 1.00 54.91 335 GLU A N 1
ATOM 2767 C CA . GLU A 1 335 ? -2.202 0.407 -21.068 1.00 54.91 335 GLU A CA 1
ATOM 2768 C C . GLU A 1 335 ? -0.727 0.466 -20.612 1.00 54.91 335 GLU A C 1
ATOM 2770 O O . GLU A 1 335 ? 0.180 0.607 -21.427 1.00 54.91 335 GLU A O 1
ATOM 2775 N N . SER A 1 336 ? -0.443 0.279 -19.315 1.00 49.62 336 SER A N 1
ATOM 2776 C CA . SER A 1 336 ? 0.933 0.321 -18.779 1.00 49.62 336 SER A CA 1
ATOM 2777 C C . SER A 1 336 ? 1.703 -1.013 -18.831 1.00 49.62 336 SER A C 1
ATOM 2779 O O . SER A 1 336 ? 2.922 -1.030 -18.595 1.00 49.62 336 SER A O 1
ATOM 2781 N N . SER A 1 337 ? 1.016 -2.126 -19.122 1.00 52.00 337 SER A N 1
ATOM 2782 C CA . SER A 1 337 ? 1.573 -3.490 -19.229 1.00 52.00 337 SER A CA 1
ATOM 2783 C C . SER A 1 337 ? 1.334 -4.157 -20.593 1.00 52.00 337 SER A C 1
ATOM 2785 O O . SER A 1 337 ? 1.790 -5.280 -20.819 1.00 52.00 337 SER A O 1
ATOM 2787 N N . GLU A 1 338 ? 0.666 -3.463 -21.517 1.00 48.91 338 GLU A N 1
ATOM 2788 C CA . GLU A 1 338 ? 0.192 -3.959 -22.815 1.00 48.91 338 GLU A CA 1
ATOM 2789 C C . GLU A 1 338 ? 1.321 -4.418 -23.734 1.00 48.91 338 GLU A C 1
ATOM 2791 O O . GLU A 1 338 ? 1.104 -5.290 -24.578 1.00 48.91 338 GLU A O 1
ATOM 2796 N N . THR A 1 339 ? 2.524 -3.882 -23.526 1.00 54.66 339 THR A N 1
ATOM 2797 C CA . THR A 1 339 ? 3.742 -4.251 -24.254 1.00 54.66 339 THR A CA 1
ATOM 2798 C C . THR A 1 339 ? 4.401 -5.529 -23.733 1.00 54.66 339 THR A C 1
ATOM 2800 O O . THR A 1 339 ? 5.217 -6.117 -24.437 1.00 54.66 339 THR A O 1
ATOM 2803 N N . LEU A 1 340 ? 4.065 -5.980 -22.518 1.00 66.25 340 LEU A N 1
ATOM 2804 C CA . LEU A 1 340 ? 4.740 -7.097 -21.844 1.00 66.25 340 LEU A CA 1
ATOM 2805 C C . LEU A 1 340 ? 3.909 -8.384 -21.804 1.00 66.25 340 LEU A C 1
ATOM 2807 O O . LEU A 1 340 ? 4.484 -9.466 -21.701 1.00 66.25 340 LEU A O 1
ATOM 2811 N N . LEU A 1 341 ? 2.576 -8.294 -21.870 1.00 83.12 341 LEU A N 1
ATOM 2812 C CA . LEU A 1 341 ? 1.707 -9.471 -21.827 1.00 83.12 341 LEU A CA 1
ATOM 2813 C C . LEU A 1 341 ? 1.458 -10.046 -23.233 1.00 83.12 341 LEU A C 1
ATOM 2815 O O . LEU A 1 341 ? 0.975 -9.324 -24.108 1.00 83.12 341 LEU A O 1
ATOM 2819 N N . PRO A 1 342 ? 1.691 -11.354 -23.446 1.00 87.69 342 PRO A N 1
ATOM 2820 C CA . PRO A 1 342 ? 1.293 -12.042 -24.668 1.00 87.69 342 PRO A CA 1
ATOM 2821 C C . PRO A 1 342 ? -0.206 -11.922 -24.920 1.00 87.69 342 PRO A C 1
ATOM 2823 O O . PRO A 1 342 ? -1.008 -11.843 -23.986 1.00 87.69 342 PRO A O 1
ATOM 2826 N N . GLU A 1 343 ? -0.590 -11.952 -26.194 1.00 87.75 343 GLU A N 1
ATOM 2827 C CA . GLU A 1 343 ? -1.979 -11.808 -26.628 1.00 87.75 343 GLU A CA 1
ATOM 2828 C C . GLU A 1 343 ? -2.924 -12.803 -25.948 1.00 87.75 343 GLU A C 1
ATOM 2830 O O . GLU A 1 343 ? -3.986 -12.407 -25.472 1.00 87.75 343 GLU A O 1
ATOM 2835 N N . ASP A 1 344 ? -2.476 -14.041 -25.787 1.00 89.25 344 ASP A N 1
ATOM 2836 C CA . ASP A 1 344 ? -3.189 -15.144 -25.156 1.00 89.25 344 ASP A CA 1
ATOM 2837 C C . ASP A 1 344 ? -3.565 -14.806 -23.706 1.00 89.25 344 ASP A C 1
ATOM 2839 O O . ASP A 1 344 ? -4.719 -14.959 -23.307 1.00 89.25 344 ASP A O 1
ATOM 2843 N N . LEU A 1 345 ? -2.608 -14.288 -22.921 1.00 89.88 345 LEU A N 1
ATOM 2844 C CA . LEU A 1 345 ? -2.838 -13.879 -21.533 1.00 89.88 345 LEU A CA 1
ATOM 2845 C C . LEU A 1 345 ? -3.658 -12.597 -21.447 1.00 89.88 345 LEU A C 1
ATOM 2847 O O . LEU A 1 345 ? -4.528 -12.499 -20.585 1.00 89.88 345 LEU A O 1
ATOM 2851 N N . ARG A 1 346 ? -3.429 -11.621 -22.335 1.00 87.38 346 ARG A N 1
ATOM 2852 C CA . ARG A 1 346 ? -4.261 -10.404 -22.393 1.00 87.38 346 ARG A CA 1
ATOM 2853 C C . ARG A 1 346 ? -5.718 -10.772 -22.629 1.00 87.38 346 ARG A C 1
ATOM 2855 O O . ARG A 1 346 ? -6.609 -10.290 -21.928 1.00 87.38 346 ARG A O 1
ATOM 2862 N N . PHE A 1 347 ? -5.956 -11.654 -23.592 1.00 87.06 347 PHE A N 1
ATOM 2863 C CA . PHE A 1 347 ? -7.280 -12.149 -23.911 1.00 87.06 347 PHE A CA 1
ATOM 2864 C C . PHE A 1 347 ? -7.846 -12.973 -22.749 1.00 87.06 347 PHE A C 1
ATOM 2866 O O . PHE A 1 347 ? -8.974 -12.731 -22.327 1.00 87.06 347 PHE A O 1
ATOM 2873 N N . PHE A 1 348 ? -7.057 -13.866 -22.151 1.00 89.06 348 PHE A N 1
ATOM 2874 C CA . PHE A 1 348 ? -7.455 -14.620 -20.964 1.00 89.06 348 PHE A CA 1
ATOM 2875 C C . PHE A 1 348 ? -7.889 -13.697 -19.817 1.00 89.06 348 PHE A C 1
ATOM 2877 O O . PHE A 1 348 ? -9.033 -13.785 -19.390 1.00 89.06 348 PHE A O 1
ATOM 2884 N N . PHE A 1 349 ? -7.077 -12.719 -19.403 1.00 87.62 349 PHE A N 1
ATOM 2885 C CA . PHE A 1 349 ? -7.437 -11.745 -18.358 1.00 87.62 349 PHE A CA 1
ATOM 2886 C C . PHE A 1 349 ? -8.594 -10.810 -18.753 1.00 87.62 349 PHE A C 1
ATOM 2888 O O . PHE A 1 349 ? -9.278 -10.236 -17.895 1.00 87.62 349 PHE A O 1
ATOM 2895 N N . LYS A 1 350 ? -8.867 -10.642 -20.053 1.00 84.38 350 LYS A N 1
ATOM 2896 C CA . LYS A 1 350 ? -10.039 -9.895 -20.523 1.00 84.38 350 LYS A CA 1
ATOM 2897 C C . LYS A 1 350 ? -11.343 -10.617 -20.175 1.00 84.38 350 LYS A C 1
ATOM 2899 O O . LYS A 1 350 ? -12.287 -9.934 -19.771 1.00 84.38 350 LYS A O 1
ATOM 2904 N N . TYR A 1 351 ? -11.388 -11.943 -20.280 1.00 81.25 351 TYR A N 1
ATOM 2905 C CA . TYR A 1 351 ? -12.599 -12.748 -20.044 1.00 81.25 351 TYR A CA 1
ATOM 2906 C C . TYR A 1 351 ? -12.583 -13.522 -18.724 1.00 81.25 351 TYR A C 1
ATOM 2908 O O . TYR A 1 351 ? -13.630 -13.963 -18.246 1.00 81.25 351 TYR A O 1
ATOM 2916 N N . GLN A 1 352 ? -11.419 -13.649 -18.098 1.00 78.06 352 GLN A N 1
ATOM 2917 C CA . GLN A 1 352 ? -11.277 -14.118 -16.738 1.00 78.06 352 GLN A CA 1
ATOM 2918 C C . GLN A 1 352 ? -11.686 -12.980 -15.804 1.00 78.06 352 GLN A C 1
ATOM 2920 O O . GLN A 1 352 ? -10.922 -12.084 -15.454 1.00 78.06 352 GLN A O 1
ATOM 2925 N N . ASN A 1 353 ? -12.939 -13.022 -15.395 1.00 61.19 353 ASN A N 1
ATOM 2926 C CA . ASN A 1 353 ? -13.336 -12.464 -14.123 1.00 61.19 353 ASN A CA 1
ATOM 2927 C C . ASN A 1 353 ? -13.130 -13.616 -13.121 1.00 61.19 353 ASN A C 1
ATOM 2929 O O . ASN A 1 353 ? -13.616 -14.702 -13.413 1.00 61.19 353 ASN A O 1
ATOM 2933 N N . LEU A 1 354 ? -12.493 -13.373 -11.957 1.00 64.00 354 LEU A N 1
ATOM 2934 C CA . LEU A 1 354 ? -12.828 -13.974 -10.639 1.00 64.00 354 LEU A CA 1
ATOM 2935 C C . LEU A 1 354 ? -11.799 -14.865 -9.888 1.00 64.00 354 LEU A C 1
ATOM 2937 O O . LEU A 1 354 ? -10.778 -15.286 -10.420 1.00 64.00 354 LEU A O 1
ATOM 2941 N N . ASN A 1 355 ? -12.141 -15.092 -8.601 1.00 66.94 355 ASN A N 1
ATOM 2942 C CA . ASN A 1 355 ? -11.564 -16.016 -7.615 1.00 66.94 355 ASN A CA 1
ATOM 2943 C C . ASN A 1 355 ? -11.496 -17.466 -8.119 1.00 66.94 355 ASN A C 1
ATOM 2945 O O . ASN A 1 355 ? -12.403 -17.938 -8.799 1.00 66.94 355 ASN A O 1
ATOM 2949 N N . GLY A 1 356 ? -10.445 -18.159 -7.696 1.00 80.25 356 GLY A N 1
ATOM 2950 C CA . GLY A 1 356 ? -10.036 -19.499 -8.097 1.00 80.25 356 GLY A CA 1
ATOM 2951 C C . GLY A 1 356 ? -8.507 -19.571 -7.994 1.00 80.25 356 GLY A C 1
ATOM 2952 O O . GLY A 1 356 ? -7.895 -18.604 -7.530 1.00 80.25 356 GLY A O 1
ATOM 2953 N N . PRO A 1 357 ? -7.876 -20.654 -8.463 1.00 88.75 357 PRO A N 1
ATOM 2954 C CA . PRO A 1 357 ? -6.417 -20.779 -8.452 1.00 88.75 357 PRO A CA 1
ATOM 2955 C C . PRO A 1 357 ? -5.720 -19.932 -9.536 1.00 88.75 357 PRO A C 1
ATOM 2957 O O . PRO A 1 357 ? -4.501 -19.903 -9.626 1.00 88.75 357 PRO A O 1
ATOM 2960 N N . PHE A 1 358 ? -6.463 -19.229 -10.393 1.00 92.25 358 PHE A N 1
ATOM 2961 C CA . PHE A 1 358 ? -5.877 -18.353 -11.405 1.00 92.25 358 PHE A CA 1
ATOM 2962 C C . PHE A 1 358 ? -5.538 -16.979 -10.815 1.00 92.25 358 PHE A C 1
ATOM 2964 O O . PHE A 1 358 ? -6.378 -16.316 -10.202 1.00 92.25 358 PHE A O 1
ATOM 2971 N N . VAL A 1 359 ? -4.306 -16.537 -11.048 1.00 90.62 359 VAL A N 1
ATOM 2972 C CA . VAL A 1 359 ? -3.749 -15.274 -10.554 1.00 90.62 359 VAL A CA 1
ATOM 2973 C C . VAL A 1 359 ? -4.556 -14.088 -11.073 1.00 90.62 359 VAL A C 1
ATOM 2975 O O . VAL A 1 359 ? -4.897 -14.021 -12.250 1.00 90.62 359 VAL A O 1
ATOM 2978 N N . LYS A 1 360 ? -4.836 -13.103 -10.215 1.00 88.69 360 LYS A N 1
ATOM 2979 C CA . LYS A 1 360 ? -5.473 -11.854 -10.656 1.00 88.69 360 LYS A CA 1
ATOM 2980 C C . LYS A 1 360 ? -4.461 -10.958 -11.360 1.00 88.69 360 LYS A C 1
ATOM 2982 O O . LYS A 1 360 ? -3.307 -10.880 -10.950 1.00 88.69 360 LYS A O 1
ATOM 2987 N N . LEU A 1 361 ? -4.922 -10.173 -12.333 1.00 83.50 361 LEU A N 1
ATOM 2988 C CA . LEU A 1 361 ? -4.076 -9.232 -13.076 1.00 83.50 361 LEU A CA 1
ATOM 2989 C C . LEU A 1 361 ? -3.277 -8.279 -12.159 1.00 83.50 361 LEU A C 1
ATOM 2991 O O . LEU A 1 361 ? -2.083 -8.083 -12.359 1.00 83.50 361 LEU A O 1
ATOM 2995 N N . GLY A 1 362 ? -3.906 -7.741 -11.106 1.00 81.25 362 GLY A N 1
ATOM 2996 C CA . GLY A 1 362 ? -3.217 -6.884 -10.130 1.00 81.25 362 GLY A CA 1
ATOM 2997 C C . GLY A 1 362 ? -2.147 -7.614 -9.307 1.00 81.25 362 GLY A C 1
ATOM 2998 O O . GLY A 1 362 ? -1.130 -7.023 -8.953 1.00 81.25 362 GLY A O 1
ATOM 2999 N N . GLU A 1 363 ? -2.335 -8.909 -9.047 1.00 87.44 363 GLU A N 1
ATOM 3000 C CA . GLU A 1 363 ? -1.368 -9.736 -8.320 1.00 87.44 363 GLU A CA 1
ATOM 3001 C C . GLU A 1 363 ? -0.232 -10.232 -9.228 1.00 87.44 363 GLU A C 1
ATOM 3003 O O . GLU A 1 363 ? 0.879 -10.456 -8.748 1.00 87.44 363 GLU A O 1
ATOM 3008 N N . LEU A 1 364 ? -0.476 -10.375 -10.538 1.00 87.19 364 LEU A N 1
ATOM 3009 C CA . LEU A 1 364 ? 0.546 -10.754 -11.518 1.00 87.19 364 LEU A CA 1
ATOM 3010 C C . LEU A 1 364 ? 1.741 -9.796 -11.464 1.00 87.19 364 LEU A C 1
ATOM 3012 O O . LEU A 1 364 ? 2.884 -10.243 -11.458 1.00 87.19 364 LEU A O 1
ATOM 3016 N N . LYS A 1 365 ? 1.493 -8.484 -11.340 1.00 83.25 365 LYS A N 1
ATOM 3017 C CA . LYS A 1 365 ? 2.559 -7.479 -11.194 1.00 83.25 365 LYS A CA 1
ATOM 3018 C C . LYS A 1 365 ? 3.441 -7.749 -9.976 1.00 83.25 365 LYS A C 1
ATOM 3020 O O . LYS A 1 365 ? 4.661 -7.701 -10.093 1.00 83.25 365 LYS A O 1
ATOM 3025 N N . VAL A 1 366 ? 2.830 -8.046 -8.829 1.00 85.44 366 VAL A N 1
ATOM 3026 C CA . VAL A 1 366 ? 3.556 -8.325 -7.580 1.00 85.44 366 VAL A CA 1
ATOM 3027 C C . VAL A 1 366 ? 4.409 -9.586 -7.732 1.00 85.44 366 VAL A C 1
ATOM 3029 O O . VAL A 1 366 ? 5.589 -9.576 -7.388 1.00 85.44 366 VAL A O 1
ATOM 3032 N N . ARG A 1 367 ? 3.854 -10.647 -8.330 1.00 88.75 367 ARG A N 1
ATOM 3033 C CA . ARG A 1 367 ? 4.582 -11.900 -8.590 1.00 88.75 367 ARG A CA 1
ATOM 3034 C C . ARG A 1 367 ? 5.755 -11.704 -9.560 1.00 88.75 367 ARG A C 1
ATOM 3036 O O . ARG A 1 367 ? 6.844 -12.218 -9.323 1.00 88.75 367 ARG A O 1
ATOM 3043 N N . LEU A 1 368 ? 5.580 -10.901 -10.611 1.00 86.25 368 LEU A N 1
ATOM 3044 C CA . LEU A 1 368 ? 6.658 -10.562 -11.549 1.00 86.25 368 LEU A CA 1
ATOM 3045 C C . LEU A 1 368 ? 7.767 -9.732 -10.906 1.00 86.25 368 LEU A C 1
ATOM 3047 O O . LEU A 1 368 ? 8.938 -9.926 -11.230 1.00 86.25 368 LEU A O 1
ATOM 3051 N N . GLN A 1 369 ? 7.422 -8.837 -9.978 1.00 84.75 369 GLN A N 1
ATOM 3052 C CA . GLN A 1 369 ? 8.410 -8.098 -9.194 1.00 84.75 369 GLN A CA 1
ATOM 3053 C C . GLN A 1 369 ? 9.209 -9.036 -8.286 1.00 84.75 369 GLN A C 1
ATOM 3055 O O . GLN A 1 369 ? 10.425 -8.891 -8.203 1.00 84.75 369 GLN A O 1
ATOM 3060 N N . GLN A 1 370 ? 8.562 -10.026 -7.666 1.00 87.19 370 GLN A N 1
ATOM 3061 C CA . GLN A 1 370 ? 9.243 -11.041 -6.856 1.00 87.19 370 GLN A CA 1
ATOM 3062 C C . GLN A 1 370 ? 10.201 -11.893 -7.699 1.00 87.19 370 GLN A C 1
ATOM 3064 O O . GLN A 1 370 ? 11.364 -12.028 -7.327 1.00 87.19 370 GLN A O 1
ATOM 3069 N N . LEU A 1 371 ? 9.765 -12.400 -8.858 1.00 87.62 371 LEU A N 1
ATOM 3070 C CA . LEU A 1 371 ? 10.639 -13.162 -9.762 1.00 87.62 371 LEU A CA 1
ATOM 3071 C C . LEU A 1 371 ? 11.809 -12.322 -10.276 1.00 87.62 371 LEU A C 1
ATOM 3073 O O . LEU A 1 371 ? 12.950 -12.777 -10.238 1.00 87.62 371 LEU A O 1
ATOM 3077 N N . SER A 1 372 ? 11.543 -11.077 -10.682 1.00 86.94 372 SER A N 1
ATOM 3078 C CA . SER A 1 372 ? 12.583 -10.118 -11.073 1.00 86.94 372 SER A CA 1
ATOM 3079 C C . SER A 1 372 ? 13.588 -9.893 -9.948 1.00 86.94 372 SER A C 1
ATOM 3081 O O . SER A 1 372 ? 14.792 -9.926 -10.182 1.00 86.94 372 SER A O 1
ATOM 3083 N N . TYR A 1 373 ? 13.108 -9.695 -8.719 1.00 88.50 373 TYR A N 1
ATOM 3084 C CA . TYR A 1 373 ? 13.966 -9.499 -7.557 1.00 88.50 373 TYR A CA 1
ATOM 3085 C C . TYR A 1 373 ? 14.846 -10.724 -7.302 1.00 88.50 373 TYR A C 1
ATOM 3087 O O . TYR A 1 373 ? 16.056 -10.571 -7.151 1.00 88.50 373 TYR A O 1
ATOM 3095 N N . VAL A 1 374 ? 14.275 -11.932 -7.300 1.00 89.12 374 VAL A N 1
ATOM 3096 C CA . VAL A 1 374 ? 15.046 -13.174 -7.134 1.00 89.12 374 VAL A CA 1
ATOM 3097 C C . VAL A 1 374 ? 16.076 -13.314 -8.250 1.00 89.12 374 VAL A C 1
ATOM 3099 O O . VAL A 1 374 ? 17.231 -13.611 -7.963 1.00 89.12 374 VAL A O 1
ATOM 3102 N N . PHE A 1 375 ? 15.690 -13.050 -9.500 1.00 92.50 375 PHE A N 1
ATOM 3103 C CA . PHE A 1 375 ? 16.589 -13.130 -10.646 1.00 92.50 375 PHE A CA 1
ATOM 3104 C C . PHE A 1 375 ? 17.780 -12.183 -10.485 1.00 92.50 375 PHE A C 1
ATOM 3106 O O . PHE A 1 375 ? 18.905 -12.650 -10.396 1.00 92.50 375 PHE A O 1
ATOM 3113 N N . TYR A 1 376 ? 17.538 -10.877 -10.352 1.00 88.19 376 TYR A N 1
ATOM 3114 C CA . TYR A 1 376 ? 18.601 -9.864 -10.328 1.00 88.19 376 TYR A CA 1
ATOM 3115 C C . TYR A 1 376 ? 19.468 -9.868 -9.059 1.00 88.19 376 TYR A C 1
ATOM 3117 O O . TYR A 1 376 ? 20.556 -9.296 -9.071 1.00 88.19 376 TYR A O 1
ATOM 3125 N N . ASN A 1 377 ? 19.015 -10.501 -7.971 1.00 87.81 377 ASN A N 1
ATOM 3126 C CA . ASN A 1 377 ? 19.799 -10.639 -6.739 1.00 87.81 377 ASN A CA 1
ATOM 3127 C C . ASN A 1 377 ? 20.478 -12.012 -6.590 1.00 87.81 377 ASN A C 1
ATOM 3129 O O . ASN A 1 377 ? 21.214 -12.222 -5.623 1.00 87.81 377 ASN A O 1
ATOM 3133 N N . THR A 1 378 ? 20.268 -12.953 -7.515 1.00 90.50 378 THR A N 1
ATOM 3134 C CA . THR A 1 378 ? 20.925 -14.266 -7.465 1.00 90.50 378 THR A CA 1
ATOM 3135 C C . THR A 1 378 ? 22.199 -14.238 -8.306 1.00 90.50 378 THR A C 1
ATOM 3137 O O . THR A 1 378 ? 22.130 -13.946 -9.491 1.00 90.50 378 THR A O 1
ATOM 3140 N N . PRO A 1 379 ? 23.382 -14.578 -7.757 1.00 92.88 379 PRO A N 1
ATOM 3141 C CA . PRO A 1 379 ? 24.604 -14.638 -8.556 1.00 92.88 379 PRO A CA 1
ATOM 3142 C C . PRO A 1 379 ? 24.430 -15.519 -9.801 1.00 92.88 379 PRO A C 1
ATOM 3144 O O . PRO A 1 379 ? 23.895 -16.621 -9.700 1.00 92.88 379 PRO A O 1
ATOM 3147 N N . ILE A 1 380 ? 24.945 -15.088 -10.956 1.00 91.12 380 ILE A N 1
ATOM 3148 C CA . ILE A 1 380 ? 24.715 -15.751 -12.256 1.00 91.12 380 ILE A CA 1
ATOM 3149 C C . ILE A 1 380 ? 25.080 -17.238 -12.251 1.00 91.12 380 ILE A C 1
ATOM 3151 O O . ILE A 1 380 ? 24.343 -18.064 -12.787 1.00 91.12 380 ILE A O 1
ATOM 3155 N N . GLY A 1 381 ? 26.170 -17.611 -11.575 1.00 91.56 381 GLY A N 1
ATOM 3156 C CA . GLY A 1 381 ? 26.568 -19.016 -11.441 1.00 91.56 381 GLY A CA 1
ATOM 3157 C C . GLY A 1 381 ? 25.562 -19.889 -10.675 1.00 91.56 381 GLY A C 1
ATOM 3158 O O . GLY A 1 381 ? 25.567 -21.103 -10.851 1.00 91.56 381 GLY A O 1
ATOM 3159 N N . LYS A 1 382 ? 24.700 -19.288 -9.843 1.00 91.88 382 LYS A N 1
ATOM 3160 C CA . LYS A 1 382 ? 23.575 -19.949 -9.156 1.00 91.88 382 LYS A CA 1
ATOM 3161 C C . LYS A 1 382 ? 22.255 -19.835 -9.927 1.00 91.88 382 LYS A C 1
ATOM 3163 O O . LYS A 1 382 ? 21.344 -20.615 -9.665 1.00 91.88 382 LYS A O 1
ATOM 3168 N N . LEU A 1 383 ? 22.140 -18.876 -10.851 1.00 91.81 383 LEU A N 1
ATOM 3169 C CA . LEU A 1 383 ? 20.995 -18.798 -11.759 1.00 91.81 383 LEU A CA 1
ATOM 3170 C C . LEU A 1 383 ? 20.998 -19.952 -12.749 1.00 91.81 383 LEU A C 1
ATOM 3172 O O . LEU A 1 383 ? 19.950 -20.534 -12.984 1.00 91.81 383 LEU A O 1
ATOM 3176 N N . GLN A 1 384 ? 22.160 -20.300 -13.300 1.00 90.38 384 GLN A N 1
ATOM 3177 C CA . GLN A 1 384 ? 22.320 -21.443 -14.198 1.00 90.38 384 GLN A CA 1
ATOM 3178 C C . GLN A 1 384 ? 22.277 -22.755 -13.403 1.00 90.38 384 GLN A C 1
ATOM 3180 O O . GLN A 1 384 ? 23.307 -23.376 -13.123 1.00 90.38 384 GLN A O 1
ATOM 3185 N N . ASP A 1 385 ? 21.077 -23.160 -12.995 1.00 77.50 385 ASP A N 1
ATOM 3186 C CA . ASP A 1 385 ? 20.880 -24.378 -12.227 1.00 77.50 385 ASP A CA 1
ATOM 3187 C C . ASP A 1 385 ? 21.078 -25.612 -13.115 1.00 77.50 385 ASP A C 1
ATOM 3189 O O . ASP A 1 385 ? 20.225 -26.007 -13.908 1.00 77.50 385 ASP A O 1
ATOM 3193 N N . LYS A 1 386 ? 22.240 -26.251 -12.962 1.00 74.69 386 LYS A N 1
ATOM 3194 C CA . LYS A 1 386 ? 22.585 -27.486 -13.678 1.00 74.69 386 LYS A CA 1
ATOM 3195 C C . LYS A 1 386 ? 21.822 -28.713 -13.167 1.00 74.69 386 LYS A C 1
ATOM 3197 O O . LYS A 1 386 ? 21.936 -29.775 -13.789 1.00 74.69 386 LYS A O 1
ATOM 3202 N N . SER A 1 387 ? 21.123 -28.608 -12.034 1.00 76.94 387 SER A N 1
ATOM 3203 C CA . SER A 1 387 ? 20.367 -29.715 -11.445 1.00 76.94 387 SER A CA 1
ATOM 3204 C C . SER A 1 387 ? 19.071 -29.983 -12.210 1.00 76.94 387 SER A C 1
ATOM 3206 O O . SER A 1 387 ? 18.715 -31.146 -12.415 1.00 76.94 387 SER A O 1
ATOM 3208 N N . TYR A 1 388 ? 18.432 -28.935 -12.739 1.00 77.44 388 TYR A N 1
ATOM 3209 C CA . TYR A 1 388 ? 17.282 -29.068 -13.621 1.00 77.44 388 TYR A CA 1
ATOM 3210 C C . TYR A 1 388 ? 17.724 -29.316 -15.069 1.00 77.44 388 TYR A C 1
ATOM 3212 O O . TYR A 1 388 ? 18.147 -28.413 -15.797 1.00 77.44 388 TYR A O 1
ATOM 3220 N N . LYS A 1 389 ? 17.619 -30.579 -15.496 1.00 76.44 389 LYS A N 1
ATOM 3221 C CA . LYS A 1 389 ? 17.837 -30.993 -16.886 1.00 76.44 389 LYS A CA 1
ATOM 3222 C C . LYS A 1 389 ? 16.511 -31.353 -17.533 1.00 76.44 389 LYS A C 1
ATOM 3224 O O . LYS A 1 389 ? 16.059 -32.496 -17.451 1.00 76.44 389 LYS A O 1
ATOM 3229 N N . ASP A 1 390 ? 15.925 -30.394 -18.237 1.00 80.88 390 ASP A N 1
ATOM 3230 C CA . ASP A 1 390 ? 14.883 -30.711 -19.201 1.00 80.88 390 ASP A CA 1
ATOM 3231 C C . ASP A 1 390 ? 15.510 -31.480 -20.372 1.00 80.88 390 ASP A C 1
ATOM 3233 O O . ASP A 1 390 ? 16.105 -30.902 -21.281 1.00 80.88 390 ASP A O 1
ATOM 3237 N N . SER A 1 391 ? 15.377 -32.809 -20.352 1.00 84.25 391 SER A N 1
ATOM 3238 C CA . SER A 1 391 ? 15.868 -33.682 -21.430 1.00 84.25 391 SER A CA 1
ATOM 3239 C C . SER A 1 391 ? 15.332 -33.302 -22.815 1.00 84.25 391 SER A C 1
ATOM 3241 O O . SER A 1 391 ? 15.958 -33.628 -23.823 1.00 84.25 391 SER A O 1
ATOM 3243 N N . SER A 1 392 ? 14.201 -32.591 -22.875 1.00 87.38 392 SER A N 1
ATOM 3244 C CA . SER A 1 392 ? 13.596 -32.131 -24.121 1.00 87.38 392 SER A CA 1
ATOM 3245 C C . SER A 1 392 ? 14.119 -30.774 -24.604 1.00 87.38 392 SER A C 1
ATOM 3247 O O . SER A 1 392 ? 13.819 -30.403 -25.741 1.00 87.38 392 SER A O 1
ATOM 3249 N N . LYS A 1 393 ? 14.919 -30.063 -23.791 1.00 91.31 393 LYS A N 1
ATOM 3250 C CA . LYS A 1 393 ? 15.410 -28.696 -24.042 1.00 91.31 393 LYS A CA 1
ATOM 3251 C C . LYS A 1 393 ? 14.298 -27.716 -24.438 1.00 91.31 393 LYS A C 1
ATOM 3253 O O . LYS A 1 393 ? 14.420 -26.981 -25.419 1.00 91.31 393 LYS A O 1
ATOM 3258 N N . ARG A 1 394 ? 13.157 -27.765 -23.753 1.00 92.50 394 ARG A N 1
ATOM 3259 C CA . ARG A 1 394 ? 12.046 -26.829 -23.974 1.00 92.50 394 ARG A CA 1
ATOM 3260 C C . ARG A 1 394 ? 12.103 -25.663 -23.009 1.00 92.50 394 ARG A C 1
ATOM 3262 O O . ARG A 1 394 ? 11.719 -24.566 -23.393 1.00 92.50 394 ARG A O 1
ATOM 3269 N N . VAL A 1 395 ? 12.563 -25.890 -21.785 1.00 93.62 395 VAL A N 1
ATOM 3270 C CA . VAL A 1 395 ? 12.652 -24.872 -20.732 1.00 93.62 395 VAL A CA 1
ATOM 3271 C C . VAL A 1 395 ? 14.113 -24.567 -20.438 1.00 93.62 395 VAL A C 1
ATOM 3273 O O . VAL A 1 395 ? 14.905 -25.492 -20.258 1.00 93.62 395 VAL A O 1
ATOM 3276 N N . VAL A 1 396 ? 14.466 -23.284 -20.362 1.00 92.88 396 VAL A N 1
ATOM 3277 C CA . VAL A 1 396 ? 15.836 -22.869 -20.036 1.00 92.88 396 VAL A CA 1
ATOM 3278 C C . VAL A 1 396 ? 16.222 -23.320 -18.625 1.00 92.88 396 VAL A C 1
ATOM 3280 O O . VAL A 1 396 ? 15.422 -23.234 -17.692 1.00 92.88 396 VAL A O 1
ATOM 3283 N N . SER A 1 397 ? 17.463 -23.783 -18.453 1.00 92.69 397 SER A N 1
ATOM 3284 C CA . SER A 1 397 ? 18.020 -24.191 -17.153 1.00 92.69 397 SER A CA 1
ATOM 3285 C C . SER A 1 397 ? 18.402 -22.976 -16.298 1.00 92.69 397 SER A C 1
ATOM 3287 O O . SER A 1 397 ? 19.577 -22.738 -16.011 1.00 92.69 397 SER A O 1
ATOM 3289 N N . LEU A 1 398 ? 17.399 -22.180 -15.928 1.00 93.75 398 LEU A N 1
ATOM 3290 C CA . LEU A 1 398 ? 17.510 -21.086 -14.968 1.00 93.75 398 LEU A CA 1
ATOM 3291 C C . LEU A 1 398 ? 16.775 -21.452 -13.673 1.00 93.75 398 LEU A C 1
ATOM 3293 O O . LEU A 1 398 ? 15.811 -22.201 -13.722 1.00 93.75 398 LEU A O 1
ATOM 3297 N N . SER A 1 399 ? 17.184 -20.924 -12.521 1.00 93.88 399 SER A N 1
ATOM 3298 C CA . SER A 1 399 ? 16.444 -21.086 -11.255 1.00 93.88 399 SER A CA 1
ATOM 3299 C C . SER A 1 399 ? 15.358 -20.025 -11.043 1.00 93.88 399 SER A C 1
ATOM 3301 O O . SER A 1 399 ? 14.482 -20.205 -10.207 1.00 93.88 399 SER A O 1
ATOM 3303 N N . SER A 1 400 ? 15.385 -18.927 -11.801 1.00 94.62 400 SER A N 1
ATOM 3304 C CA . SER A 1 400 ? 14.339 -17.899 -11.852 1.00 94.62 400 SER A CA 1
ATOM 3305 C C . SER A 1 400 ? 14.428 -17.155 -13.185 1.00 94.62 400 SER A C 1
ATOM 3307 O O . SER A 1 400 ? 15.502 -17.093 -13.786 1.00 94.62 400 SER A O 1
ATOM 3309 N N . SER A 1 401 ? 13.325 -16.565 -13.646 1.00 94.31 401 SER A N 1
ATOM 3310 C CA . SER A 1 401 ? 13.326 -15.659 -14.795 1.00 94.31 401 SER A CA 1
ATOM 3311 C C . SER A 1 401 ? 12.196 -14.632 -14.693 1.00 94.31 401 SER A C 1
ATOM 3313 O O . SER A 1 401 ? 11.051 -15.007 -14.426 1.00 94.31 401 SER A O 1
ATOM 3315 N N . PRO A 1 402 ? 12.455 -13.344 -14.993 1.00 92.88 402 PRO A N 1
ATOM 3316 C CA . PRO A 1 402 ? 11.401 -12.334 -15.103 1.00 92.88 402 PRO A CA 1
ATOM 3317 C C . PRO A 1 402 ? 10.500 -12.553 -16.334 1.00 92.88 402 PRO A C 1
ATOM 3319 O O . PRO A 1 402 ? 9.495 -11.863 -16.492 1.00 92.88 402 PRO A O 1
ATOM 3322 N N . ARG A 1 403 ? 10.853 -13.498 -17.219 1.00 93.62 403 ARG A N 1
ATOM 3323 C CA . ARG A 1 403 ? 10.096 -13.872 -18.424 1.00 93.62 403 ARG A CA 1
ATOM 3324 C C . ARG A 1 403 ? 9.112 -15.026 -18.196 1.00 93.62 403 ARG A C 1
ATOM 3326 O O . ARG A 1 403 ? 8.444 -15.440 -19.140 1.00 93.62 403 ARG A O 1
ATOM 3333 N N . TRP A 1 404 ? 9.001 -15.537 -16.971 1.00 95.56 404 TRP A N 1
ATOM 3334 C CA . TRP A 1 404 ? 7.996 -16.535 -16.600 1.00 95.56 404 TRP A CA 1
ATOM 3335 C C . TRP A 1 404 ? 6.820 -15.842 -15.929 1.00 95.56 404 TRP A C 1
ATOM 3337 O O . TRP A 1 404 ? 6.946 -15.370 -14.805 1.00 95.56 404 TRP A O 1
ATOM 3347 N N . LEU A 1 405 ? 5.684 -15.754 -16.621 1.00 95.38 405 LEU A N 1
ATOM 3348 C CA . LEU A 1 405 ? 4.496 -15.033 -16.165 1.00 95.38 405 LEU A CA 1
ATOM 3349 C C . LEU A 1 405 ? 3.586 -15.954 -15.332 1.00 95.38 405 LEU A C 1
ATOM 3351 O O . LEU A 1 405 ? 2.868 -16.765 -15.928 1.00 95.38 405 LEU A O 1
ATOM 3355 N N . PRO A 1 406 ? 3.564 -15.870 -13.985 1.00 95.50 406 PRO A N 1
ATOM 3356 C CA . PRO A 1 406 ? 2.792 -16.799 -13.162 1.00 95.50 406 PRO A CA 1
ATOM 3357 C C . PRO A 1 406 ? 1.307 -16.458 -13.253 1.00 95.50 406 PRO A C 1
ATOM 3359 O O . PRO A 1 406 ? 0.886 -15.393 -12.803 1.00 95.50 406 PRO A O 1
ATOM 3362 N N . PHE A 1 407 ? 0.509 -17.350 -13.836 1.00 94.62 407 PHE A N 1
ATOM 3363 C CA . PHE A 1 407 ? -0.919 -17.108 -14.078 1.00 94.62 407 PHE A CA 1
ATOM 3364 C C . PHE A 1 407 ? -1.834 -18.077 -13.314 1.00 94.62 407 PHE A C 1
ATOM 3366 O O . PHE A 1 407 ? -3.044 -17.858 -13.261 1.00 94.62 407 PHE A O 1
ATOM 3373 N N . TYR A 1 408 ? -1.273 -19.114 -12.688 1.00 95.12 408 TYR A N 1
ATOM 3374 C CA . TYR A 1 408 ? -1.989 -20.069 -11.843 1.00 95.12 408 TYR A CA 1
ATOM 3375 C C . TYR A 1 408 ? -1.154 -20.422 -10.609 1.00 95.12 408 TYR A C 1
ATOM 3377 O O . TYR A 1 408 ? 0.041 -20.702 -10.725 1.00 95.12 408 TYR A O 1
ATOM 3385 N N . GLU A 1 409 ? -1.795 -20.456 -9.446 1.00 93.69 409 GLU A N 1
ATOM 3386 C CA . GLU A 1 409 ? -1.242 -20.883 -8.165 1.00 93.69 409 GLU A CA 1
ATOM 3387 C C . GLU A 1 409 ? -2.363 -21.444 -7.273 1.00 93.69 409 GLU A C 1
ATOM 3389 O O . GLU A 1 409 ? -3.320 -20.742 -6.941 1.00 93.69 409 GLU A O 1
ATOM 3394 N N . ASP A 1 410 ? -2.233 -22.710 -6.878 1.00 91.06 410 ASP A N 1
ATOM 3395 C CA . ASP A 1 410 ? -2.997 -23.311 -5.779 1.00 91.06 410 ASP A CA 1
ATOM 3396 C C . ASP A 1 410 ? -2.062 -23.655 -4.602 1.00 91.06 410 ASP A C 1
ATOM 3398 O O . ASP A 1 410 ? -0.922 -23.189 -4.549 1.00 91.06 410 ASP A O 1
ATOM 3402 N N . TYR A 1 411 ? -2.537 -24.425 -3.618 1.00 86.50 411 TYR A N 1
ATOM 3403 C CA . TYR A 1 411 ? -1.741 -24.770 -2.433 1.00 86.50 411 TYR A CA 1
ATOM 3404 C C . TYR A 1 411 ? -0.479 -25.579 -2.755 1.00 86.50 411 TYR A C 1
ATOM 3406 O O . TYR A 1 411 ? 0.497 -25.517 -2.005 1.00 86.50 411 TYR A O 1
ATOM 3414 N N . THR A 1 412 ? -0.485 -26.319 -3.863 1.00 90.19 412 THR A N 1
ATOM 3415 C CA . THR A 1 412 ? 0.559 -27.292 -4.189 1.00 90.19 412 THR A CA 1
ATOM 3416 C C . THR A 1 412 ? 1.288 -26.947 -5.490 1.00 90.19 412 THR A C 1
ATOM 3418 O O . THR A 1 412 ? 2.493 -27.195 -5.603 1.00 90.19 412 THR A O 1
ATOM 3421 N N . TYR A 1 413 ? 0.601 -26.356 -6.467 1.00 93.81 413 TYR A N 1
ATOM 3422 C CA . TYR A 1 413 ? 1.072 -26.211 -7.839 1.00 93.81 413 TYR A CA 1
ATOM 3423 C C . TYR A 1 413 ? 1.074 -24.759 -8.312 1.00 93.81 413 TYR A C 1
ATOM 3425 O O . TYR A 1 413 ? 0.129 -23.999 -8.098 1.00 93.81 413 TYR A O 1
ATOM 3433 N N . LYS A 1 414 ? 2.141 -24.398 -9.030 1.00 96.00 414 LYS A N 1
ATOM 3434 C CA . LYS A 1 414 ? 2.328 -23.094 -9.670 1.00 96.00 414 LYS A CA 1
ATOM 3435 C C . LYS A 1 414 ? 2.599 -23.304 -11.151 1.00 96.00 414 LYS A C 1
ATOM 3437 O O . LYS A 1 414 ? 3.453 -24.119 -11.505 1.00 96.00 414 LYS A O 1
ATOM 3442 N N . TYR A 1 415 ? 1.910 -22.557 -12.008 1.00 97.06 415 TYR A N 1
ATOM 3443 C CA . TYR A 1 415 ? 2.172 -22.561 -13.446 1.00 97.06 415 TYR A CA 1
ATOM 3444 C C . TYR A 1 415 ? 2.455 -21.154 -13.953 1.00 97.06 415 TYR A C 1
ATOM 3446 O O . TYR A 1 415 ? 1.818 -20.173 -13.550 1.00 97.06 415 TYR A O 1
ATOM 3454 N N . ALA A 1 416 ? 3.405 -21.076 -14.875 1.00 97.19 416 ALA A N 1
ATOM 3455 C CA . ALA A 1 416 ? 3.777 -19.847 -15.545 1.00 97.19 416 ALA A CA 1
ATOM 3456 C C . ALA A 1 416 ? 3.767 -20.022 -17.060 1.00 97.19 416 ALA A C 1
ATOM 3458 O O . ALA A 1 416 ? 4.024 -21.108 -17.583 1.00 97.19 416 ALA A O 1
ATOM 3459 N N . MET A 1 417 ? 3.463 -18.931 -17.754 1.00 96.75 417 MET A N 1
ATOM 3460 C CA . MET A 1 417 ? 3.682 -18.820 -19.187 1.00 96.75 417 MET A CA 1
ATOM 3461 C C . MET A 1 417 ? 5.128 -18.397 -19.427 1.00 96.75 417 MET A C 1
ATOM 3463 O O . MET A 1 417 ? 5.570 -17.364 -18.928 1.00 96.75 417 MET A O 1
ATOM 3467 N N . ASP A 1 418 ? 5.856 -19.205 -20.178 1.00 95.81 418 ASP A N 1
ATOM 3468 C CA . ASP A 1 418 ? 7.275 -19.045 -20.444 1.00 95.81 418 ASP A CA 1
ATOM 3469 C C . ASP A 1 418 ? 7.501 -18.257 -21.739 1.00 95.81 418 ASP A C 1
ATOM 3471 O O . ASP A 1 418 ? 7.188 -18.717 -22.841 1.00 95.81 418 ASP A O 1
ATOM 3475 N N . LEU A 1 419 ? 8.030 -17.039 -21.596 1.00 93.88 419 LEU A N 1
ATOM 3476 C CA . LEU A 1 419 ? 8.419 -16.176 -22.715 1.00 93.88 419 LEU A CA 1
ATOM 3477 C C . LEU A 1 419 ? 9.897 -16.304 -23.078 1.00 93.88 419 LEU A C 1
ATOM 3479 O O . LEU A 1 419 ? 10.359 -15.603 -23.975 1.00 93.88 419 LEU A O 1
ATOM 3483 N N . LEU A 1 420 ? 10.627 -17.181 -22.388 1.00 93.69 420 LEU A N 1
ATOM 3484 C CA . LEU A 1 420 ? 12.032 -17.473 -22.630 1.00 93.69 420 LEU A CA 1
ATOM 3485 C C . LEU A 1 420 ? 12.255 -18.994 -22.722 1.00 93.69 420 LEU A C 1
ATOM 3487 O O . LEU A 1 420 ? 13.009 -19.554 -21.925 1.00 93.69 420 LEU A O 1
ATOM 3491 N N . PRO A 1 421 ? 11.587 -19.683 -23.664 1.00 94.44 421 PRO A N 1
ATOM 3492 C CA . PRO A 1 421 ? 11.821 -21.105 -23.893 1.00 94.44 421 PRO A CA 1
ATOM 3493 C C . PRO A 1 421 ? 13.237 -21.367 -24.434 1.00 94.44 421 PRO A C 1
ATOM 3495 O O . PRO A 1 421 ? 13.863 -20.497 -25.039 1.00 94.44 421 PRO A O 1
ATOM 3498 N N . ASP A 1 422 ? 13.713 -22.600 -24.270 1.00 93.50 422 ASP A N 1
ATOM 3499 C CA . ASP A 1 422 ? 14.980 -23.075 -24.847 1.00 93.50 422 ASP A CA 1
ATOM 3500 C C . ASP A 1 422 ? 14.787 -23.555 -26.309 1.00 93.50 422 ASP A C 1
ATOM 3502 O O . ASP A 1 422 ? 13.688 -23.458 -26.863 1.00 93.50 422 ASP A O 1
ATOM 3506 N N . GLU A 1 423 ? 15.841 -24.077 -26.947 1.00 91.62 423 GLU A N 1
ATOM 3507 C CA . GLU A 1 423 ? 15.932 -24.432 -28.381 1.00 91.62 423 GLU A CA 1
ATOM 3508 C C . GLU A 1 423 ? 14.702 -25.173 -28.959 1.00 91.62 423 GLU A C 1
ATOM 3510 O O . GLU A 1 423 ? 14.317 -24.951 -30.111 1.00 91.62 423 GLU A O 1
ATOM 3515 N N . ASN A 1 424 ? 14.066 -26.061 -28.186 1.00 93.38 424 ASN A N 1
ATOM 3516 C CA . ASN A 1 424 ? 12.931 -26.871 -28.644 1.00 93.38 424 ASN A CA 1
ATOM 3517 C C . ASN A 1 424 ? 11.563 -26.408 -28.121 1.00 93.38 424 ASN A C 1
ATOM 3519 O O . ASN A 1 424 ? 10.558 -27.073 -28.408 1.00 93.38 424 ASN A O 1
ATOM 3523 N N . GLY A 1 425 ? 11.511 -25.336 -27.333 1.00 93.56 425 GLY A N 1
ATOM 3524 C CA . GLY A 1 425 ? 10.281 -24.847 -26.716 1.00 93.56 425 GLY A CA 1
ATOM 3525 C C . GLY A 1 425 ? 9.451 -23.939 -27.627 1.00 93.56 425 GLY A C 1
ATOM 3526 O O . GLY A 1 425 ? 9.766 -23.740 -28.801 1.00 93.56 425 GLY A O 1
ATOM 3527 N N . TYR A 1 426 ? 8.359 -23.412 -27.073 1.00 94.00 426 TYR A N 1
ATOM 3528 C CA . TYR A 1 426 ? 7.453 -22.477 -27.746 1.00 94.00 426 TYR A CA 1
ATOM 3529 C C . TYR A 1 426 ? 7.340 -21.192 -26.932 1.00 94.00 426 TYR A C 1
ATOM 3531 O O . TYR A 1 426 ? 7.190 -21.250 -25.712 1.00 94.00 426 TYR A O 1
ATOM 3539 N N . ILE A 1 427 ? 7.388 -20.031 -27.585 1.00 93.12 427 ILE A N 1
ATOM 3540 C CA . ILE A 1 427 ? 7.122 -18.756 -26.910 1.00 93.12 427 ILE A CA 1
ATOM 3541 C C . ILE A 1 427 ? 5.660 -18.772 -26.465 1.00 93.12 427 ILE A C 1
ATOM 3543 O O . ILE A 1 427 ? 4.766 -18.911 -27.302 1.00 93.12 427 ILE A O 1
ATOM 3547 N N . GLY A 1 428 ? 5.426 -18.638 -25.159 1.00 93.31 428 GLY A N 1
ATOM 3548 C CA . GLY A 1 428 ? 4.095 -18.757 -24.564 1.00 93.31 428 GLY A CA 1
ATOM 3549 C C . GLY A 1 428 ? 3.731 -20.173 -24.103 1.00 93.31 428 GLY A C 1
ATOM 3550 O O . GLY A 1 428 ? 2.584 -20.406 -23.717 1.00 93.31 428 GLY A O 1
ATOM 3551 N N . GLN A 1 429 ? 4.678 -21.120 -24.110 1.00 95.81 429 GLN A N 1
ATOM 3552 C CA . GLN A 1 429 ? 4.464 -22.439 -23.511 1.00 95.81 429 GLN A CA 1
ATOM 3553 C C . GLN A 1 429 ? 4.168 -22.336 -22.012 1.00 95.81 429 GLN A C 1
ATOM 3555 O O . GLN A 1 429 ? 4.557 -21.379 -21.348 1.00 95.81 429 GLN A O 1
ATOM 3560 N N . ILE A 1 430 ? 3.506 -23.346 -21.457 1.00 97.31 430 ILE A N 1
ATOM 3561 C CA . ILE A 1 430 ? 3.205 -23.410 -20.030 1.00 97.31 430 ILE A CA 1
ATOM 3562 C C . ILE A 1 430 ? 4.182 -24.352 -19.341 1.00 97.31 430 ILE A C 1
ATOM 3564 O O . ILE A 1 430 ? 4.338 -25.512 -19.742 1.00 97.31 430 ILE A O 1
ATOM 3568 N N . ILE A 1 431 ? 4.798 -23.853 -18.276 1.00 96.69 431 ILE A N 1
ATOM 3569 C CA . ILE A 1 431 ? 5.714 -24.590 -17.411 1.00 96.69 431 ILE A CA 1
ATOM 3570 C C . ILE A 1 431 ? 5.157 -24.660 -15.990 1.00 96.69 431 ILE A C 1
ATOM 3572 O O . ILE A 1 431 ? 4.450 -23.761 -15.532 1.00 96.69 431 ILE A O 1
ATOM 3576 N N . GLN A 1 432 ? 5.477 -25.741 -15.289 1.00 96.50 432 GLN A N 1
ATOM 3577 C CA . GLN A 1 432 ? 5.285 -25.853 -13.851 1.00 96.50 432 GLN A CA 1
ATOM 3578 C C . GLN A 1 432 ? 6.483 -25.228 -13.145 1.00 96.50 432 GLN A C 1
ATOM 3580 O O . GLN A 1 432 ? 7.624 -25.518 -13.511 1.00 96.50 432 GLN A O 1
ATOM 3585 N N . LEU A 1 433 ? 6.217 -24.422 -12.122 1.00 95.25 433 LEU A N 1
ATOM 3586 C CA . LEU A 1 433 ? 7.231 -23.890 -11.223 1.00 95.25 433 LEU A CA 1
ATOM 3587 C C . LEU A 1 433 ? 7.259 -24.696 -9.916 1.00 95.25 433 LEU A C 1
ATOM 3589 O O . LEU A 1 433 ? 6.226 -25.182 -9.445 1.00 95.25 433 LEU A O 1
ATOM 3593 N N . GLY A 1 434 ? 8.446 -24.838 -9.340 1.00 92.50 434 GLY A N 1
ATOM 3594 C CA . GLY A 1 434 ? 8.663 -25.302 -7.979 1.00 92.50 434 GLY A CA 1
ATOM 3595 C C . GLY A 1 434 ? 8.245 -24.249 -6.952 1.00 92.50 434 GLY A C 1
ATOM 3596 O O . GLY A 1 434 ? 7.774 -23.157 -7.284 1.00 92.50 434 GLY A O 1
ATOM 3597 N N . GLN A 1 435 ? 8.410 -24.580 -5.673 1.00 87.88 435 GLN A N 1
ATOM 3598 C CA . GLN A 1 435 ? 7.962 -23.712 -4.579 1.00 87.88 435 GLN A CA 1
ATOM 3599 C C . GLN A 1 435 ? 8.725 -22.380 -4.535 1.00 87.88 435 GLN A C 1
ATOM 3601 O O . GLN A 1 435 ? 8.132 -21.363 -4.163 1.00 87.88 435 GLN A O 1
ATOM 3606 N N . ASN A 1 436 ? 9.990 -22.362 -4.976 1.00 86.19 436 ASN A N 1
ATOM 3607 C CA . ASN A 1 436 ? 10.826 -21.159 -5.004 1.00 86.19 436 ASN A CA 1
ATOM 3608 C C . ASN A 1 436 ? 10.803 -20.441 -6.367 1.00 86.19 436 ASN A C 1
ATOM 3610 O O . ASN A 1 436 ? 11.536 -19.472 -6.555 1.00 86.19 436 ASN A O 1
ATOM 3614 N N . GLY A 1 437 ? 9.940 -20.867 -7.298 1.00 87.56 437 GLY A N 1
ATOM 3615 C CA . GLY A 1 437 ? 9.797 -20.262 -8.626 1.00 87.56 437 GLY A CA 1
ATOM 3616 C C . GLY A 1 437 ? 10.716 -20.843 -9.704 1.00 87.56 437 GLY A C 1
ATOM 3617 O O . GLY A 1 437 ? 10.653 -20.392 -10.845 1.00 87.56 437 GLY A O 1
ATOM 3618 N N . GLU A 1 438 ? 11.527 -21.846 -9.374 1.00 92.00 438 GLU A N 1
ATOM 3619 C CA . GLU A 1 438 ? 12.367 -22.579 -10.318 1.00 92.00 438 GLU A CA 1
ATOM 3620 C C . GLU A 1 438 ? 11.524 -23.425 -11.286 1.00 92.00 438 GLU A C 1
ATOM 3622 O O . GLU A 1 438 ? 10.467 -23.923 -10.905 1.00 92.00 438 GLU A O 1
ATOM 3627 N N . PRO A 1 439 ? 11.940 -23.626 -12.543 1.00 91.31 439 PRO A N 1
ATOM 3628 C CA . PRO A 1 439 ? 11.188 -24.431 -13.484 1.00 91.31 439 PRO A CA 1
ATOM 3629 C C . PRO A 1 439 ? 11.304 -25.905 -13.092 1.00 91.31 439 PRO A C 1
ATOM 3631 O O . PRO A 1 439 ? 12.384 -26.420 -12.820 1.00 91.31 439 PRO A O 1
ATOM 3634 N N . SER A 1 440 ? 10.171 -26.600 -13.084 1.00 88.75 440 SER A N 1
ATOM 3635 C CA . SER A 1 440 ? 10.088 -28.015 -12.715 1.00 88.75 440 SER A CA 1
ATOM 3636 C C . SER A 1 440 ? 9.727 -28.912 -13.894 1.00 88.75 440 SER A C 1
ATOM 3638 O O . SER A 1 440 ? 10.160 -30.065 -13.937 1.00 88.75 440 SER A O 1
ATOM 3640 N N . LYS A 1 441 ? 8.896 -28.438 -14.832 1.00 93.38 441 LYS A N 1
ATOM 3641 C CA . LYS A 1 441 ? 8.440 -29.271 -15.954 1.00 93.38 441 LYS A CA 1
ATOM 3642 C C . LYS A 1 441 ? 7.796 -28.455 -17.072 1.00 93.38 441 LYS A C 1
ATOM 3644 O O . LYS A 1 441 ? 7.016 -27.550 -16.797 1.00 93.38 441 LYS A O 1
ATOM 3649 N N . PHE A 1 442 ? 8.016 -28.842 -18.329 1.00 95.12 442 PHE A N 1
ATOM 3650 C CA . PHE A 1 442 ? 7.156 -28.437 -19.449 1.00 95.12 442 PHE A CA 1
ATOM 3651 C C . PHE A 1 442 ? 5.773 -29.103 -19.339 1.00 95.12 442 PHE A C 1
ATOM 3653 O O . PHE A 1 442 ? 5.681 -30.321 -19.158 1.00 95.12 442 PHE A O 1
ATOM 3660 N N . ILE A 1 443 ? 4.698 -28.330 -19.494 1.00 96.44 443 ILE A N 1
ATOM 3661 C CA . ILE A 1 443 ? 3.317 -28.814 -19.344 1.00 96.44 443 ILE A CA 1
ATOM 3662 C C . ILE A 1 443 ? 2.556 -28.776 -20.666 1.00 96.44 443 ILE A C 1
ATOM 3664 O O . ILE A 1 443 ? 1.992 -29.790 -21.078 1.00 96.44 443 ILE A O 1
ATOM 3668 N N . ALA A 1 444 ? 2.536 -27.627 -21.338 1.00 96.75 444 ALA A N 1
ATOM 3669 C CA . ALA A 1 444 ? 1.763 -27.434 -22.560 1.00 96.75 444 ALA A CA 1
ATOM 3670 C C . ALA A 1 444 ? 2.459 -26.454 -23.506 1.00 96.75 444 ALA A C 1
ATOM 3672 O O . ALA A 1 444 ? 3.234 -25.612 -23.073 1.00 96.75 444 ALA A O 1
ATOM 3673 N N . LYS A 1 445 ? 2.182 -26.554 -24.808 1.00 95.69 445 LYS A N 1
ATOM 3674 C CA . LYS A 1 445 ? 2.805 -25.700 -25.836 1.00 95.69 445 LYS A CA 1
ATOM 3675 C C . LYS A 1 445 ? 2.243 -24.270 -25.895 1.00 95.69 445 LYS A C 1
ATOM 3677 O O . LYS A 1 445 ? 2.889 -23.409 -26.469 1.00 95.69 445 LYS A O 1
ATOM 3682 N N . ASP A 1 446 ? 1.059 -24.049 -25.330 1.00 95.56 446 ASP A N 1
ATOM 3683 C CA . ASP A 1 446 ? 0.334 -22.776 -25.298 1.00 95.56 446 ASP A CA 1
ATOM 3684 C C . ASP A 1 446 ? -0.720 -22.801 -24.170 1.00 95.56 446 ASP A C 1
ATOM 3686 O O . ASP A 1 446 ? -0.959 -23.844 -23.540 1.00 95.56 446 ASP A O 1
ATOM 3690 N N . LEU A 1 447 ? -1.359 -21.654 -23.913 1.00 96.25 447 LEU A N 1
ATOM 3691 C CA . LEU A 1 447 ? -2.376 -21.508 -22.866 1.00 96.25 447 LEU A CA 1
ATOM 3692 C C . LEU A 1 447 ? -3.632 -22.352 -23.131 1.00 96.25 447 LEU A C 1
ATOM 3694 O O . LEU A 1 447 ? -4.181 -22.940 -22.201 1.00 96.25 447 LEU A O 1
ATOM 3698 N N . VAL A 1 448 ? -4.079 -22.446 -24.386 1.00 96.38 448 VAL A N 1
ATOM 3699 C CA . VAL A 1 448 ? -5.284 -23.207 -24.764 1.00 96.38 448 VAL A CA 1
ATOM 3700 C C . VAL A 1 448 ? -5.110 -24.687 -24.425 1.00 96.38 448 VAL A C 1
ATOM 3702 O O . VAL A 1 448 ? -5.960 -25.285 -23.769 1.00 96.38 448 VAL A O 1
ATOM 3705 N N . SER A 1 449 ? -3.972 -25.260 -24.807 1.00 96.50 449 SER A N 1
ATOM 3706 C CA . SER A 1 449 ? -3.603 -26.648 -24.543 1.00 96.50 449 SER A CA 1
ATOM 3707 C C . SER A 1 449 ? -3.513 -26.918 -23.038 1.00 96.50 449 SER A C 1
ATOM 3709 O O . SER A 1 449 ? -3.956 -27.969 -22.579 1.00 96.50 449 SER A O 1
ATOM 3711 N N . PHE A 1 450 ? -2.986 -25.975 -22.245 1.00 96.94 450 PHE A N 1
ATOM 3712 C CA . PHE A 1 450 ? -2.993 -26.092 -20.781 1.00 96.94 450 PHE A CA 1
ATOM 3713 C C . PHE A 1 450 ? -4.415 -26.122 -20.220 1.00 96.94 450 PHE A C 1
ATOM 3715 O O . PHE A 1 450 ? -4.736 -27.000 -19.422 1.00 96.94 450 PHE A O 1
ATOM 3722 N N . LEU A 1 451 ? -5.279 -25.205 -20.657 1.00 95.81 451 LEU A N 1
ATOM 3723 C CA . LEU A 1 451 ? -6.664 -25.147 -20.196 1.00 95.81 451 LEU A CA 1
ATOM 3724 C C . LEU A 1 451 ? -7.445 -26.412 -20.582 1.00 95.81 451 LEU A C 1
ATOM 3726 O O . LEU A 1 451 ? -8.255 -26.894 -19.796 1.00 95.81 451 LEU A O 1
ATOM 3730 N N . GLU A 1 452 ? -7.173 -27.020 -21.734 1.00 96.38 452 GLU A N 1
ATOM 3731 C CA . GLU A 1 452 ? -7.759 -28.316 -22.092 1.00 96.38 452 GLU A CA 1
ATOM 3732 C C . GLU A 1 452 ? -7.277 -29.447 -21.186 1.00 96.38 452 GLU A C 1
ATOM 3734 O O . GLU A 1 452 ? -8.077 -30.294 -20.780 1.00 96.38 452 GLU A O 1
ATOM 3739 N N . LEU A 1 453 ? -5.986 -29.479 -20.844 1.00 96.19 453 LEU A N 1
ATOM 3740 C CA . LEU A 1 453 ? -5.479 -30.442 -19.868 1.00 96.19 453 LEU A CA 1
ATOM 3741 C C . LEU A 1 453 ? -6.124 -30.214 -18.496 1.00 96.19 453 LEU A C 1
ATOM 3743 O O . LEU A 1 453 ? -6.535 -31.185 -17.869 1.00 96.19 453 LEU A O 1
ATOM 3747 N N . TYR A 1 454 ? -6.278 -28.960 -18.068 1.00 95.00 454 TYR A N 1
ATOM 3748 C CA . TYR A 1 454 ? -6.940 -28.578 -16.817 1.00 95.00 454 TYR A CA 1
ATOM 3749 C C . TYR A 1 454 ? -8.413 -29.001 -16.790 1.00 95.00 454 TYR A C 1
ATOM 3751 O O . TYR A 1 454 ? -8.855 -29.670 -15.858 1.00 95.00 454 TYR A O 1
ATOM 3759 N N . LEU A 1 455 ? -9.165 -28.708 -17.854 1.00 95.00 455 LEU A N 1
ATOM 3760 C CA . LEU A 1 455 ? -10.561 -29.121 -18.016 1.00 95.00 455 LEU A CA 1
ATOM 3761 C C . LEU A 1 455 ? -10.728 -30.642 -17.893 1.00 95.00 455 LEU A C 1
ATOM 3763 O O . LEU A 1 455 ? -11.711 -31.117 -17.320 1.00 95.00 455 LEU A O 1
ATOM 3767 N N . ASN A 1 456 ? -9.760 -31.395 -18.416 1.00 95.19 456 ASN A N 1
ATOM 3768 C CA . ASN A 1 456 ? -9.736 -32.854 -18.401 1.00 95.19 456 ASN A CA 1
ATOM 3769 C C . ASN A 1 456 ? -8.992 -33.454 -17.192 1.00 95.19 456 ASN A C 1
ATOM 3771 O O . ASN A 1 456 ? -8.757 -34.659 -17.201 1.00 95.19 456 ASN A O 1
ATOM 3775 N N . GLU A 1 457 ? -8.611 -32.647 -16.192 1.00 93.25 457 GLU A N 1
ATOM 3776 C CA . GLU A 1 457 ? -7.900 -33.091 -14.975 1.00 93.25 457 GLU A CA 1
ATOM 3777 C C . GLU A 1 457 ? -6.589 -33.851 -15.273 1.00 93.25 457 GLU A C 1
ATOM 3779 O O . GLU A 1 457 ? -6.190 -34.778 -14.572 1.00 93.25 457 GLU A O 1
ATOM 3784 N N . LYS A 1 458 ? -5.903 -33.466 -16.356 1.00 92.75 458 LYS A N 1
ATOM 3785 C CA . LYS A 1 458 ? -4.620 -34.043 -16.800 1.00 92.75 458 LYS A CA 1
ATOM 3786 C C . LYS A 1 458 ? -3.398 -33.238 -16.358 1.00 92.75 458 LYS A C 1
ATOM 3788 O O . LYS A 1 458 ? -2.272 -33.643 -16.643 1.00 92.75 458 LYS A O 1
ATOM 3793 N N . VAL A 1 459 ? -3.605 -32.106 -15.691 1.00 89.44 459 VAL A N 1
ATOM 3794 C CA . VAL A 1 459 ? -2.563 -31.403 -14.934 1.00 89.44 459 VAL A CA 1
ATOM 3795 C C . VAL A 1 459 ? -2.835 -31.586 -13.442 1.00 89.44 459 VAL A C 1
ATOM 3797 O O . VAL A 1 459 ? -4.003 -31.599 -13.058 1.00 89.44 459 VAL A O 1
ATOM 3800 N N . PRO A 1 460 ? -1.798 -31.759 -12.606 1.00 84.75 460 PRO A N 1
ATOM 3801 C CA . PRO A 1 460 ? -1.970 -31.795 -11.159 1.00 84.75 460 PRO A CA 1
ATOM 3802 C C . PRO A 1 460 ? -2.602 -30.501 -10.634 1.00 84.75 460 PRO A C 1
ATOM 3804 O O . PRO A 1 460 ? -2.215 -29.410 -11.040 1.00 84.75 460 PRO A O 1
ATOM 3807 N N . THR A 1 461 ? -3.578 -30.618 -9.741 1.00 83.25 461 THR A N 1
ATOM 3808 C CA . THR A 1 461 ? -4.272 -29.468 -9.148 1.00 83.25 461 THR A CA 1
ATOM 3809 C C . THR A 1 461 ? -4.715 -29.807 -7.733 1.00 83.25 461 THR A C 1
ATOM 3811 O O . THR A 1 461 ? -5.123 -30.946 -7.494 1.00 83.25 461 THR A O 1
ATOM 3814 N N . ASP A 1 462 ? -4.721 -28.832 -6.830 1.00 80.06 462 ASP A N 1
ATOM 3815 C CA . ASP A 1 462 ? -5.234 -28.972 -5.463 1.00 80.06 462 ASP A CA 1
ATOM 3816 C C . ASP A 1 462 ? -6.453 -28.058 -5.237 1.00 80.06 462 ASP A C 1
ATOM 3818 O O . ASP A 1 462 ? -6.367 -26.950 -4.705 1.00 80.06 462 ASP A O 1
ATOM 3822 N N . ILE A 1 463 ? -7.609 -28.504 -5.746 1.00 66.06 463 ILE A N 1
ATOM 3823 C CA . ILE A 1 463 ? -8.861 -27.719 -5.818 1.00 66.06 463 ILE A CA 1
ATOM 3824 C C . ILE A 1 463 ? -9.850 -28.139 -4.707 1.00 66.06 463 ILE A C 1
ATOM 3826 O O . ILE A 1 463 ? -10.960 -27.615 -4.641 1.00 66.06 463 ILE A O 1
ATOM 3830 N N . GLY A 1 464 ? -9.476 -29.077 -3.823 1.00 54.97 464 GLY A N 1
ATOM 3831 C CA . GLY A 1 464 ? -10.391 -29.734 -2.873 1.00 54.97 464 GLY A CA 1
ATOM 3832 C C . GLY A 1 464 ? -11.231 -28.772 -2.020 1.00 54.97 464 GLY A C 1
ATOM 3833 O O . GLY A 1 464 ? -12.407 -29.041 -1.776 1.00 54.97 464 GLY A O 1
ATOM 3834 N N . ASP A 1 465 ? -10.664 -27.612 -1.679 1.00 52.34 465 ASP A N 1
ATOM 3835 C CA . ASP A 1 465 ? -11.263 -26.628 -0.770 1.00 52.34 465 ASP A CA 1
ATOM 3836 C C . ASP A 1 465 ? -11.920 -25.415 -1.465 1.00 52.34 465 ASP A C 1
ATOM 3838 O O . ASP A 1 465 ? -12.434 -24.516 -0.795 1.00 52.34 465 ASP A O 1
ATOM 3842 N N . TRP A 1 466 ? -11.933 -25.355 -2.803 1.00 48.56 466 TRP A N 1
ATOM 3843 C CA . TRP A 1 466 ? -12.441 -24.185 -3.547 1.00 48.56 466 TRP A CA 1
ATOM 3844 C C . TRP A 1 466 ? -13.934 -24.261 -3.926 1.00 48.56 466 TRP A C 1
ATOM 3846 O O . TRP A 1 466 ? -14.470 -23.292 -4.479 1.00 48.56 466 TRP A O 1
ATOM 3856 N N . ASN A 1 467 ? -14.603 -25.384 -3.632 1.00 44.09 467 ASN A N 1
ATOM 3857 C CA . ASN A 1 467 ? -15.974 -25.694 -4.066 1.00 44.09 467 ASN A CA 1
ATOM 3858 C C . ASN A 1 467 ? -17.113 -25.122 -3.219 1.00 44.09 467 ASN A C 1
ATOM 3860 O O . ASN A 1 467 ? -17.052 -24.944 -1.982 1.00 44.09 467 ASN A O 1
#

Radius of gyration: 42.39 Å; chains: 1; bounding box: 85×63×117 Å

pLDDT: mean 84.48, std 16.41, range [35.53, 98.38]

Secondary structure (DSSP, 8-state):
-----EEEEEEEEEEEEPPS-PBPTTT--BS-EEEEEEEEEEEETTEEEEEEEEEEEEEETTT--EEETTTS-HHHHHHHHHSPPPPPGGGGHHHHHHHHHHHHHHHHHHHHHHHHHHHHHHHHHHHHHHHHHHHHHHHHHHHHHHT-BSS--TTT-HHHHHHHHH--GGGGT--GGG-EEEEEEETTEEEEEEEETT----SHHHHHHHHHHHHHHHHHH-SS--EEEEEEEETTS-EEEE-TT--EE---TTT--GGGGSSHHHHHHS----THHHHHHHHHHHHHHHHHTT---B----HHHHHHHHHHHHHHH------------HHHHHHHHTTTS-HHHHHHHHH--S-SSBPPHHHHHHHHHHHHHHHHHS-HHHHS-TT---TT--B-S-S--TTEEEEEE-SS-EEEEESSB-TT--BTEEEEE-TTS-EEEEEESSHHHHHHHHHTT-S----TT--

Sequence (467 aa):
MYFVIFGVRDSKLKSKPVAGNTTCSKCNSVGSFDVKGTASYFHLFWIPIIPLMKEIEFVCRNCGQHHYKKTAPKPLLASYNTMPLKRPWWHFLVLAFLAYKIVSLLIVLAYYEVDSMIQKSENETKIENQNQERQFHLEQLNADFANASNSPLFEKDSISYLLHTKVDFGNYEINGDEVKINSTVKNNMILTLFQIDKFNIVETADQYLFLKDVRDIINKSYEQPFNVFIGVKSSDGQLFVSSANSKIETYDFVKNSDYYNYPFKHYYENDSVSTYNIISRREHDKLLYEYEGKSQKRVELDTTRLLDVWGKINTKFKFKYKSKIDPLPKKVFLESSETLLPEDLRFFFKYQNLNGPFVKLGELKVRLQQLSYVFYNTPIGKLQDKSYKDSSKRVVSLSSSPRWLPFYEDYTYKYAMDLLPDENGYIGQIIQLGQNGEPSKFIAKDLVSFLELYLNEKVPTDIGDWN

Foldseek 3Di:
DDPFDKDKDKDKFDKDQQDDQDADPPPRDGSQKIKIKIWIAIDTPRQGQGTDDMWIWIAGNPPGDIDTQVGDDPRSVVSCVVPPGDDPPSNCVNVVVVVVVVVVVVVVVVVVVVVVVVVVVVVVVVVVVVVVVVVVVVVVVVVQVVPWDLQDDCVRAVLQNLCLPPQPCVVQVFDSSQWTWGWDDDPLAIEIEIEGACNVNVDPVSVVVRVVSSQVSVPVVDPDRGFYWYWYAYNVGWIWIATSPDDTDTDDPPPDDCVPVPVPPCVVPDDPPPPVQPVLVVVLVVVLVVLLVQDDAADDDPLVLLVVLVVLVCVVLVQDAPDPPDPPVVVVLCVVCVVPDDPSVNSVQVPDDGDDQFDHSVVQVVVLVLLVVCSSPDGPVQQQQPVDDPVQQFAHNGQGDSQWRWTGHDPAWTKTQHCRTGNRAYRRFIFIADPSRGTDGGDGRHPSRNSVCVSVVVDDDDCPPRD